Protein 4RI6 (pdb70)

CATH classification: 3.40.30.10 (+1 more: 1.20.1050.10)

Radius of gyration: 20.75 Å; Cα contacts (8 Å, |Δi|>4): 692; chains: 2; bounding box: 51×49×51 Å

B-factor: mean 27.63, std 9.0, range [13.51, 66.86]

Structure (mmCIF, N/CA/C/O backbone):
data_4RI6
#
_entry.id   4RI6
#
_cell.length_a   58.838
_cell.length_b   65.936
_cell.length_c   109.842
_cell.angle_alpha   90.00
_cell.angle_beta   90.00
_cell.angle_gamma   90.00
#
_symmetry.space_group_name_H-M   'P 21 21 21'
#
loop_
_entity.id
_entity.type
_entity.pdbx_description
1 polymer 'Phi class glutathione transferase GSTF1'
2 non-polymer GLUTATHIONE
3 non-polymer '2-(N-MORPHOLINO)-ETHANESULFONIC ACID'
4 water water
#
loop_
_atom_site.group_PDB
_atom_site.id
_atom_site.type_symbol
_atom_site.label_atom_id
_atom_site.label_alt_id
_atom_site.label_comp_id
_atom_site.label_asym_id
_atom_site.label_entity_id
_atom_site.label_seq_id
_atom_site.pdbx_PDB_ins_code
_atom_site.Cartn_x
_atom_site.Cartn_y
_atom_site.Cartn_z
_atom_site.occupancy
_atom_site.B_iso_or_equiv
_atom_site.auth_seq_id
_atom_site.auth_comp_id
_atom_site.auth_asym_id
_atom_site.auth_atom_id
_atom_site.pdbx_PDB_model_num
ATOM 1 N N . ALA A 1 2 ? 36.942 86.624 4.701 1.00 52.76 2 ALA A N 1
ATOM 2 C CA . ALA A 1 2 ? 36.544 85.801 5.844 1.00 52.45 2 ALA A CA 1
ATOM 3 C C . ALA A 1 2 ? 37.450 84.574 6.007 1.00 52.01 2 ALA A C 1
ATOM 4 O O . ALA A 1 2 ? 38.073 84.113 5.047 1.00 52.38 2 ALA A O 1
ATOM 10 N N . THR A 1 3 ? 37.512 84.056 7.233 1.00 50.51 3 THR A N 1
ATOM 11 C CA . THR A 1 3 ? 38.315 82.877 7.549 1.00 48.39 3 THR A CA 1
ATOM 12 C C . THR A 1 3 ? 37.482 81.600 7.364 1.00 44.89 3 THR A C 1
ATOM 13 O O . THR A 1 3 ? 36.304 81.573 7.737 1.00 45.66 3 THR A O 1
ATOM 24 N N . PRO A 1 4 ? 38.082 80.541 6.780 1.00 40.45 4 PRO A N 1
ATOM 25 C CA . PRO A 1 4 ? 37.326 79.294 6.617 1.00 37.12 4 PRO A CA 1
ATOM 26 C C . PRO A 1 4 ? 36.898 78.707 7.959 1.00 33.08 4 PRO A C 1
ATOM 27 O O . PRO A 1 4 ? 37.623 78.810 8.946 1.00 33.87 4 PRO A O 1
ATOM 38 N N . VAL A 1 5 ? 35.724 78.097 7.995 1.00 30.05 5 VAL A N 1
ATOM 39 C CA . VAL A 1 5 ? 35.310 77.392 9.185 1.00 28.83 5 VAL A CA 1
ATOM 40 C C . VAL A 1 5 ? 36.109 76.111 9.262 1.00 27.52 5 VAL A C 1
ATOM 41 O O . VAL A 1 5 ? 36.679 75.682 8.278 1.00 28.50 5 VAL A O 1
ATOM 54 N N . THR A 1 6 ? 36.156 75.529 10.454 1.00 27.01 6 THR A N 1
ATOM 55 C CA . THR A 1 6 ? 36.898 74.307 10.718 1.00 26.23 6 THR A CA 1
ATOM 56 C C . THR A 1 6 ? 35.928 73.163 11.008 1.00 26.67 6 THR A C 1
ATOM 57 O O . THR A 1 6 ? 35.065 73.290 11.868 1.00 26.33 6 THR A O 1
ATOM 68 N N . ILE A 1 7 ? 36.087 72.051 10.298 1.00 27.09 7 ILE A N 1
ATOM 69 C CA . ILE A 1 7 ? 35.267 70.859 10.498 1.00 26.80 7 ILE A CA 1
ATOM 70 C C . ILE A 1 7 ? 36.170 69.704 10.895 1.00 26.26 7 ILE A C 1
ATOM 71 O O . ILE A 1 7 ? 37.224 69.522 10.293 1.00 27.59 7 ILE A O 1
ATOM 87 N N . TYR A 1 8 ? 35.742 68.918 11.879 1.00 25.69 8 TYR A N 1
ATOM 88 C CA . TYR A 1 8 ? 36.490 67.758 12.358 1.00 25.32 8 TYR A CA 1
ATOM 89 C C . TYR A 1 8 ? 35.827 66.461 11.933 1.00 25.52 8 TYR A C 1
ATOM 90 O O . TYR A 1 8 ? 34.631 66.248 12.209 1.00 26.53 8 TYR A O 1
ATOM 108 N N . GLY A 1 9 ? 36.599 65.583 11.306 1.00 25.90 9 GLY A N 1
ATOM 109 C CA . GLY A 1 9 ? 36.139 64.234 11.019 1.00 25.15 9 GLY A CA 1
ATOM 110 C C . GLY A 1 9 ? 36.408 63.786 9.590 1.00 24.09 9 GLY A C 1
ATOM 111 O O . GLY A 1 9 ? 36.730 64.602 8.734 1.00 25.19 9 GLY A O 1
ATOM 115 N N . PRO A 1 10 ? 36.245 62.481 9.317 1.00 23.40 10 PRO A N 1
ATOM 116 C CA . PRO A 1 10 ? 36.497 61.924 7.978 1.00 23.67 10 PRO A CA 1
ATOM 117 C C . PRO A 1 10 ? 35.287 62.001 7.057 1.00 22.71 10 PRO A C 1
ATOM 118 O O . PRO A 1 10 ? 34.168 61.821 7.502 1.00 21.79 10 PRO A O 1
ATOM 129 N N . PRO A 1 11 ? 35.510 62.227 5.764 1.00 22.66 11 PRO A N 1
ATOM 130 C CA . PRO A 1 11 ? 34.336 62.264 4.890 1.00 24.22 11 PRO A CA 1
ATOM 131 C C . PRO A 1 11 ? 33.583 60.925 4.757 1.00 23.76 11 PRO A C 1
ATOM 132 O O . PRO A 1 11 ? 32.419 60.952 4.372 1.00 23.41 11 PRO A O 1
ATOM 143 N N . LEU A 1 12 ? 34.168 59.795 5.124 1.00 23.82 12 LEU A N 1
ATOM 144 C CA . LEU A 1 12 ? 33.404 58.530 5.102 1.00 23.78 12 LEU A CA 1
ATOM 145 C C . LEU A 1 12 ? 32.278 58.535 6.136 1.00 22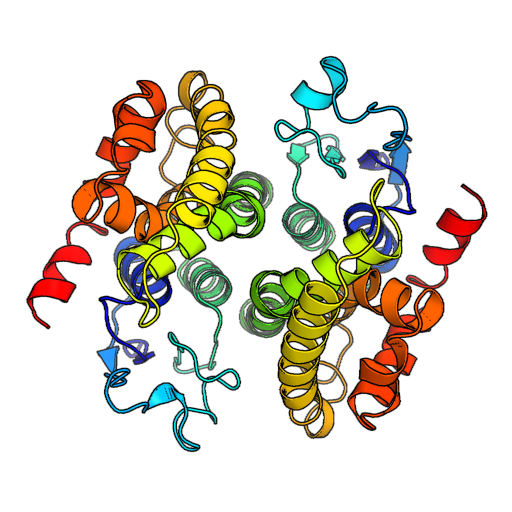.61 12 LEU A C 1
ATOM 146 O O . LEU A 1 12 ? 31.330 57.759 6.033 1.00 23.14 12 LEU A O 1
ATOM 162 N N . SER A 1 13 ? 32.355 59.424 7.124 1.00 20.70 13 SER A N 1
ATOM 163 C CA . SER A 1 13 ? 31.302 59.491 8.131 1.00 19.48 13 SER A CA 1
ATOM 164 C C . SER A 1 13 ? 30.035 60.132 7.567 1.00 18.27 13 SER A C 1
ATOM 165 O O . SER A 1 13 ? 30.078 61.169 6.917 1.00 19.49 13 SER A O 1
ATOM 173 N N . THR A 1 14 ? 28.899 59.528 7.854 1.00 17.09 14 THR A N 1
ATOM 174 C CA . THR A 1 14 ? 27.630 60.063 7.358 1.00 16.96 14 THR A CA 1
ATOM 175 C C . THR A 1 14 ? 27.335 61.435 7.927 1.00 17.28 14 THR A C 1
ATOM 176 O O . THR A 1 14 ? 26.896 62.320 7.204 1.00 17.54 14 THR A O 1
ATOM 187 N N . ALA A 1 15 ? 27.570 61.606 9.229 1.00 17.10 15 ALA A N 1
ATOM 188 C CA . ALA A 1 15 ? 27.310 62.892 9.859 1.00 17.39 15 ALA A CA 1
ATOM 189 C C . ALA A 1 15 ? 28.266 63.980 9.368 1.00 17.99 15 ALA A C 1
ATOM 190 O O . ALA A 1 15 ? 27.871 65.123 9.185 1.00 17.86 15 ALA A O 1
ATOM 197 N N . VAL A 1 16 ? 29.531 63.642 9.162 1.00 18.13 16 VAL A N 1
ATOM 198 C CA . VAL A 1 16 ? 30.447 64.595 8.526 1.00 19.33 16 VAL A CA 1
ATOM 199 C C . VAL A 1 16 ? 29.963 64.957 7.106 1.00 18.56 16 VAL A C 1
ATOM 200 O O . VAL A 1 16 ? 29.982 66.113 6.703 1.00 19.15 16 VAL A O 1
ATOM 213 N N . SER A 1 17 ? 29.542 63.953 6.351 1.00 17.73 17 SER A N 1
ATOM 214 C CA . SER A 1 17 ? 29.072 64.163 4.981 1.00 18.62 17 SER A CA 1
ATOM 215 C C . SER A 1 17 ? 27.886 65.118 4.915 1.00 18.74 17 SER A C 1
ATOM 216 O O . SER A 1 17 ? 27.779 65.931 3.997 1.00 19.43 17 SER A O 1
ATOM 224 N N . ARG A 1 18 ? 26.996 65.012 5.889 1.00 18.33 18 ARG A N 1
ATOM 225 C CA . ARG A 1 18 ? 25.864 65.917 5.999 1.00 18.20 18 ARG A CA 1
ATOM 226 C C . ARG A 1 18 ? 26.354 67.354 6.113 1.00 17.98 18 ARG A C 1
ATOM 227 O O . ARG A 1 18 ? 25.856 68.250 5.438 1.00 18.87 18 ARG A O 1
ATOM 248 N N . VAL A 1 19 ? 27.353 67.577 6.952 1.00 18.01 19 VAL A N 1
ATOM 249 C CA . VAL A 1 19 ? 27.864 68.926 7.119 1.00 17.18 19 VAL A CA 1
ATOM 250 C C . VAL A 1 19 ? 28.588 69.416 5.858 1.00 18.51 19 VAL A C 1
ATOM 251 O O . VAL A 1 19 ? 28.414 70.566 5.439 1.00 19.13 19 VAL A O 1
ATOM 264 N N . LEU A 1 20 ? 29.397 68.549 5.253 1.00 19.49 20 LEU A N 1
ATOM 265 C CA . LEU A 1 20 ? 30.149 68.929 4.067 1.00 19.69 20 LEU A CA 1
ATOM 266 C C . LEU A 1 20 ? 29.231 69.324 2.934 1.00 20.18 20 LEU A C 1
ATOM 267 O O . LEU A 1 20 ? 29.475 70.311 2.242 1.00 21.12 20 LEU A O 1
ATOM 283 N N . ALA A 1 21 ? 28.174 68.548 2.728 1.00 20.91 21 ALA A N 1
ATOM 284 C CA . ALA A 1 21 ? 27.246 68.844 1.659 1.00 21.00 21 ALA A CA 1
ATOM 285 C C . ALA A 1 21 ? 26.596 70.203 1.898 1.00 20.68 21 ALA A C 1
ATOM 286 O O . ALA A 1 21 ? 26.387 70.971 0.951 1.00 22.06 21 ALA A O 1
ATOM 293 N N . THR A 1 22 ? 26.281 70.499 3.158 1.00 19.31 22 THR A N 1
ATOM 294 C CA . THR A 1 22 ? 25.688 71.780 3.508 1.00 19.56 22 THR A CA 1
ATOM 295 C C . THR A 1 22 ? 26.639 72.941 3.256 1.00 21.51 22 THR A C 1
ATOM 296 O O . THR A 1 22 ? 26.248 73.942 2.661 1.00 22.86 22 THR A O 1
ATOM 307 N N . LEU A 1 23 ? 27.888 72.801 3.687 1.00 20.87 23 LEU A N 1
ATOM 308 C CA . LEU A 1 23 ? 28.882 73.833 3.452 1.00 22.56 23 LEU A CA 1
ATOM 309 C C . LEU A 1 23 ? 28.996 74.129 1.965 1.00 22.85 23 LEU A C 1
ATOM 310 O O . LEU A 1 23 ? 29.080 75.279 1.556 1.00 23.70 23 LEU A O 1
ATOM 326 N N . ILE A 1 24 ? 28.987 73.080 1.152 1.00 22.25 24 ILE A N 1
ATOM 327 C CA . ILE A 1 24 ? 29.183 73.246 -0.285 1.00 22.29 24 ILE A CA 1
ATOM 328 C C . ILE A 1 24 ? 27.955 73.910 -0.928 1.00 23.05 24 ILE A C 1
ATOM 329 O O . ILE A 1 24 ? 28.099 74.830 -1.731 1.00 24.22 24 ILE A O 1
ATOM 345 N N . GLU A 1 25 ? 26.755 73.472 -0.545 1.00 23.34 25 GLU A N 1
ATOM 346 C CA . GLU A 1 25 ? 25.535 74.142 -0.969 1.00 23.78 25 GLU A CA 1
ATOM 347 C C . GLU A 1 25 ? 25.546 75.607 -0.587 1.00 24.72 25 GLU A C 1
ATOM 348 O O . GLU A 1 25 ? 25.077 76.456 -1.348 1.00 26.36 25 GLU A O 1
ATOM 360 N N . LYS A 1 26 ? 26.069 75.906 0.602 1.00 24.79 26 LYS A N 1
ATOM 361 C CA . LYS A 1 26 ? 26.068 77.283 1.082 1.00 24.72 26 LYS A CA 1
ATOM 362 C C . LYS A 1 26 ? 27.281 78.086 0.636 1.00 26.72 26 LYS A C 1
ATOM 363 O O . LYS A 1 26 ? 27.402 79.250 1.012 1.00 27.07 26 LYS A O 1
ATOM 382 N N . ASP A 1 27 ? 28.158 77.474 -0.164 1.00 28.42 27 ASP A N 1
ATOM 383 C CA . ASP A 1 27 ? 29.336 78.150 -0.705 1.00 30.04 27 ASP A CA 1
ATOM 384 C C . ASP A 1 27 ? 30.231 78.652 0.427 1.00 29.45 27 ASP A C 1
ATOM 385 O O . ASP A 1 27 ? 30.807 79.724 0.335 1.00 30.94 27 ASP A O 1
ATOM 394 N N . VAL A 1 28 ? 30.313 77.888 1.513 1.00 28.40 28 VAL A N 1
ATOM 395 C CA . VAL A 1 28 ? 31.126 78.284 2.653 1.00 29.31 28 VAL A CA 1
ATOM 396 C C . VAL A 1 28 ? 32.467 77.583 2.601 1.00 30.12 28 VAL A C 1
ATOM 397 O O . VAL A 1 28 ? 32.523 76.357 2.661 1.00 30.39 28 VAL A O 1
ATOM 410 N N . PRO A 1 29 ? 33.556 78.355 2.489 1.00 31.56 29 PRO A N 1
ATOM 411 C CA . PRO A 1 29 ? 34.849 77.675 2.504 1.00 31.48 29 PRO A CA 1
ATOM 412 C C . PRO A 1 29 ? 35.122 77.056 3.855 1.00 30.39 29 PRO A C 1
ATOM 413 O O . PRO A 1 29 ? 34.668 77.588 4.864 1.00 30.46 29 PRO A O 1
ATOM 424 N N . PHE A 1 30 ? 35.843 75.943 3.871 1.00 29.04 30 PHE A N 1
ATOM 425 C CA . PHE A 1 30 ? 36.083 75.232 5.108 1.00 28.57 30 PHE A CA 1
ATOM 426 C C . PHE A 1 30 ? 37.439 74.550 5.063 1.00 29.29 30 PHE A C 1
ATOM 427 O O . PHE A 1 30 ? 38.025 74.358 3.997 1.00 30.10 30 PHE A O 1
ATOM 444 N N . HIS A 1 31 ? 37.935 74.223 6.248 1.00 30.12 31 HIS A N 1
ATOM 445 C CA . HIS A 1 31 ? 39.127 73.419 6.430 1.00 32.21 31 HIS A CA 1
ATOM 446 C C . HIS A 1 31 ? 38.725 72.173 7.192 1.00 31.23 31 HIS A C 1
ATOM 447 O O . HIS A 1 31 ? 38.108 72.261 8.244 1.00 32.24 31 HIS A O 1
ATOM 460 N N . LEU A 1 32 ? 39.066 71.015 6.652 1.00 30.61 32 LEU A N 1
ATOM 461 C CA . LEU A 1 32 ? 38.659 69.739 7.221 1.00 30.19 32 LEU A CA 1
ATOM 462 C C . LEU A 1 32 ? 39.815 69.064 7.931 1.00 30.07 32 LEU A C 1
ATOM 463 O O . LEU A 1 32 ? 40.858 68.758 7.309 1.00 31.68 32 LEU A O 1
ATOM 479 N N . ILE A 1 33 ? 39.623 68.846 9.232 1.00 30.13 33 ILE A N 1
ATOM 480 C CA . ILE A 1 33 ? 40.624 68.220 10.086 1.00 30.24 33 ILE A CA 1
ATOM 481 C C . ILE A 1 33 ? 40.326 66.741 10.254 1.00 29.99 33 ILE A C 1
ATOM 482 O O . ILE A 1 33 ? 39.274 66.364 10.782 1.00 28.68 33 ILE A O 1
ATOM 498 N N . PRO A 1 34 ? 41.267 65.878 9.833 1.00 31.63 34 PRO A N 1
ATOM 499 C CA . PRO A 1 34 ? 40.997 64.438 9.864 1.00 32.97 34 PRO A CA 1
ATOM 500 C C . PRO A 1 34 ? 40.917 63.864 11.273 1.00 33.97 34 PRO A C 1
ATOM 501 O O . PRO A 1 34 ? 41.665 64.269 12.167 1.00 35.24 34 PRO A O 1
ATOM 512 N N . ILE A 1 35 ? 39.973 62.942 11.451 1.00 32.00 35 ILE A N 1
ATOM 513 C CA . ILE A 1 35 ? 39.855 62.119 12.656 1.00 30.56 35 ILE A CA 1
ATOM 514 C C . ILE A 1 35 ? 39.660 60.653 12.241 1.00 30.65 35 ILE A C 1
ATOM 515 O O . ILE A 1 35 ? 38.638 60.335 11.619 1.00 30.31 35 ILE A O 1
ATOM 531 N N . ASP A 1 36 ? 40.595 59.762 12.581 1.00 30.70 36 ASP A N 1
ATOM 532 C CA . ASP A 1 36 ? 40.511 58.356 12.151 1.00 31.59 36 ASP A CA 1
ATOM 533 C C . ASP A 1 36 ? 39.703 57.533 13.159 1.00 30.91 36 ASP A C 1
ATOM 534 O O . ASP A 1 36 ? 40.171 57.239 14.246 1.00 33.35 36 ASP A O 1
ATOM 543 N N . LEU A 1 37 ? 38.481 57.155 12.771 1.00 28.28 37 LEU A N 1
ATOM 544 C CA . LEU A 1 37 ? 37.561 56.452 13.659 1.00 28.99 37 LEU A CA 1
ATOM 545 C C . LEU A 1 37 ? 38.005 55.021 13.920 1.00 31.77 37 LEU A C 1
ATOM 546 O O . LEU A 1 37 ? 37.752 54.476 14.983 1.00 32.85 37 LEU A O 1
ATOM 562 N N . SER A 1 38 ? 38.681 54.406 12.961 1.00 34.08 38 SER A N 1
ATOM 563 C CA . SER A 1 38 ? 39.192 53.059 13.170 1.00 36.67 38 SER A CA 1
ATOM 564 C C . SER A 1 38 ? 40.300 53.049 14.227 1.00 38.53 38 SER A C 1
ATOM 565 O O . SER A 1 38 ? 40.559 52.008 14.832 1.00 39.56 38 SER A O 1
ATOM 573 N N . LYS A 1 39 ? 40.945 54.198 14.451 1.00 38.97 39 LYS A N 1
ATOM 574 C CA . LYS A 1 39 ? 42.023 54.304 15.440 1.00 40.78 39 LYS A CA 1
ATOM 575 C C . LYS A 1 39 ? 41.594 55.019 16.727 1.00 40.28 39 LYS A C 1
ATOM 576 O O . LYS A 1 39 ? 42.432 55.314 17.590 1.00 40.80 39 LYS A O 1
ATOM 595 N N . GLY A 1 40 ? 40.301 55.306 16.859 1.00 38.69 40 GLY A N 1
ATOM 596 C CA . GLY A 1 40 ? 39.785 55.894 18.088 1.00 36.56 40 GLY A CA 1
ATOM 597 C C . GLY A 1 40 ? 40.236 57.323 18.342 1.00 36.38 40 GLY A C 1
ATOM 598 O O . GLY A 1 40 ? 40.227 57.786 19.491 1.00 37.44 40 GLY A O 1
ATOM 602 N N . GLU A 1 41 ? 40.627 58.034 17.289 1.00 35.75 41 GLU A N 1
ATOM 603 C CA . GLU A 1 41 ? 41.076 59.417 17.443 1.00 35.18 41 GLU A CA 1
ATOM 604 C C . GLU A 1 41 ? 39.945 60.321 17.956 1.00 34.22 41 GLU A C 1
ATOM 605 O O . GLU A 1 41 ? 40.209 61.371 18.545 1.00 34.41 41 GLU A O 1
ATOM 617 N N . GLN A 1 42 ? 38.691 59.911 17.730 1.00 31.88 42 GLN A N 1
ATOM 618 C CA . GLN A 1 42 ? 37.538 60.638 18.252 1.00 31.23 42 GLN A CA 1
ATOM 619 C C . GLN A 1 42 ? 37.399 60.547 19.778 1.00 30.81 42 GLN A C 1
ATOM 620 O O . GLN A 1 42 ? 36.531 61.206 20.354 1.00 30.32 42 GLN A O 1
ATOM 634 N N . LYS A 1 43 ? 38.222 59.726 20.424 1.00 31.26 43 LYS A N 1
ATOM 635 C CA A LYS A 1 43 ? 38.185 59.604 21.880 0.62 31.27 43 LYS A CA 1
ATOM 636 C CA B LYS A 1 43 ? 38.202 59.585 21.881 0.38 32.40 43 LYS A CA 1
ATOM 637 C C . LYS A 1 43 ? 39.427 60.216 22.527 1.00 32.90 43 LYS A C 1
ATOM 638 O O . LYS A 1 43 ? 39.587 60.181 23.747 1.00 34.93 43 LYS A O 1
ATOM 675 N N . LYS A 1 44 ? 40.299 60.796 21.721 1.00 33.36 44 LYS A N 1
ATOM 676 C CA . LYS A 1 44 ? 41.477 61.440 22.294 1.00 33.80 44 LYS A CA 1
ATOM 677 C C . LYS A 1 44 ? 41.017 62.598 23.207 1.00 33.14 44 LYS A C 1
ATOM 678 O O . LYS A 1 44 ? 40.072 63.335 22.861 1.00 31.83 44 LYS A O 1
ATOM 697 N N . PRO A 1 45 ? 41.663 62.751 24.380 1.00 34.05 45 PRO A N 1
ATOM 698 C CA . PRO A 1 45 ? 41.116 63.714 25.334 1.00 33.53 45 PRO A CA 1
ATOM 699 C C . PRO A 1 45 ? 41.076 65.139 24.810 1.00 33.95 45 PRO A C 1
ATOM 700 O O . PRO A 1 45 ? 40.202 65.915 25.218 1.00 34.52 45 PRO A O 1
ATOM 711 N N . GLU A 1 46 ? 42.004 65.494 23.935 1.00 33.47 46 GLU A N 1
ATOM 712 C CA . GLU A 1 46 ? 41.970 66.825 23.368 1.00 34.42 46 GLU A CA 1
ATOM 713 C C . GLU A 1 46 ? 40.686 67.012 22.525 1.00 32.66 46 GLU A C 1
ATOM 714 O O . GLU A 1 46 ? 40.026 68.062 22.599 1.00 32.70 46 GLU A O 1
ATOM 726 N N . TYR A 1 47 ? 40.320 65.992 21.748 1.00 30.47 47 TYR A N 1
ATOM 727 C CA . TYR A 1 47 ? 39.120 66.057 20.916 1.00 29.32 47 TYR A CA 1
ATOM 728 C C . TYR A 1 47 ? 37.839 65.986 21.769 1.00 29.89 47 TYR A C 1
ATOM 729 O O . TYR A 1 47 ? 36.853 66.650 21.458 1.00 28.94 47 TYR A O 1
ATOM 747 N N . LEU A 1 48 ? 37.846 65.222 22.859 1.00 29.99 48 LEU A N 1
ATOM 748 C CA . LEU A 1 48 ? 36.640 65.146 23.688 1.00 31.72 48 LEU A CA 1
ATOM 749 C C . LEU A 1 48 ? 36.302 66.485 24.340 1.00 31.64 48 LEU A C 1
ATOM 750 O O . LEU A 1 48 ? 35.151 66.695 24.757 1.00 31.24 48 LEU A O 1
ATOM 766 N N . LYS A 1 49 ? 37.267 67.403 24.394 1.00 32.28 49 LYS A N 1
ATOM 767 C CA . LYS A 1 49 ? 37.000 68.756 24.874 1.00 33.36 49 LYS A CA 1
ATOM 768 C C . LYS A 1 49 ? 36.059 69.515 23.948 1.00 32.09 49 LYS A C 1
ATOM 769 O O . LYS A 1 49 ? 35.335 70.401 24.399 1.00 32.40 49 LYS A O 1
ATOM 788 N N . ILE A 1 50 ? 36.054 69.169 22.658 1.00 29.44 50 ILE A N 1
ATOM 789 C CA . ILE A 1 50 ? 35.190 69.875 21.717 1.00 28.80 50 ILE A CA 1
ATOM 790 C C . ILE A 1 50 ? 33.980 69.048 21.301 1.00 29.16 50 ILE A C 1
ATOM 791 O O . ILE A 1 50 ? 32.984 69.629 20.892 1.00 29.94 50 ILE A O 1
ATOM 807 N N . GLN A 1 51 ? 34.036 67.725 21.436 1.00 27.30 51 GLN A N 1
ATOM 808 C CA . GLN A 1 51 ? 32.855 66.883 21.191 1.00 27.38 51 GLN A CA 1
ATOM 809 C C . GLN A 1 51 ? 32.771 65.863 22.324 1.00 28.07 51 GLN A C 1
ATOM 810 O O . GLN A 1 51 ? 33.490 64.851 22.317 1.00 28.66 51 GLN A O 1
ATOM 824 N N . PRO A 1 52 ? 31.901 66.130 23.313 1.00 28.41 52 PRO A N 1
ATOM 825 C CA . PRO A 1 52 ? 32.006 65.390 24.582 1.00 28.88 52 PRO A CA 1
ATOM 826 C C . PRO A 1 52 ? 31.495 63.955 24.503 1.00 28.98 52 PRO A C 1
ATOM 827 O O . PRO A 1 52 ? 31.724 63.162 25.413 1.00 30.37 52 PRO A O 1
ATOM 838 N N . PHE A 1 53 ? 30.823 63.622 23.404 1.00 27.84 53 PHE A N 1
ATOM 839 C CA . PHE A 1 53 ? 30.334 62.261 23.193 1.00 27.45 53 PHE A CA 1
ATOM 840 C C . PHE A 1 53 ? 31.305 61.433 22.376 1.00 29.58 53 PHE A C 1
ATOM 841 O O . PHE A 1 53 ? 31.059 60.263 22.108 1.00 30.28 53 PHE A O 1
ATOM 858 N N . GLY A 1 54 ? 32.440 62.030 22.039 1.00 30.65 54 GLY A N 1
ATOM 859 C CA . GLY A 1 54 ? 33.456 61.326 21.273 1.00 31.10 54 GLY A CA 1
ATOM 860 C C . GLY A 1 54 ? 32.948 60.882 19.918 1.00 31.18 54 GLY A C 1
ATOM 861 O O . GLY A 1 54 ? 33.186 59.765 19.473 1.00 32.71 54 GLY A O 1
ATOM 865 N N . GLN A 1 55 ? 32.225 61.774 19.267 1.00 29.06 55 GLN A N 1
ATOM 866 C CA . GLN A 1 55 ? 31.724 61.513 17.923 1.00 27.42 55 GLN A CA 1
ATOM 867 C C . GLN A 1 55 ? 32.116 62.631 17.007 1.00 25.87 55 GLN A C 1
ATOM 868 O O . GLN A 1 55 ? 32.561 63.673 17.458 1.00 25.85 55 GLN A O 1
ATOM 882 N N . VAL A 1 56 ? 31.965 62.382 15.703 1.00 24.75 56 VAL A N 1
ATOM 883 C CA . VAL A 1 56 ? 32.216 63.387 14.682 1.00 23.20 56 VAL A CA 1
ATOM 884 C C . VAL A 1 56 ? 30.912 63.682 13.960 1.00 21.21 56 VAL A C 1
ATOM 885 O O . VAL A 1 56 ? 30.089 62.815 13.831 1.00 20.91 56 VAL A O 1
ATOM 898 N N . PRO A 1 57 ? 30.740 64.901 13.447 1.00 20.68 57 PRO A N 1
ATOM 899 C CA . PRO A 1 57 ? 31.703 65.992 13.380 1.00 21.93 57 PRO A CA 1
ATOM 900 C C . PRO A 1 57 ? 31.654 66.958 14.542 1.00 22.84 57 PRO A C 1
ATOM 901 O O . PRO A 1 57 ? 30.734 66.940 15.354 1.00 23.05 57 PRO A O 1
ATOM 912 N N . ALA A 1 58 ? 32.664 67.816 14.585 1.00 23.14 58 ALA A N 1
ATOM 913 C CA . ALA A 1 58 ? 32.605 69.054 15.348 1.00 24.37 58 ALA A CA 1
ATOM 914 C C . ALA A 1 58 ? 32.883 70.212 14.397 1.00 24.20 58 ALA A C 1
ATOM 915 O O . ALA A 1 58 ? 33.498 70.033 13.336 1.00 25.05 58 ALA A O 1
ATOM 922 N N . PHE A 1 59 ? 32.440 71.395 14.793 1.00 23.73 59 PHE A N 1
ATOM 923 C CA . PHE A 1 59 ? 32.516 72.596 13.995 1.00 24.82 59 PHE A CA 1
ATOM 924 C C . PHE A 1 59 ? 33.120 73.719 14.834 1.00 25.28 59 PHE A C 1
ATOM 925 O O . PHE A 1 59 ? 32.752 73.871 16.007 1.00 25.37 59 PHE A O 1
ATOM 942 N N . LYS A 1 60 ? 34.030 74.502 14.240 1.00 26.32 60 LYS A N 1
ATOM 943 C CA . LYS A 1 60 ? 34.522 75.743 14.842 1.00 27.29 60 LYS A CA 1
ATOM 944 C C . LYS A 1 60 ? 34.547 76.880 13.827 1.00 27.24 60 LYS A C 1
ATOM 945 O O . LYS A 1 60 ? 34.954 76.689 12.687 1.00 28.03 60 LYS A O 1
ATOM 964 N N . ASP A 1 61 ? 34.111 78.064 14.243 1.00 27.65 61 ASP A N 1
ATOM 965 C CA . ASP A 1 61 ? 34.479 79.289 13.550 1.00 28.67 61 ASP A CA 1
ATOM 966 C C . ASP A 1 61 ? 34.931 80.321 14.598 1.00 30.57 61 ASP A C 1
ATOM 967 O O . ASP A 1 61 ? 35.120 79.963 15.759 1.00 30.43 61 ASP A O 1
ATOM 976 N N . GLU A 1 62 ? 35.123 81.575 14.192 1.00 33.30 62 GLU A N 1
ATOM 977 C CA . GLU A 1 62 ? 35.654 82.593 15.100 1.00 37.38 62 GLU A CA 1
ATOM 978 C C . GLU A 1 62 ? 34.716 82.776 16.304 1.00 36.26 62 GLU A C 1
ATOM 979 O O . GLU A 1 62 ? 35.153 83.190 17.382 1.00 37.39 62 GLU A O 1
ATOM 991 N N . SER A 1 63 ? 33.445 82.417 16.136 1.00 32.68 63 SER A N 1
ATOM 992 C CA . SER A 1 63 ? 32.404 82.794 17.097 1.00 32.03 63 SER A CA 1
ATOM 993 C C . SER A 1 63 ? 31.945 81.672 18.023 1.00 29.49 63 SER A C 1
ATOM 994 O O . SER A 1 63 ? 31.512 81.936 19.145 1.00 30.04 63 SER A O 1
ATOM 1002 N N . ILE A 1 64 ? 32.012 80.430 17.553 1.00 26.67 64 ILE A N 1
ATOM 1003 C CA . ILE A 1 64 ? 31.371 79.323 18.261 1.00 24.56 64 ILE A CA 1
ATOM 1004 C C . ILE A 1 64 ? 31.969 77.965 17.877 1.00 24.05 64 ILE A C 1
ATOM 1005 O O . ILE A 1 64 ? 32.447 77.767 16.744 1.00 24.25 64 ILE A O 1
ATOM 1021 N N . THR A 1 65 ? 31.942 77.048 18.842 1.00 23.32 65 THR A N 1
ATOM 1022 C CA . THR A 1 65 ? 32.215 75.633 18.626 1.00 23.44 65 THR A CA 1
ATOM 1023 C C . THR A 1 65 ? 30.895 74.871 18.791 1.00 22.53 65 THR A C 1
ATOM 1024 O O . THR A 1 65 ? 30.176 75.065 19.777 1.00 23.07 65 THR A O 1
ATOM 1035 N N . LEU A 1 66 ? 30.575 74.007 17.825 1.00 20.99 66 LEU A N 1
ATOM 1036 C CA . LEU A 1 66 ? 29.299 73.291 17.801 1.00 21.04 66 LEU A CA 1
ATOM 1037 C C . LEU A 1 66 ? 29.509 71.820 17.513 1.00 19.94 66 LEU A C 1
ATOM 1038 O O . LEU A 1 66 ? 30.428 71.465 16.785 1.00 21.71 66 LEU A O 1
ATOM 1054 N N . PHE A 1 67 ? 28.655 70.968 18.073 1.00 18.84 67 PHE A N 1
ATOM 1055 C CA . PHE A 1 67 ? 28.556 69.583 17.638 1.00 19.09 67 PHE A CA 1
ATOM 1056 C C . PHE A 1 67 ? 27.099 69.246 17.278 1.00 18.20 67 PHE A C 1
ATOM 1057 O O . PHE A 1 67 ? 26.217 70.091 17.375 1.00 17.15 67 PHE A O 1
ATOM 1074 N N . GLU A 1 68 ? 26.896 67.996 16.864 1.00 17.96 68 GLU A N 1
ATOM 1075 C CA . GLU A 1 68 ? 25.664 67.454 16.258 1.00 16.21 68 GLU A CA 1
ATOM 1076 C C . GLU A 1 68 ? 25.464 68.026 14.860 1.00 16.30 68 GLU A C 1
ATOM 1077 O O . GLU A 1 68 ? 25.222 69.204 14.672 1.00 17.92 68 GLU A O 1
ATOM 1089 N N . SER A 1 69 ? 25.567 67.139 13.886 1.00 16.18 69 SER A N 1
ATOM 1090 C CA . SER A 1 69 ? 25.535 67.544 12.488 1.00 16.59 69 SER A CA 1
ATOM 1091 C C . SER A 1 69 ? 24.360 68.431 12.100 1.00 16.96 69 SER A C 1
ATOM 1092 O O . SER A 1 69 ? 24.554 69.419 11.403 1.00 17.05 69 SER A O 1
ATOM 1100 N N . ARG A 1 7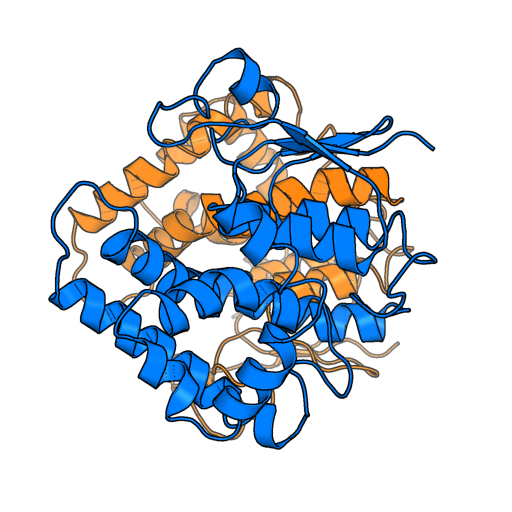0 ? 23.149 68.118 12.547 1.00 16.70 70 ARG A N 1
ATOM 1101 C CA . ARG A 1 70 ? 22.009 68.906 12.115 1.00 15.69 70 ARG A CA 1
ATOM 1102 C C . ARG A 1 70 ? 22.008 70.292 12.768 1.00 16.52 70 ARG A C 1
ATOM 1103 O O . ARG A 1 70 ? 21.547 71.243 12.157 1.00 16.97 70 ARG A O 1
ATOM 1124 N N . ALA A 1 71 ? 22.544 70.407 13.988 1.00 17.19 71 ALA A N 1
ATOM 1125 C CA . ALA A 1 71 ? 22.694 71.708 14.650 1.00 17.22 71 ALA A CA 1
ATOM 1126 C C . ALA A 1 71 ? 23.741 72.550 13.938 1.00 16.96 71 ALA A C 1
ATOM 1127 O O . ALA A 1 71 ? 23.552 73.737 13.681 1.00 18.21 71 ALA A O 1
ATOM 1134 N N . ILE A 1 72 ? 24.844 71.912 13.591 1.00 17.45 72 ILE A N 1
ATOM 1135 C CA . ILE A 1 72 ? 25.880 72.584 12.818 1.00 17.97 72 ILE A CA 1
ATOM 1136 C C . ILE A 1 72 ? 25.295 73.121 11.501 1.00 18.91 72 ILE A C 1
ATOM 1137 O O . ILE A 1 72 ? 25.563 74.253 11.104 1.00 18.32 72 ILE A O 1
ATOM 1153 N N . CYS A 1 73 ? 24.473 72.313 10.841 1.00 18.63 73 CYS A N 1
ATOM 1154 C CA . CYS A 1 73 ? 23.947 72.704 9.541 1.00 18.46 73 CYS A CA 1
ATOM 1155 C C . CYS A 1 73 ? 22.941 73.835 9.676 1.00 18.75 73 CYS A C 1
ATOM 1156 O O . CYS A 1 73 ? 22.909 74.731 8.842 1.00 19.05 73 CYS A O 1
ATOM 1164 N N . ARG A 1 74 ? 22.127 73.821 10.732 1.00 18.93 74 ARG A N 1
ATOM 1165 C CA . ARG A 1 74 ? 21.198 74.922 10.914 1.00 19.60 74 ARG A CA 1
ATOM 1166 C C . ARG A 1 74 ? 21.957 76.225 11.169 1.00 20.47 74 ARG A C 1
ATOM 1167 O O . ARG A 1 74 ? 21.570 77.279 10.692 1.00 21.27 74 ARG A O 1
ATOM 1188 N N . TYR A 1 75 ? 23.040 76.154 11.926 1.00 19.78 75 TYR A N 1
ATOM 1189 C CA . TYR A 1 75 ? 23.842 77.346 12.186 1.00 20.83 75 TYR A CA 1
ATOM 1190 C C . TYR A 1 75 ? 24.425 77.884 10.885 1.00 21.33 75 TYR A C 1
ATOM 1191 O O . TYR A 1 75 ? 24.367 79.079 10.612 1.00 21.49 75 TYR A O 1
ATOM 1209 N N . ILE A 1 76 ? 24.972 76.987 10.076 1.00 20.97 76 ILE A N 1
ATOM 1210 C CA . ILE A 1 76 ? 25.550 77.372 8.794 1.00 21.54 76 ILE A CA 1
ATOM 1211 C C . ILE A 1 76 ? 24.495 78.071 7.936 1.00 22.38 76 ILE A C 1
ATOM 1212 O O . ILE A 1 76 ? 24.739 79.128 7.355 1.00 22.67 76 ILE A O 1
ATOM 1228 N N . CYS A 1 77 ? 23.310 77.484 7.868 1.00 22.33 77 CYS A N 1
ATOM 1229 C CA . CYS A 1 77 ? 22.243 78.054 7.064 1.00 22.51 77 CYS A CA 1
ATOM 1230 C C . CYS A 1 77 ? 21.787 79.421 7.606 1.00 23.66 77 CYS A C 1
ATOM 1231 O O . CYS A 1 77 ? 21.442 80.328 6.834 1.00 25.41 77 CYS A O 1
ATOM 1239 N N A ASP A 1 78 ? 21.827 79.580 8.923 0.54 24.83 78 ASP A N 1
ATOM 1240 N N B ASP A 1 78 ? 21.798 79.577 8.926 0.46 24.83 78 ASP A N 1
ATOM 1241 C CA A ASP A 1 78 ? 21.455 80.839 9.556 0.54 26.70 78 ASP A CA 1
ATOM 1242 C CA B ASP A 1 78 ? 21.456 80.856 9.540 0.46 26.71 78 ASP A CA 1
ATOM 1243 C C A ASP A 1 78 ? 22.514 81.920 9.315 0.54 25.99 78 ASP A C 1
ATOM 1244 C C B ASP A 1 78 ? 22.525 81.914 9.275 0.46 26.00 78 ASP A C 1
ATOM 1245 O O A ASP A 1 78 ? 22.218 83.017 8.825 0.54 25.85 78 ASP A O 1
ATOM 1246 O O B ASP A 1 78 ? 22.245 82.992 8.736 0.46 25.87 78 ASP A O 1
ATOM 1263 N N . LYS A 1 79 ? 23.754 81.598 9.664 1.00 25.53 79 LYS A N 1
ATOM 1264 C CA . LYS A 1 79 ? 24.865 82.536 9.512 1.00 26.91 79 LYS A CA 1
ATOM 1265 C C . LYS A 1 79 ? 25.072 82.994 8.079 1.00 28.25 79 LYS A C 1
ATOM 1266 O O . LYS A 1 79 ? 25.394 84.154 7.827 1.00 29.62 79 LYS A O 1
ATOM 1285 N N . TYR A 1 80 ? 24.901 82.058 7.151 1.00 27.93 80 TYR A N 1
ATOM 1286 C CA . TYR A 1 80 ? 25.187 82.301 5.748 1.00 26.80 80 TYR A CA 1
ATOM 1287 C C . TYR A 1 80 ? 23.908 82.278 4.928 1.00 27.24 80 TYR A C 1
ATOM 1288 O O . TYR A 1 80 ? 23.897 81.810 3.794 1.00 25.49 80 TYR A O 1
ATOM 1306 N N . ALA A 1 81 ? 22.823 82.772 5.516 1.00 27.47 81 ALA A N 1
ATOM 1307 C CA . ALA A 1 81 ? 21.521 82.772 4.851 1.00 28.07 81 ALA A CA 1
ATOM 1308 C C . ALA A 1 81 ? 21.586 83.344 3.442 1.00 29.38 81 ALA A C 1
ATOM 1309 O O . ALA A 1 81 ? 20.978 82.802 2.536 1.00 29.23 81 ALA A O 1
ATOM 1316 N N . ASP A 1 82 ? 22.335 84.425 3.266 1.00 30.70 82 ASP A N 1
ATOM 1317 C CA . ASP A 1 82 ? 22.326 85.175 2.007 1.00 34.10 82 ASP A CA 1
ATOM 1318 C C . ASP A 1 82 ? 23.366 84.667 1.017 1.00 33.37 82 ASP A C 1
ATOM 1319 O O . ASP A 1 82 ? 23.597 85.277 -0.028 1.00 34.77 82 ASP A O 1
ATOM 1328 N N . LYS A 1 83 ? 23.967 83.532 1.337 1.00 31.87 83 LYS A N 1
ATOM 1329 C CA . LYS A 1 83 ? 25.090 82.995 0.583 1.00 30.88 83 LYS A CA 1
ATOM 1330 C C . LYS A 1 83 ? 24.688 81.680 -0.083 1.00 27.91 83 LYS A C 1
ATOM 1331 O O . LYS A 1 83 ? 23.832 80.957 0.442 1.00 27.46 83 LYS A O 1
ATOM 1350 N N . GLY A 1 84 ? 25.298 81.378 -1.231 1.00 27.71 84 GLY A N 1
ATOM 1351 C CA . GLY A 1 84 ? 25.116 80.093 -1.873 1.00 27.71 84 GLY A CA 1
ATOM 1352 C C . GLY A 1 84 ? 23.659 79.823 -2.142 1.00 27.99 84 GLY A C 1
ATOM 1353 O O . GLY A 1 84 ? 22.944 80.711 -2.580 1.00 28.96 84 GLY A O 1
ATOM 1357 N N . ASN A 1 85 ? 23.227 78.595 -1.880 1.00 27.15 85 ASN A N 1
ATOM 1358 C CA . ASN A 1 85 ? 21.824 78.235 -1.996 1.00 26.44 85 ASN A CA 1
ATOM 1359 C C . ASN A 1 85 ? 21.013 78.903 -0.871 1.00 26.67 85 ASN A C 1
ATOM 1360 O O . ASN A 1 85 ? 21.002 78.423 0.260 1.00 25.61 85 ASN A O 1
ATOM 1371 N N . LYS A 1 86 ? 20.330 79.995 -1.190 1.00 27.97 86 LYS A N 1
ATOM 1372 C CA . LYS A 1 86 ? 19.606 80.758 -0.179 1.00 29.09 86 LYS A CA 1
ATOM 1373 C C . LYS A 1 86 ? 18.395 80.018 0.381 1.00 28.55 86 LYS A C 1
ATOM 1374 O O . LYS A 1 86 ? 17.982 80.270 1.515 1.00 29.98 86 LYS A O 1
ATOM 1393 N N . SER A 1 87 ? 17.814 79.115 -0.403 1.00 27.32 87 SER A N 1
ATOM 1394 C CA . SER A 1 87 ? 16.562 78.482 -0.011 1.00 27.32 87 SER A CA 1
ATOM 1395 C C . SER A 1 87 ? 16.759 77.158 0.720 1.00 25.38 87 SER A C 1
ATOM 1396 O O . SER A 1 87 ? 15.776 76.488 1.028 1.00 25.54 87 SER A O 1
ATOM 1404 N N . LEU A 1 88 ? 18.004 76.782 1.010 1.00 23.08 88 LEU A N 1
ATOM 1405 C CA . LEU A 1 88 ? 18.278 75.420 1.484 1.00 23.19 88 LEU A CA 1
ATOM 1406 C C . LEU A 1 88 ? 17.460 75.062 2.726 1.00 23.01 88 LEU A C 1
ATOM 1407 O O . LEU A 1 88 ? 16.966 73.937 2.845 1.00 22.98 88 LEU A O 1
ATOM 1423 N N . TYR A 1 89 ? 17.312 76.014 3.642 1.00 23.20 89 TYR A N 1
ATOM 1424 C CA . TYR A 1 89 ? 16.508 75.799 4.850 1.00 23.14 89 TYR A CA 1
ATOM 1425 C C . TYR A 1 89 ? 15.412 76.864 4.902 1.00 24.30 89 TYR A C 1
ATOM 1426 O O . TYR A 1 89 ? 15.057 77.388 5.963 1.00 25.37 89 TYR A O 1
ATOM 1444 N N . GLY A 1 90 ? 14.863 77.158 3.728 1.00 25.05 90 GLY A N 1
ATOM 1445 C CA . GLY A 1 90 ? 13.809 78.147 3.588 1.00 26.49 90 GLY A CA 1
ATOM 1446 C C . GLY A 1 90 ? 14.311 79.578 3.622 1.00 27.62 90 GLY A C 1
ATOM 1447 O O . GLY A 1 90 ? 15.510 79.828 3.755 1.00 28.62 90 GLY A O 1
ATOM 1451 N N . THR A 1 91 ? 13.378 80.521 3.520 1.00 27.94 91 THR A N 1
ATOM 1452 C CA . THR A 1 91 ? 13.715 81.942 3.515 1.00 29.26 91 THR A CA 1
ATOM 1453 C C . THR A 1 91 ? 12.869 82.747 4.480 1.00 29.04 91 THR A C 1
ATOM 1454 O O . THR A 1 91 ? 12.983 83.971 4.537 1.00 30.34 91 THR A O 1
ATOM 1465 N N . ASP A 1 92 ? 11.992 82.072 5.210 1.00 26.95 92 ASP A N 1
ATOM 1466 C CA . ASP A 1 92 ? 11.211 82.736 6.247 1.00 27.08 92 ASP A CA 1
ATOM 1467 C C . ASP A 1 92 ? 10.710 81.702 7.241 1.00 26.18 92 ASP A C 1
ATOM 1468 O O . ASP A 1 92 ? 11.025 80.523 7.120 1.00 26.26 92 ASP A O 1
ATOM 1477 N N . ILE A 1 93 ? 9.967 82.158 8.237 1.00 26.32 93 ILE A N 1
ATOM 1478 C CA . ILE A 1 93 ? 9.543 81.304 9.339 1.00 27.32 93 ILE A CA 1
ATOM 1479 C C . ILE A 1 93 ? 8.764 80.090 8.846 1.00 25.50 93 ILE A C 1
ATOM 1480 O O . ILE A 1 93 ? 9.032 78.962 9.257 1.00 24.07 93 ILE A O 1
ATOM 1496 N N . LEU A 1 94 ? 7.813 80.314 7.951 1.00 24.70 94 LEU A N 1
ATOM 1497 C CA . LEU A 1 94 ? 6.934 79.233 7.512 1.00 24.12 94 LEU A CA 1
ATOM 1498 C C . LEU A 1 94 ? 7.651 78.234 6.622 1.00 22.73 94 LEU A C 1
ATOM 1499 O O . LEU A 1 94 ? 7.484 77.019 6.789 1.00 22.70 94 LEU A O 1
ATOM 1515 N N . SER A 1 95 ? 8.453 78.722 5.683 1.00 23.04 95 SER A N 1
ATOM 1516 C CA . SER A 1 95 ? 9.131 77.804 4.782 1.00 22.93 95 SER A CA 1
ATOM 1517 C C . SER A 1 95 ? 10.192 77.002 5.521 1.00 22.07 95 SER A C 1
ATOM 1518 O O . SER A 1 95 ? 10.397 75.829 5.210 1.00 21.43 95 SER A O 1
ATOM 1526 N N . LYS A 1 96 ? 10.845 77.631 6.498 1.00 21.88 96 LYS A N 1
ATOM 1527 C CA . LYS A 1 96 ? 11.825 76.961 7.339 1.00 21.78 96 LYS A CA 1
ATOM 1528 C C . LYS A 1 96 ? 11.162 75.833 8.127 1.00 20.61 96 LYS A C 1
ATOM 1529 O O . LYS A 1 96 ? 11.669 74.718 8.149 1.00 20.59 96 LYS A O 1
ATOM 1548 N N . ALA A 1 97 ? 10.026 76.119 8.759 1.00 19.80 97 ALA A N 1
ATOM 1549 C CA . ALA A 1 97 ? 9.341 75.117 9.575 1.00 19.81 97 ALA A CA 1
ATOM 1550 C C . ALA A 1 97 ? 8.846 73.962 8.721 1.00 18.49 97 ALA A C 1
ATOM 1551 O O . ALA A 1 97 ? 8.926 72.790 9.100 1.00 18.36 97 ALA A O 1
ATOM 1558 N N . ASN A 1 98 ? 8.334 74.291 7.550 1.00 19.09 98 ASN A N 1
ATOM 1559 C CA . ASN A 1 98 ? 7.859 73.265 6.640 1.00 19.51 98 ASN A CA 1
ATOM 1560 C C . ASN A 1 98 ? 8.946 72.271 6.256 1.00 18.26 98 ASN A C 1
ATOM 1561 O O . ASN A 1 98 ? 8.692 71.074 6.175 1.00 17.94 98 ASN A O 1
ATOM 1572 N N . ILE A 1 99 ? 10.151 72.771 6.018 1.00 17.91 99 ILE A N 1
ATOM 1573 C CA . ILE A 1 99 ? 11.314 71.924 5.795 1.00 18.32 99 ILE A CA 1
ATOM 1574 C C . ILE A 1 99 ? 11.719 71.167 7.055 1.00 16.91 99 ILE A C 1
ATOM 1575 O O . ILE A 1 99 ? 12.002 69.964 7.020 1.00 16.21 99 ILE A O 1
ATOM 1591 N N . ASP A 1 100 ? 11.694 71.875 8.177 1.00 17.76 100 ASP A N 1
ATOM 1592 C CA . ASP A 1 100 ? 12.205 71.335 9.430 1.00 17.01 100 ASP A CA 1
ATOM 1593 C C . ASP A 1 100 ? 11.451 70.080 9.887 1.00 16.65 100 ASP A C 1
ATOM 1594 O O . ASP A 1 100 ? 12.060 69.164 10.459 1.00 16.24 100 ASP A O 1
ATOM 1603 N N . GLN A 1 101 ? 10.146 69.995 9.637 1.00 17.39 101 GLN A N 1
ATOM 1604 C CA . GLN A 1 101 ? 9.426 68.792 10.063 1.00 17.37 101 GLN A CA 1
ATOM 1605 C C . GLN A 1 101 ? 9.971 67.550 9.340 1.00 16.49 101 GLN A C 1
ATOM 1606 O O . GLN A 1 101 ? 9.980 66.471 9.914 1.00 16.40 101 GLN A O 1
ATOM 1620 N N . TRP A 1 102 ? 10.453 67.708 8.105 1.00 16.04 102 TRP A N 1
ATOM 1621 C CA . TRP A 1 102 ? 11.014 66.581 7.345 1.00 16.40 102 TRP A CA 1
ATOM 1622 C C . TRP A 1 102 ? 12.465 66.346 7.759 1.00 16.09 102 TRP A C 1
ATOM 1623 O O . TRP A 1 102 ? 12.955 65.226 7.681 1.00 15.64 102 TRP A O 1
ATOM 1644 N N . VAL A 1 103 ? 13.143 67.380 8.252 1.00 15.76 103 VAL A N 1
ATOM 1645 C CA . VAL A 1 103 ? 14.460 67.179 8.866 1.00 16.16 103 VAL A CA 1
ATOM 1646 C C . VAL A 1 103 ? 14.308 66.353 10.158 1.00 16.45 103 VAL A C 1
ATOM 1647 O O . VAL A 1 103 ? 15.091 65.435 10.425 1.00 15.84 103 VAL A O 1
ATOM 1660 N N . GLU A 1 104 ? 13.274 66.646 10.945 1.00 15.29 104 GLU A N 1
ATOM 1661 C CA . GLU A 1 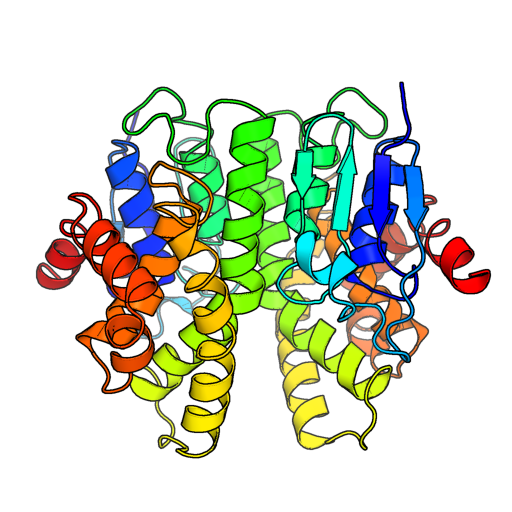104 ? 13.018 65.858 12.156 1.00 15.34 104 GLU A CA 1
ATOM 1662 C C . GLU A 1 104 ? 12.632 64.428 11.778 1.00 14.56 104 GLU A C 1
ATOM 1663 O O . GLU A 1 104 ? 12.937 63.478 12.499 1.00 15.02 104 GLU A O 1
ATOM 1675 N N . THR A 1 105 ? 11.917 64.264 10.669 1.00 15.81 105 THR A N 1
ATOM 1676 C CA . THR A 1 105 ? 11.596 62.928 10.191 1.00 14.91 105 THR A CA 1
ATOM 1677 C C . THR A 1 105 ? 12.872 62.156 9.844 1.00 15.44 105 THR A C 1
ATOM 1678 O O . THR A 1 105 ? 12.971 60.972 10.149 1.00 15.29 105 THR A O 1
ATOM 1689 N N . ASP A 1 106 ? 13.858 62.810 9.250 1.00 15.87 106 ASP A N 1
ATOM 1690 C CA . ASP A 1 106 ? 15.157 62.170 9.116 1.00 15.49 106 ASP A CA 1
ATOM 1691 C C . ASP A 1 106 ? 15.705 61.771 10.491 1.00 15.59 106 ASP A C 1
ATOM 1692 O O . ASP A 1 106 ? 16.058 60.622 10.723 1.00 16.51 106 ASP A O 1
ATOM 1701 N N . GLY A 1 107 ? 15.780 62.724 11.407 1.00 15.61 107 GLY A N 1
ATOM 1702 C CA . GLY A 1 107 ? 16.400 62.464 12.691 1.00 16.52 107 GLY A CA 1
ATOM 1703 C C . GLY A 1 107 ? 15.746 61.395 13.546 1.00 15.97 107 GLY A C 1
ATOM 1704 O O . GLY A 1 107 ? 16.441 60.656 14.253 1.00 17.32 107 GLY A O 1
ATOM 1708 N N . GLN A 1 108 ? 14.418 61.313 13.490 1.00 15.38 108 GLN A N 1
ATOM 1709 C CA . GLN A 1 108 ? 13.644 60.442 14.365 1.00 15.40 108 GLN A CA 1
ATOM 1710 C C . GLN A 1 108 ? 13.078 59.190 13.728 1.00 16.35 108 GLN A C 1
ATOM 1711 O O . GLN A 1 108 ? 12.792 58.231 14.425 1.00 18.51 108 GLN A O 1
ATOM 1725 N N . THR A 1 109 ? 12.898 59.201 12.409 1.00 16.03 109 THR A N 1
ATOM 1726 C CA . THR A 1 109 ? 12.128 58.140 11.747 1.00 16.54 109 THR A CA 1
ATOM 1727 C C . THR A 1 109 ? 12.943 57.357 10.692 1.00 16.34 109 THR A C 1
ATOM 1728 O O . THR A 1 109 ? 13.058 56.139 10.763 1.00 16.81 109 THR A O 1
ATOM 1739 N N . PHE A 1 110 ? 13.512 58.069 9.733 1.00 15.48 110 PHE A N 1
ATOM 1740 C CA . PHE A 1 110 ? 14.344 57.470 8.689 1.00 15.83 110 PHE A CA 1
ATOM 1741 C C . PHE A 1 110 ? 15.742 57.133 9.195 1.00 15.41 110 PHE A C 1
ATOM 1742 O O . PHE A 1 110 ? 16.270 56.077 8.919 1.00 16.42 110 PHE A O 1
ATOM 1759 N N . GLY A 1 111 ? 16.315 58.051 9.952 1.00 16.88 111 GLY A N 1
ATOM 1760 C CA . GLY A 1 111 ? 17.696 57.959 10.388 1.00 16.40 111 GLY A CA 1
ATOM 1761 C C . GLY A 1 111 ? 18.044 56.745 11.241 1.00 17.56 111 GLY A C 1
ATOM 1762 O O . GLY A 1 111 ? 19.059 56.095 11.017 1.00 17.71 111 GLY A O 1
ATOM 1766 N N . PRO A 1 112 ? 17.213 56.447 12.246 1.00 17.52 112 PRO A N 1
ATOM 1767 C CA . PRO A 1 112 ? 17.576 55.295 13.079 1.00 18.77 112 PRO A CA 1
ATOM 1768 C C . PRO A 1 112 ? 17.697 53.947 12.324 1.00 19.18 112 PRO A C 1
ATOM 1769 O O . PRO A 1 112 ? 18.752 53.313 12.435 1.00 19.82 112 PRO A O 1
ATOM 1780 N N . PRO A 1 113 ? 16.669 53.516 11.576 1.00 17.64 113 PRO A N 1
ATOM 1781 C CA . PRO A 1 113 ? 16.856 52.217 10.913 1.00 18.02 113 PRO A CA 1
ATOM 1782 C C . PRO A 1 113 ? 17.865 52.261 9.780 1.00 18.28 113 PRO A C 1
ATOM 1783 O O . PRO A 1 113 ? 18.608 51.299 9.603 1.00 18.41 113 PRO A O 1
ATOM 1794 N N . SER A 1 114 ? 17.888 53.345 9.019 1.00 17.26 114 SER A N 1
ATOM 1795 C CA . SER A 1 114 ? 18.848 53.425 7.924 1.00 17.79 114 SER A CA 1
ATOM 1796 C C . SER A 1 114 ? 20.269 53.486 8.471 1.00 18.26 114 SER A C 1
ATOM 1797 O O . SER A 1 114 ? 21.158 52.825 7.953 1.00 19.06 114 SER A O 1
ATOM 1805 N N . GLY A 1 115 ? 20.492 54.274 9.514 1.00 18.25 115 GLY A N 1
ATOM 1806 C CA . GLY A 1 115 ? 21.799 54.349 10.129 1.00 19.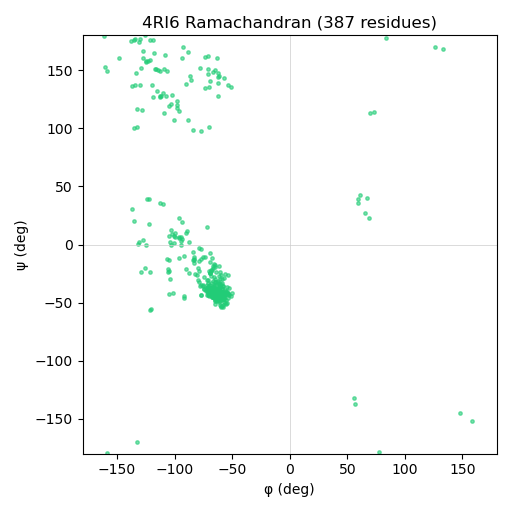13 115 GLY A CA 1
ATOM 1807 C C . GLY A 1 115 ? 22.258 53.044 10.759 1.00 19.87 115 GLY A C 1
ATOM 1808 O O . GLY A 1 115 ? 23.436 52.695 10.701 1.00 19.83 115 GLY A O 1
ATOM 1812 N N . ASP A 1 116 ? 21.343 52.314 11.381 1.00 20.39 116 ASP A N 1
ATOM 1813 C CA . ASP A 1 116 ? 21.716 51.031 11.969 1.00 20.27 116 ASP A CA 1
ATOM 1814 C C . ASP A 1 116 ? 22.073 50.013 10.888 1.00 19.38 116 ASP A C 1
ATOM 1815 O O . ASP A 1 116 ? 22.980 49.205 11.073 1.00 20.06 116 ASP A O 1
ATOM 1824 N N . LEU A 1 117 ? 21.326 50.021 9.781 1.00 19.11 117 LEU A N 1
ATOM 1825 C CA . LEU A 1 117 ? 21.675 49.175 8.646 1.00 18.79 117 LEU A CA 1
ATOM 1826 C C . LEU A 1 117 ? 23.064 49.532 8.103 1.00 19.49 117 LEU A C 1
ATOM 1827 O O . LEU A 1 117 ? 23.895 48.650 7.893 1.00 19.93 117 LEU A O 1
ATOM 1843 N N . VAL A 1 118 ? 23.313 50.815 7.877 1.00 18.95 118 VAL A N 1
ATOM 1844 C CA . VAL A 1 118 ? 24.623 51.243 7.382 1.00 19.33 118 VAL A CA 1
ATOM 1845 C C . VAL A 1 118 ? 25.724 50.783 8.322 1.00 19.74 118 VAL A C 1
ATOM 1846 O O . VAL A 1 118 ? 26.761 50.263 7.872 1.00 19.65 118 VAL A O 1
ATOM 1859 N N . HIS A 1 119 ? 25.513 50.954 9.624 1.00 20.31 119 HIS A N 1
ATOM 1860 C CA . HIS A 1 119 ? 26.536 50.565 10.570 1.00 20.91 119 HIS A CA 1
ATOM 1861 C C . HIS A 1 119 ? 26.770 49.054 10.561 1.00 20.76 119 HIS A C 1
ATOM 1862 O O . HIS A 1 119 ? 27.902 48.598 10.461 1.00 21.39 119 HIS A O 1
ATOM 1875 N N . ASP A 1 120 ? 25.703 48.267 10.632 1.00 20.49 120 ASP A N 1
ATOM 1876 C CA . ASP A 1 120 ? 25.875 46.827 10.759 1.00 21.69 120 ASP A CA 1
ATOM 1877 C C . ASP A 1 120 ? 26.458 46.207 9.499 1.00 23.03 120 ASP A C 1
ATOM 1878 O O . ASP A 1 120 ? 27.218 45.248 9.581 1.00 24.10 120 ASP A O 1
ATOM 1887 N N . LEU A 1 121 ? 26.116 46.770 8.340 1.00 22.64 121 LEU A N 1
ATOM 1888 C CA . LEU A 1 121 ? 26.566 46.215 7.071 1.00 21.47 121 LEU A CA 1
ATOM 1889 C C . LEU A 1 121 ? 27.915 46.718 6.585 1.00 23.75 121 LEU A C 1
ATOM 1890 O O . LEU A 1 121 ? 28.568 46.021 5.810 1.00 26.16 121 LEU A O 1
ATOM 1906 N N . LEU A 1 122 ? 28.326 47.908 7.015 1.00 22.82 122 LEU A N 1
ATOM 1907 C CA . LEU A 1 122 ? 29.526 48.542 6.467 1.00 22.54 122 LEU A CA 1
ATOM 1908 C C . LEU A 1 122 ? 30.584 48.970 7.473 1.00 23.32 122 LEU A C 1
ATOM 1909 O O . LEU A 1 122 ? 31.737 49.187 7.071 1.00 24.86 122 LEU A O 1
ATOM 1925 N N . PHE A 1 123 ? 30.201 49.121 8.746 1.00 23.78 123 PHE A N 1
ATOM 1926 C CA . PHE A 1 123 ? 31.105 49.664 9.756 1.00 25.03 123 PHE A CA 1
ATOM 1927 C C . PHE A 1 123 ? 31.080 48.930 11.074 1.00 28.51 123 PHE A C 1
ATOM 1928 O O . PHE A 1 123 ? 31.301 49.537 12.104 1.00 32.63 123 PHE A O 1
ATOM 1945 N N . SER A 1 124 ? 30.804 47.638 11.052 1.00 27.81 124 SER A N 1
ATOM 1946 C CA . SER A 1 124 ? 30.761 46.851 12.270 1.00 29.21 124 SER A CA 1
ATOM 1947 C C . SER A 1 124 ? 31.980 45.947 12.366 1.00 28.72 124 SER A C 1
ATOM 1948 O O . SER A 1 124 ? 32.505 45.517 11.346 1.00 29.76 124 SER A O 1
ATOM 1956 N N . SER A 1 125 ? 32.428 45.654 13.586 1.00 29.68 125 SER A N 1
ATOM 1957 C CA . SER A 1 125 ? 33.535 44.725 13.771 1.00 30.29 125 SER A CA 1
ATOM 1958 C C . SER A 1 125 ? 33.100 43.282 13.963 1.00 29.76 125 SER A C 1
ATOM 1959 O O . SER A 1 125 ? 33.930 42.385 13.980 1.00 30.84 125 SER A O 1
ATOM 1967 N N . VAL A 1 126 ? 31.807 43.060 14.138 1.00 28.03 126 VAL A N 1
ATOM 1968 C CA . VAL A 1 126 ? 31.283 41.726 14.369 1.00 27.52 126 VAL A CA 1
ATOM 1969 C C . VAL A 1 126 ? 30.342 41.348 13.243 1.00 26.13 126 VAL A C 1
ATOM 1970 O O . VAL A 1 126 ? 29.955 42.215 12.441 1.00 25.61 126 VAL A O 1
ATOM 1983 N N . PRO A 1 127 ? 30.007 40.052 13.124 1.00 26.03 127 PRO A N 1
ATOM 1984 C CA . PRO A 1 127 ? 29.124 39.669 12.012 1.00 27.81 127 PRO A CA 1
ATOM 1985 C C . PRO A 1 127 ? 27.761 40.305 12.123 1.00 29.17 127 PRO A C 1
ATOM 1986 O O . PRO A 1 127 ? 27.345 40.729 13.202 1.00 29.64 127 PRO A O 1
ATOM 1997 N N . VAL A 1 128 ? 27.048 40.359 11.013 1.00 29.00 128 VAL A N 1
ATOM 1998 C CA . VAL A 1 128 ? 25.718 40.925 11.074 1.00 31.01 128 VAL A CA 1
ATOM 1999 C C . VAL A 1 128 ? 24.778 39.886 11.658 1.00 31.07 128 VAL A C 1
ATOM 2000 O O . VAL A 1 128 ? 25.012 38.671 11.583 1.00 31.16 128 VAL A O 1
ATOM 2013 N N . ASP A 1 129 ? 23.743 40.400 12.294 1.00 31.95 129 ASP A N 1
ATOM 2014 C CA . ASP A 1 129 ? 22.637 39.621 12.786 1.00 32.92 129 ASP A CA 1
ATOM 2015 C C . ASP A 1 129 ? 21.506 39.802 11.765 1.00 31.36 129 ASP A C 1
ATOM 2016 O O . ASP A 1 129 ? 2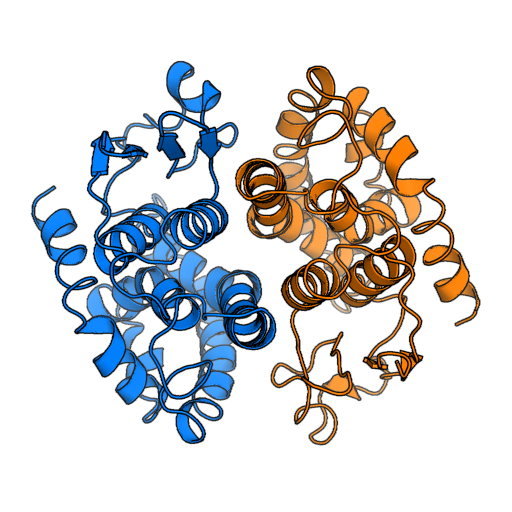0.922 40.877 11.674 1.00 30.38 129 ASP A O 1
ATOM 2025 N N . GLU A 1 130 ? 21.228 38.766 10.980 1.00 31.69 130 GLU A N 1
ATOM 2026 C CA . GLU A 1 130 ? 20.311 38.909 9.847 1.00 31.36 130 GLU A CA 1
ATOM 2027 C C . GLU A 1 130 ? 18.866 39.124 10.290 1.00 30.42 130 GLU A C 1
ATOM 2028 O O . GLU A 1 130 ? 18.060 39.686 9.547 1.00 28.95 130 GLU A O 1
ATOM 2040 N N . ALA A 1 131 ? 18.533 38.680 11.494 1.00 30.20 131 ALA A N 1
ATOM 2041 C CA . ALA A 1 131 ? 17.209 38.941 12.047 1.00 30.02 131 ALA A CA 1
ATOM 2042 C C . ALA A 1 131 ? 17.066 40.435 12.336 1.00 29.24 131 ALA A C 1
ATOM 2043 O O . ALA A 1 131 ? 15.998 41.027 12.109 1.00 28.35 131 ALA A O 1
ATOM 2050 N N . LEU A 1 132 ? 18.145 41.054 12.814 1.00 28.83 132 LEU A N 1
ATOM 2051 C CA . LEU A 1 132 ? 18.131 42.489 13.115 1.00 28.32 132 LEU A CA 1
ATOM 2052 C C . LEU A 1 132 ? 18.200 43.318 11.821 1.00 26.11 132 LEU A C 1
ATOM 2053 O O . LEU A 1 132 ? 17.572 44.384 11.719 1.00 25.84 132 LEU A O 1
ATOM 2069 N N . ILE A 1 133 ? 18.950 42.825 10.837 1.00 24.29 133 ILE A N 1
ATOM 2070 C CA . ILE A 1 133 ? 18.938 43.443 9.522 1.00 22.43 133 ILE A CA 1
ATOM 2071 C C . ILE A 1 133 ? 17.497 43.465 8.995 1.00 21.48 133 ILE A C 1
ATOM 2072 O O . ILE A 1 133 ? 17.012 44.499 8.551 1.00 20.80 133 ILE A O 1
ATOM 2088 N N . LYS A 1 134 ? 16.811 42.326 9.060 1.00 22.00 134 LYS A N 1
ATOM 2089 C CA . LYS A 1 134 ? 15.436 42.257 8.555 1.00 22.63 134 LYS A CA 1
ATOM 2090 C C . LYS A 1 134 ? 14.530 43.238 9.304 1.00 22.92 134 LYS A C 1
ATOM 2091 O O . LYS A 1 134 ? 13.694 43.903 8.700 1.00 20.88 134 LYS A O 1
ATOM 2110 N N . LYS A 1 135 ? 14.690 43.317 10.616 1.00 23.48 135 LYS A N 1
ATOM 2111 C CA . LYS A 1 135 ? 13.880 44.225 11.425 1.00 23.92 135 LYS A CA 1
ATOM 2112 C C . LYS A 1 135 ? 14.027 45.674 10.954 1.00 21.85 135 LYS A C 1
ATOM 2113 O O . LYS A 1 135 ? 13.032 46.406 10.837 1.00 21.45 135 LYS A O 1
ATOM 2132 N N . ASN A 1 136 ? 15.261 46.091 10.679 1.00 20.50 136 ASN A N 1
ATOM 2133 C CA . ASN A 1 136 ? 15.497 47.472 10.254 1.00 19.88 136 ASN A CA 1
ATOM 2134 C C . ASN A 1 136 ? 15.147 47.729 8.793 1.00 19.46 136 ASN A C 1
ATOM 2135 O O . ASN A 1 136 ? 14.665 48.805 8.462 1.00 18.55 136 ASN A O 1
ATOM 2146 N N . VAL A 1 137 ? 15.387 46.750 7.920 1.00 19.17 137 VAL A N 1
ATOM 2147 C CA . VAL A 1 137 ? 14.890 46.809 6.550 1.00 17.89 137 VAL A CA 1
ATOM 2148 C C . VAL A 1 137 ? 13.384 47.014 6.558 1.00 17.71 137 VAL A C 1
ATOM 2149 O O . VAL A 1 137 ? 12.876 47.858 5.843 1.00 17.89 137 VAL A O 1
ATOM 2162 N N . ASP A 1 138 ? 12.666 46.239 7.356 1.00 18.06 138 ASP A N 1
ATOM 2163 C CA . ASP A 1 138 ? 11.213 46.335 7.346 1.00 18.97 138 ASP A CA 1
ATOM 2164 C C . ASP A 1 138 ? 10.751 47.694 7.884 1.00 18.71 138 ASP A C 1
ATOM 2165 O O . ASP A 1 138 ? 9.792 48.278 7.391 1.00 19.83 138 ASP A O 1
ATOM 2174 N N . LYS A 1 139 ? 11.400 48.186 8.931 1.00 18.41 139 LYS A N 1
ATOM 2175 C CA . LYS A 1 139 ? 11.118 49.538 9.428 1.00 18.45 139 LYS A CA 1
ATOM 2176 C C . LYS A 1 139 ? 11.351 50.594 8.356 1.00 17.97 139 LYS A C 1
ATOM 2177 O O . LYS A 1 139 ? 10.560 51.503 8.179 1.00 18.05 139 LYS A O 1
ATOM 2196 N N . LEU A 1 140 ? 12.455 50.481 7.637 1.00 17.00 140 LEU A N 1
ATOM 2197 C CA . LEU A 1 140 ? 12.783 51.497 6.674 1.00 16.67 140 LEU A CA 1
ATOM 2198 C C . LEU A 1 140 ? 11.816 51.420 5.488 1.00 16.95 140 LEU A C 1
ATOM 2199 O O . LEU A 1 140 ? 11.433 52.441 4.923 1.00 17.82 140 LEU A O 1
ATOM 2215 N N . ALA A 1 141 ? 11.429 50.207 5.118 1.00 17.05 141 ALA A N 1
ATOM 2216 C CA . ALA A 1 141 ? 10.465 50.012 4.052 1.00 17.19 141 ALA A CA 1
ATOM 2217 C C . ALA A 1 141 ? 9.159 50.726 4.364 1.00 17.16 141 ALA A C 1
ATOM 2218 O O . ALA A 1 141 ? 8.572 51.376 3.484 1.00 17.37 141 ALA A O 1
ATOM 2225 N N . LYS A 1 142 ? 8.711 50.633 5.614 1.00 18.19 142 LYS A N 1
ATOM 2226 C CA . LYS A 1 142 ? 7.497 51.331 6.036 1.00 19.14 142 LYS A CA 1
ATOM 2227 C C . LYS A 1 142 ? 7.642 52.849 5.918 1.00 17.89 142 LYS A C 1
ATOM 2228 O O . LYS A 1 142 ? 6.720 53.527 5.475 1.00 17.94 142 LYS A O 1
ATOM 2247 N N . VAL A 1 143 ? 8.785 53.388 6.328 1.00 16.61 143 VAL A N 1
ATOM 2248 C CA . VAL A 1 143 ? 9.042 54.805 6.146 1.00 16.31 143 VAL A CA 1
ATOM 2249 C C . VAL A 1 143 ? 8.992 55.187 4.665 1.00 16.67 143 VAL A C 1
ATOM 2250 O O . VAL A 1 143 ? 8.389 56.189 4.280 1.00 16.46 143 VAL A O 1
ATOM 2263 N N . LEU A 1 144 ? 9.663 54.404 3.834 1.00 16.28 144 LEU A N 1
ATOM 2264 C CA . LEU A 1 144 ? 9.748 54.741 2.408 1.00 16.10 144 LEU A CA 1
ATOM 2265 C C . LEU A 1 144 ? 8.415 54.561 1.683 1.00 16.87 144 LEU A C 1
ATOM 2266 O O . LEU A 1 144 ? 8.185 55.226 0.665 1.00 17.05 144 LEU A O 1
ATOM 2282 N N . ASP A 1 145 ? 7.508 53.733 2.215 1.00 16.46 145 ASP A N 1
ATOM 2283 C CA . ASP A 1 145 ? 6.149 53.662 1.650 1.00 16.49 145 ASP A CA 1
ATOM 2284 C C . ASP A 1 145 ? 5.416 54.993 1.866 1.00 16.30 145 ASP A C 1
ATOM 2285 O O . ASP A 1 145 ? 4.612 55.417 1.029 1.00 18.15 145 ASP A O 1
ATOM 2294 N N . ILE A 1 146 ? 5.677 55.639 2.999 1.00 15.95 146 ILE A N 1
ATOM 2295 C CA . ILE A 1 146 ? 5.102 56.942 3.276 1.00 16.54 146 ILE A CA 1
ATOM 2296 C C . ILE A 1 146 ? 5.739 58.006 2.391 1.00 16.48 146 ILE A C 1
ATOM 2297 O O . ILE A 1 146 ? 5.042 58.858 1.826 1.00 18.09 146 ILE A O 1
ATOM 2313 N N . TYR A 1 147 ? 7.055 57.929 2.213 1.00 15.62 147 TYR A N 1
ATOM 2314 C CA . TYR A 1 147 ? 7.736 58.844 1.310 1.00 16.07 147 TYR A CA 1
ATOM 2315 C C . TYR A 1 147 ? 7.241 58.665 -0.113 1.00 17.03 147 TYR A C 1
ATOM 2316 O O . TYR A 1 147 ? 7.128 59.627 -0.843 1.00 17.28 147 TYR A O 1
ATOM 2334 N N . GLU A 1 148 ? 6.978 57.425 -0.510 1.00 16.79 148 GLU A N 1
ATOM 2335 C CA . GLU A 1 148 ? 6.503 57.157 -1.867 1.00 17.44 148 GLU A CA 1
ATOM 2336 C C . GLU A 1 148 ? 5.212 57.930 -2.142 1.00 18.38 148 GLU A C 1
ATOM 2337 O O . GLU A 1 148 ? 5.029 58.487 -3.210 1.00 18.81 148 GLU A O 1
ATOM 2349 N N A GLN A 1 149 ? 4.320 57.967 -1.156 0.43 19.09 149 GLN A N 1
ATOM 2350 N N B GLN A 1 149 ? 4.326 57.971 -1.149 0.57 19.09 149 GLN A N 1
ATOM 2351 C CA A GLN A 1 149 ? 3.078 58.717 -1.288 0.43 21.41 149 GLN A CA 1
ATOM 2352 C CA B GLN A 1 149 ? 3.072 58.694 -1.288 0.57 21.41 149 GLN A CA 1
ATOM 2353 C C A GLN A 1 149 ? 3.355 60.218 -1.363 0.43 20.95 149 GLN A C 1
ATOM 2354 C C B GLN A 1 149 ? 3.322 60.214 -1.334 0.57 20.95 149 GLN A C 1
ATOM 2355 O O A GLN A 1 149 ? 2.894 60.907 -2.271 0.43 20.77 149 GLN A O 1
ATOM 2356 O O B GLN A 1 149 ? 2.823 60.913 -2.216 0.57 20.77 149 GLN A O 1
ATOM 2383 N N . LYS A 1 150 ? 4.133 60.710 -0.410 1.00 19.49 150 LYS A N 1
ATOM 2384 C CA . LYS A 1 150 ? 4.481 62.122 -0.342 1.00 20.02 150 LYS A CA 1
ATOM 2385 C C . LYS A 1 150 ? 5.121 62.616 -1.632 1.00 18.88 150 LYS A C 1
ATOM 2386 O O . LYS A 1 150 ? 4.792 63.699 -2.145 1.00 19.24 150 LYS A O 1
ATOM 2405 N N . LEU A 1 151 ? 6.044 61.817 -2.154 1.00 17.44 151 LEU A N 1
ATOM 2406 C CA . LEU A 1 151 ? 6.818 62.213 -3.331 1.00 17.35 151 LEU A CA 1
ATOM 2407 C C . LEU A 1 151 ? 6.018 62.029 -4.642 1.00 18.04 151 LEU A C 1
ATOM 2408 O O . LEU A 1 151 ? 6.471 62.406 -5.713 1.00 18.66 151 LEU A O 1
ATOM 2424 N N . GLY A 1 152 ? 4.807 61.490 -4.538 1.00 18.16 152 GLY A N 1
ATOM 2425 C CA . GLY A 1 152 ? 3.858 61.565 -5.634 1.00 19.55 152 GLY A CA 1
ATOM 2426 C C . GLY A 1 152 ? 3.100 62.875 -5.666 1.00 20.96 152 GLY A C 1
ATOM 2427 O O . GLY A 1 152 ? 2.455 63.186 -6.667 1.00 23.67 152 GLY A O 1
ATOM 2431 N N . GLN A 1 153 ? 3.185 63.640 -4.573 1.00 19.72 153 GLN A N 1
ATOM 2432 C CA . GLN A 1 153 ? 2.484 64.910 -4.430 1.00 21.49 153 GLN A CA 1
ATOM 2433 C C . GLN A 1 153 ? 3.420 66.075 -4.679 1.00 21.10 153 GLN A C 1
ATOM 2434 O O . GLN A 1 153 ? 3.053 67.047 -5.324 1.00 23.53 153 GLN A O 1
ATOM 2448 N N . THR A 1 154 ? 4.636 65.965 -4.147 1.00 19.17 154 THR A N 1
ATOM 2449 C CA . THR A 1 154 ? 5.655 67.002 -4.294 1.00 18.96 154 THR A CA 1
ATOM 2450 C C . THR A 1 154 ? 6.913 66.398 -4.883 1.00 18.45 154 THR A C 1
ATOM 2451 O O . THR A 1 154 ? 7.147 65.197 -4.783 1.00 19.08 154 THR A O 1
ATOM 2462 N N . ARG A 1 155 ? 7.731 67.247 -5.484 1.00 17.66 155 ARG A N 1
ATOM 2463 C CA . ARG A 1 155 ? 8.940 66.801 -6.144 1.00 17.33 155 ARG A CA 1
ATOM 2464 C C . ARG A 1 155 ? 10.015 66.382 -5.144 1.00 17.60 155 ARG A C 1
ATOM 2465 O O . ARG A 1 155 ? 10.742 65.406 -5.358 1.00 17.57 155 ARG A O 1
ATOM 2486 N N . PHE A 1 156 ? 10.116 67.154 -4.068 1.00 17.94 156 PHE A N 1
ATOM 2487 C CA . PHE A 1 156 ? 11.039 66.890 -2.979 1.00 18.09 156 PHE A CA 1
ATOM 2488 C C . PHE A 1 156 ? 10.222 66.683 -1.713 1.00 18.46 156 PHE A C 1
ATOM 2489 O O . PHE A 1 156 ? 8.994 66.808 -1.741 1.00 18.76 156 PHE A O 1
ATOM 2506 N N . LEU A 1 157 ? 10.869 66.340 -0.603 1.00 17.91 157 LEU A N 1
ATOM 2507 C CA . LEU A 1 157 ? 10.075 65.959 0.565 1.00 17.56 157 LEU A CA 1
ATOM 2508 C C . LEU A 1 157 ? 9.177 67.082 1.042 1.00 19.27 157 LEU A C 1
ATOM 2509 O O . LEU A 1 157 ? 8.028 66.841 1.399 1.00 20.95 157 LEU A O 1
ATOM 2525 N N . ALA A 1 158 ? 9.701 68.302 1.060 1.00 19.07 158 ALA A N 1
ATOM 2526 C CA . ALA A 1 158 ? 8.982 69.409 1.659 1.00 20.85 158 ALA A CA 1
ATOM 2527 C C . ALA A 1 158 ? 8.268 70.309 0.648 1.00 22.86 158 ALA A C 1
ATOM 2528 O O . ALA A 1 158 ? 7.602 71.271 1.027 1.00 25.42 158 ALA A O 1
ATOM 2535 N N . GLY A 1 159 ? 8.353 69.979 -0.631 1.00 22.65 159 GLY A N 1
ATOM 2536 C CA . GLY A 1 159 ? 7.799 70.854 -1.642 1.00 22.90 159 GLY A CA 1
ATOM 2537 C C . GLY A 1 159 ? 8.543 70.836 -2.955 1.00 22.99 159 GLY A C 1
ATOM 2538 O O . GLY A 1 159 ? 9.065 69.797 -3.355 1.00 21.29 159 GLY A O 1
ATOM 2542 N N . ASP A 1 160 ? 8.606 71.994 -3.609 1.00 24.69 160 ASP A N 1
ATOM 2543 C CA . ASP A 1 160 ? 9.017 72.037 -5.018 1.00 25.97 160 ASP A CA 1
ATOM 2544 C C . ASP A 1 160 ? 10.500 72.352 -5.186 1.00 25.80 160 ASP A C 1
ATOM 2545 O O . ASP A 1 160 ? 10.994 72.519 -6.295 1.00 25.82 160 ASP A O 1
ATOM 2554 N N . GLU A 1 161 ? 11.222 72.402 -4.074 1.00 27.39 161 GLU A N 1
ATOM 2555 C CA . GLU A 1 161 ? 12.598 72.849 -4.073 1.00 29.00 161 GLU A CA 1
ATOM 2556 C C . GLU A 1 161 ? 13.435 71.933 -3.184 1.00 26.20 161 GLU A C 1
ATOM 2557 O O . GLU A 1 161 ? 12.986 71.555 -2.116 1.00 26.59 161 GLU A O 1
ATOM 2569 N N . PHE A 1 162 ? 14.623 71.560 -3.642 1.00 24.03 162 PHE A N 1
ATOM 2570 C CA . PHE A 1 162 ? 15.586 70.832 -2.805 1.00 23.38 162 PHE A CA 1
ATOM 2571 C C . PHE A 1 162 ? 15.765 71.575 -1.491 1.00 22.86 162 PHE A C 1
ATOM 2572 O O . PHE A 1 162 ? 15.897 72.796 -1.484 1.00 24.75 162 PHE A O 1
ATOM 2589 N N . SER A 1 163 ? 15.767 70.848 -0.382 1.00 20.62 163 SER A N 1
ATOM 2590 C CA . SER A 1 163 ? 15.964 71.483 0.913 1.00 19.51 163 SER A CA 1
ATOM 2591 C C . SER A 1 163 ? 16.893 70.674 1.772 1.00 18.43 163 SER A C 1
ATOM 2592 O O . SER A 1 163 ? 17.278 69.553 1.420 1.00 17.22 163 SER A O 1
ATOM 2600 N N . PHE A 1 164 ? 17.220 71.229 2.934 1.00 18.09 164 PHE A N 1
ATOM 2601 C CA . PHE A 1 164 ? 18.009 70.486 3.892 1.00 17.61 164 PHE A CA 1
ATOM 2602 C C . PHE A 1 164 ? 17.344 69.163 4.277 1.00 17.39 164 PHE A C 1
ATOM 2603 O O . PHE A 1 164 ? 18.024 68.196 4.626 1.00 18.20 164 PHE A O 1
ATOM 2620 N N . ALA A 1 165 ? 16.017 69.102 4.221 1.00 16.36 165 ALA A N 1
ATOM 2621 C CA . ALA A 1 165 ? 15.341 67.843 4.519 1.00 17.23 165 ALA A CA 1
ATOM 2622 C C . ALA A 1 165 ? 15.815 66.751 3.578 1.00 17.22 165 ALA A C 1
ATOM 2623 O O . ALA A 1 165 ? 16.112 65.643 4.014 1.00 18.80 165 ALA A O 1
ATOM 2630 N N . ASP A 1 166 ? 15.887 67.052 2.286 1.00 16.62 166 ASP A N 1
ATOM 2631 C CA . ASP A 1 166 ? 16.379 66.062 1.322 1.00 17.01 166 ASP A CA 1
ATOM 2632 C C . ASP A 1 166 ? 17.856 65.774 1.553 1.00 16.49 166 ASP A C 1
ATOM 2633 O O . ASP A 1 166 ? 18.280 64.613 1.589 1.00 16.42 166 ASP A O 1
ATOM 2642 N N . LEU A 1 167 ? 18.628 66.843 1.740 1.00 16.70 167 LEU A N 1
ATOM 2643 C CA . LEU A 1 167 ? 20.065 66.737 1.943 1.00 16.93 167 LEU A CA 1
ATOM 2644 C C . LEU A 1 167 ? 20.375 65.785 3.082 1.00 16.72 167 LEU A C 1
ATOM 2645 O O . LEU A 1 167 ? 21.250 64.928 2.962 1.00 16.39 167 LEU A O 1
ATOM 2661 N N . SER A 1 168 ? 19.603 65.879 4.156 1.00 16.58 168 SER A N 1
ATOM 2662 C CA . SER A 1 168 ? 19.914 65.120 5.344 1.00 16.76 168 SER A CA 1
ATOM 2663 C C . SER A 1 168 ? 19.755 63.601 5.141 1.00 16.52 168 SER A C 1
ATOM 2664 O O . SER A 1 168 ? 20.346 62.819 5.911 1.00 17.00 168 SER A O 1
ATOM 2672 N N . HIS A 1 169 ? 18.992 63.198 4.109 1.00 15.71 169 HIS A N 1
ATOM 2673 C CA . HIS A 1 169 ? 18.815 61.782 3.760 1.00 15.47 169 HIS A CA 1
ATOM 2674 C C . HIS A 1 169 ? 19.947 61.206 2.903 1.00 16.10 169 HIS A C 1
ATOM 2675 O O . HIS A 1 169 ? 20.075 59.991 2.775 1.00 17.29 169 HIS A O 1
ATOM 2688 N N . LEU A 1 170 ? 20.756 62.077 2.318 1.00 16.29 170 LEU A N 1
ATOM 2689 C CA . LEU A 1 170 ? 21.789 61.621 1.402 1.00 17.61 170 LEU A CA 1
ATOM 2690 C C . LEU A 1 170 ? 22.809 60.663 2.047 1.00 17.76 170 LEU A C 1
ATOM 2691 O O . LEU A 1 170 ? 23.144 59.650 1.436 1.00 18.77 170 LEU A O 1
ATOM 2707 N N . PRO A 1 171 ? 23.301 60.954 3.271 1.00 17.62 171 PRO A N 1
ATOM 2708 C CA . PRO A 1 171 ? 24.413 60.092 3.725 1.00 17.32 171 PRO A CA 1
ATOM 2709 C C . PRO A 1 171 ? 24.037 58.621 3.942 1.00 18.25 171 PRO A C 1
ATOM 2710 O O . PRO A 1 171 ? 24.746 57.736 3.457 1.00 18.89 171 PRO A O 1
ATOM 2721 N N . ASN A 1 172 ? 22.937 58.344 4.634 1.00 18.78 172 ASN A N 1
ATOM 2722 C CA . ASN A 1 172 ? 22.566 56.951 4.842 1.00 18.95 172 ASN A CA 1
ATOM 2723 C C . ASN A 1 172 ? 22.003 56.353 3.565 1.00 19.18 172 ASN A C 1
ATOM 2724 O O . ASN A 1 172 ? 22.249 55.188 3.254 1.00 19.16 172 ASN A O 1
ATOM 2735 N N . GLY A 1 173 ? 21.229 57.139 2.829 1.00 19.40 173 GLY A N 1
ATOM 2736 C CA . GLY A 1 173 ? 20.665 56.661 1.585 1.00 19.78 173 GLY A CA 1
ATOM 2737 C C . GLY A 1 173 ? 21.737 56.207 0.616 1.00 19.75 173 GLY A C 1
ATOM 2738 O O . GLY A 1 173 ? 21.633 55.135 0.007 1.00 20.05 173 GLY A O 1
ATOM 2742 N N . ASP A 1 174 ? 22.802 56.993 0.490 1.00 18.42 174 ASP A N 1
ATOM 2743 C CA . ASP A 1 174 ? 23.802 56.710 -0.529 1.00 19.38 174 ASP A CA 1
ATOM 2744 C C . ASP A 1 174 ? 24.553 55.438 -0.165 1.00 20.11 174 ASP A C 1
ATOM 2745 O O . ASP A 1 174 ? 24.851 54.617 -1.034 1.00 20.54 174 ASP A O 1
ATOM 2754 N N . TYR A 1 175 ? 24.839 55.241 1.121 1.00 19.36 175 TYR A N 1
ATOM 2755 C CA . TYR A 1 175 ? 25.531 54.017 1.496 1.00 18.95 175 TYR A CA 1
ATOM 2756 C C . TYR A 1 175 ? 24.645 52.800 1.236 1.00 18.90 175 TYR A C 1
ATOM 2757 O O . TYR A 1 175 ? 25.121 51.776 0.742 1.00 19.17 175 TYR A O 1
ATOM 2775 N N . LEU A 1 176 ? 23.361 52.894 1.559 1.00 18.09 176 LEU A N 1
ATOM 2776 C CA . LEU A 1 176 ? 22.481 51.756 1.322 1.00 18.87 176 LEU A CA 1
ATOM 2777 C C . LEU A 1 176 ? 22.353 51.470 -0.174 1.00 19.99 176 LEU A C 1
ATOM 2778 O O . LEU A 1 176 ? 22.454 50.318 -0.594 1.00 21.20 176 LEU A O 1
ATOM 2794 N N . VAL A 1 177 ? 22.154 52.507 -0.982 1.00 19.49 177 VAL A N 1
ATOM 2795 C CA . VAL A 1 177 ? 21.944 52.297 -2.419 1.00 21.13 177 VAL A CA 1
ATOM 2796 C C . VAL A 1 177 ? 23.196 51.773 -3.119 1.00 22.04 177 VAL A C 1
ATOM 2797 O O . VAL A 1 177 ? 23.108 50.894 -3.975 1.00 24.06 177 VAL A O 1
ATOM 2810 N N . ASN A 1 178 ? 24.359 52.309 -2.766 1.00 21.07 178 ASN A N 1
ATOM 2811 C CA . ASN A 1 178 ? 25.555 52.082 -3.575 1.00 22.74 178 ASN A CA 1
ATOM 2812 C C . ASN A 1 178 ? 26.556 51.130 -2.965 1.00 22.99 178 ASN A C 1
ATOM 2813 O O . ASN A 1 178 ? 27.475 50.686 -3.656 1.00 24.83 178 ASN A O 1
ATOM 2824 N N . SER A 1 179 ? 26.386 50.810 -1.680 1.00 23.13 179 SER A N 1
ATOM 2825 C CA . SER A 1 179 ? 27.371 49.973 -0.992 1.00 23.94 179 SER A CA 1
ATOM 2826 C C . SER A 1 179 ? 26.774 48.755 -0.276 1.00 23.85 179 SER A C 1
ATOM 2827 O O . SER A 1 179 ? 27.503 48.007 0.366 1.00 24.00 179 SER A O 1
ATOM 2835 N N . THR A 1 180 ? 25.467 48.536 -0.403 1.00 23.13 180 THR A N 1
ATOM 2836 C CA . THR A 1 180 ? 24.836 47.344 0.164 1.00 22.61 180 THR A CA 1
ATOM 2837 C C . THR A 1 180 ? 23.908 46.736 -0.857 1.00 23.10 180 THR A C 1
ATOM 2838 O O . THR A 1 180 ? 23.723 47.302 -1.933 1.00 24.53 180 THR A O 1
ATOM 2849 N N . ASP A 1 181 ? 23.304 45.600 -0.525 1.00 23.68 181 ASP A N 1
ATOM 2850 C CA . ASP A 1 181 ? 22.315 45.021 -1.422 1.00 25.22 181 ASP A CA 1
ATOM 2851 C C . ASP A 1 181 ? 20.895 45.419 -0.994 1.00 24.68 181 ASP A C 1
ATOM 2852 O O . ASP A 1 181 ? 19.913 44.779 -1.373 1.00 25.90 181 ASP A O 1
ATOM 2861 N N . LYS A 1 182 ? 20.795 46.519 -0.257 1.00 22.98 182 LYS A N 1
ATOM 2862 C CA . LYS A 1 182 ? 19.498 47.013 0.205 1.00 21.58 182 LYS A CA 1
ATOM 2863 C C . LYS A 1 182 ? 18.959 48.155 -0.664 1.00 20.26 182 LYS A C 1
ATOM 2864 O O . LYS A 1 182 ? 17.941 48.766 -0.338 1.00 19.65 182 LYS A O 1
ATOM 2883 N N . GLY A 1 183 ? 19.643 48.450 -1.757 1.00 20.86 183 GLY A N 1
ATOM 2884 C CA . GLY A 1 183 ? 19.274 49.566 -2.609 1.00 20.80 183 GLY A CA 1
ATOM 2885 C C . GLY A 1 183 ? 17.879 49.456 -3.168 1.00 21.15 183 GLY A C 1
ATOM 2886 O O . GLY A 1 183 ? 17.261 50.485 -3.443 1.00 20.40 183 GLY A O 1
ATOM 2890 N N . TYR A 1 184 ? 17.374 48.226 -3.306 1.00 21.92 184 TYR A N 1
ATOM 2891 C CA . TYR A 1 184 ? 16.001 48.000 -3.767 1.00 21.16 184 TYR A CA 1
ATOM 2892 C C . TYR A 1 184 ? 14.964 48.774 -2.934 1.00 19.58 184 TYR A C 1
ATOM 2893 O O . TYR A 1 184 ? 13.880 49.090 -3.416 1.00 19.42 184 TYR A O 1
ATOM 2911 N N . LEU A 1 185 ? 15.282 49.069 -1.678 1.00 18.75 185 LEU A N 1
ATOM 2912 C CA . LEU A 1 185 ? 14.351 49.814 -0.837 1.00 18.75 185 LEU A CA 1
ATOM 2913 C C . LEU A 1 185 ? 14.005 51.158 -1.460 1.00 18.74 185 LEU A C 1
ATOM 2914 O O . LEU A 1 185 ? 12.858 51.626 -1.375 1.00 18.73 185 LEU A O 1
ATOM 2930 N N . PHE A 1 186 ? 14.998 51.753 -2.111 1.00 18.61 186 PHE A N 1
ATOM 2931 C CA . PHE A 1 186 ? 14.838 53.034 -2.785 1.00 18.76 186 PHE A CA 1
ATOM 2932 C C . PHE A 1 186 ? 14.450 52.848 -4.253 1.00 19.34 186 PHE A C 1
ATOM 2933 O O . PHE A 1 186 ? 13.541 53.511 -4.753 1.00 20.74 186 PHE A O 1
ATOM 2950 N N . THR A 1 187 ? 15.118 51.926 -4.937 1.00 19.05 187 THR A N 1
ATOM 2951 C CA . THR A 1 187 ? 14.981 51.862 -6.391 1.00 21.28 187 THR A CA 1
ATOM 2952 C C . THR A 1 187 ? 13.697 51.163 -6.834 1.00 21.19 187 THR A C 1
ATOM 2953 O O . THR A 1 187 ? 13.265 51.382 -7.951 1.00 23.17 187 THR A O 1
ATOM 2964 N N . SER A 1 188 ? 13.075 50.353 -5.959 1.00 20.83 188 SER A N 1
ATOM 2965 C CA . SER A 1 188 ? 11.832 49.634 -6.298 1.00 20.36 188 SER A CA 1
ATOM 2966 C C . SER A 1 188 ? 10.570 50.477 -6.101 1.00 20.62 188 SER A C 1
ATOM 2967 O O . SER A 1 188 ? 9.468 50.060 -6.474 1.00 23.17 188 SER A O 1
ATOM 2975 N N . ARG A 1 189 ? 10.746 51.664 -5.546 1.00 19.07 189 ARG A N 1
ATOM 2976 C CA . ARG A 1 189 ? 9.654 52.600 -5.285 1.00 18.88 189 ARG A CA 1
ATOM 2977 C C . ARG A 1 189 ? 9.810 53.762 -6.266 1.00 19.28 189 ARG A C 1
ATOM 2978 O O . ARG A 1 189 ? 10.775 54.505 -6.201 1.00 20.59 189 ARG A O 1
ATOM 2999 N N . LYS A 1 190 ? 8.880 53.910 -7.198 1.00 18.78 190 LYS A N 1
ATOM 3000 C CA A LYS A 1 190 ? 9.076 54.795 -8.337 0.37 18.82 190 LYS A CA 1
ATOM 3001 C CA B LYS A 1 190 ? 9.133 54.787 -8.334 0.63 21.02 190 LYS A CA 1
ATOM 3002 C C . LYS A 1 190 ? 9.316 56.257 -7.955 1.00 19.25 190 LYS A C 1
ATOM 3003 O O . LYS A 1 190 ? 10.237 56.895 -8.447 1.00 19.37 190 LYS A O 1
ATOM 3040 N N . ASN A 1 191 ? 8.484 56.808 -7.084 1.00 17.07 191 ASN A N 1
ATOM 3041 C CA . ASN A 1 191 ? 8.667 58.213 -6.713 1.00 16.35 191 ASN A CA 1
ATOM 3042 C C . ASN A 1 191 ? 9.918 58.414 -5.852 1.00 16.94 191 ASN A C 1
ATOM 3043 O O . ASN A 1 191 ? 10.627 59.393 -6.018 1.00 16.82 191 ASN A O 1
ATOM 3054 N N . VAL A 1 192 ? 10.165 57.496 -4.922 1.00 16.69 192 VAL A N 1
ATOM 3055 C CA . VAL A 1 192 ? 11.375 57.539 -4.098 1.00 15.74 192 VAL A CA 1
ATOM 3056 C C . VAL A 1 192 ? 12.601 57.434 -4.988 1.00 16.54 192 VAL A C 1
ATOM 3057 O O . VAL A 1 192 ? 13.583 58.129 -4.784 1.00 16.58 192 VAL A O 1
ATOM 3070 N N . ASN A 1 193 ? 12.534 56.577 -5.994 1.00 17.57 193 ASN A N 1
ATOM 3071 C CA . ASN A 1 193 ? 13.662 56.421 -6.887 1.00 17.80 193 ASN A CA 1
ATOM 3072 C C . ASN A 1 193 ? 13.930 57.691 -7.693 1.00 17.71 193 ASN A C 1
ATOM 3073 O O . ASN A 1 193 ? 15.069 58.076 -7.890 1.00 17.67 193 ASN A O 1
ATOM 3084 N N . ARG A 1 194 ? 12.873 58.361 -8.127 1.00 17.01 194 ARG A N 1
ATOM 3085 C CA . ARG A 1 194 ? 13.007 59.627 -8.851 1.00 17.08 194 ARG A CA 1
ATOM 3086 C C . ARG A 1 194 ? 13.702 60.666 -7.977 1.00 17.25 194 ARG A C 1
ATOM 3087 O O . ARG A 1 194 ? 14.683 61.320 -8.382 1.00 18.30 194 ARG A O 1
ATOM 3108 N N . TRP A 1 195 ? 13.160 60.819 -6.779 1.00 17.25 195 TRP A N 1
ATOM 3109 C CA . TRP A 1 195 ? 13.702 61.722 -5.787 1.00 17.45 195 TRP A CA 1
ATOM 3110 C C . TRP A 1 195 ? 15.165 61.395 -5.500 1.00 18.06 195 TRP A C 1
ATOM 3111 O O . TRP A 1 195 ? 16.007 62.285 -5.527 1.00 18.22 195 TRP A O 1
ATOM 3132 N N . TRP A 1 196 ? 15.453 60.120 -5.234 1.00 18.34 196 TRP A N 1
ATOM 3133 C CA . TRP A 1 196 ? 16.816 59.694 -4.948 1.00 17.85 196 TRP A CA 1
ATOM 3134 C C . TRP A 1 196 ? 17.763 60.078 -6.096 1.00 18.45 196 TRP A C 1
ATOM 3135 O O . TRP A 1 196 ? 18.891 60.564 -5.878 1.00 18.94 196 TRP A O 1
ATOM 3156 N N . THR A 1 197 ? 17.299 59.859 -7.320 1.00 19.34 197 THR A N 1
ATOM 3157 C CA . THR A 1 197 ? 18.089 60.187 -8.491 1.00 20.62 197 THR A CA 1
ATOM 3158 C C . THR A 1 197 ? 18.359 61.681 -8.528 1.00 19.93 197 THR A C 1
ATOM 3159 O O . THR A 1 197 ? 19.485 62.099 -8.756 1.00 20.85 197 THR A O 1
ATOM 3170 N N . GLU A 1 198 ? 17.343 62.500 -8.276 1.00 18.19 198 GLU A N 1
ATOM 3171 C CA . GLU A 1 198 ? 17.556 63.943 -8.335 1.00 18.41 198 GLU A CA 1
ATOM 3172 C C . GLU A 1 198 ? 18.505 64.426 -7.264 1.00 19.02 198 GLU A C 1
ATOM 3173 O O . GLU A 1 198 ? 19.385 65.225 -7.533 1.00 20.07 198 GLU A O 1
ATOM 3185 N N . ILE A 1 199 ? 18.339 63.959 -6.036 1.00 19.65 199 ILE A N 1
ATOM 3186 C CA . ILE A 1 199 ? 19.130 64.549 -4.966 1.00 19.44 199 ILE A CA 1
ATOM 3187 C C . ILE A 1 199 ? 20.561 64.001 -4.953 1.00 18.71 199 ILE A C 1
ATOM 3188 O O . ILE A 1 199 ? 21.498 64.747 -4.639 1.00 20.22 199 ILE A O 1
ATOM 3204 N N . SER A 1 200 ? 20.759 62.743 -5.352 1.00 18.13 200 SER A N 1
ATOM 3205 C CA . SER A 1 200 ? 22.095 62.146 -5.268 1.00 19.69 200 SER A CA 1
ATOM 3206 C C . SER A 1 200 ? 22.995 62.592 -6.406 1.00 20.18 200 SER A C 1
ATOM 3207 O O . SER A 1 200 ? 24.209 62.395 -6.350 1.00 21.02 200 SER A O 1
ATOM 3215 N N . ASN A 1 201 ? 22.403 63.194 -7.433 1.00 21.18 201 ASN A N 1
ATOM 3216 C CA . ASN A 1 201 ? 23.192 63.728 -8.538 1.00 22.93 201 ASN A CA 1
ATOM 3217 C C . ASN A 1 201 ? 23.445 65.240 -8.481 1.00 24.77 201 ASN A C 1
ATOM 3218 O O . ASN A 1 201 ? 24.008 65.813 -9.422 1.00 25.95 201 ASN A O 1
ATOM 3229 N N . ARG A 1 202 ? 23.105 65.876 -7.366 1.00 25.02 202 ARG A N 1
ATOM 3230 C CA . ARG A 1 202 ? 23.527 67.253 -7.152 1.00 24.72 202 ARG A CA 1
ATOM 3231 C C . ARG A 1 202 ? 25.051 67.338 -7.104 1.00 24.67 202 ARG A C 1
ATOM 3232 O O . ARG A 1 202 ? 25.711 66.438 -6.588 1.00 24.10 202 ARG A O 1
ATOM 3253 N N . GLU A 1 203 ? 25.608 68.425 -7.629 1.00 25.79 203 GLU A N 1
ATOM 3254 C CA . GLU A 1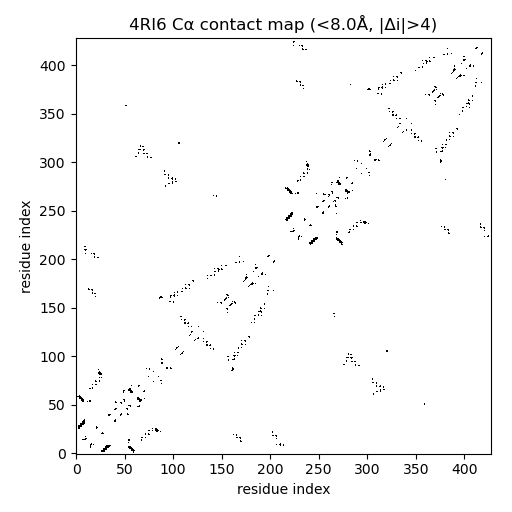 203 ? 27.050 68.586 -7.662 1.00 27.00 203 GLU A CA 1
ATOM 3255 C C . GLU A 1 203 ? 27.624 68.602 -6.251 1.00 26.15 203 GLU A C 1
ATOM 3256 O O . GLU A 1 203 ? 28.708 68.085 -6.037 1.00 25.90 203 GLU A O 1
ATOM 3268 N N . SER A 1 204 ? 26.884 69.152 -5.286 1.00 24.52 204 SER A N 1
ATOM 3269 C CA . SER A 1 204 ? 27.388 69.212 -3.913 1.00 23.44 204 SER A CA 1
ATOM 3270 C C . SER A 1 204 ? 27.636 67.805 -3.410 1.00 22.26 204 SER A C 1
ATOM 3271 O O . SER A 1 204 ? 28.687 67.508 -2.829 1.00 22.42 204 SER A O 1
ATOM 3279 N N . TRP A 1 205 ? 26.677 66.918 -3.652 1.00 21.37 205 TRP A N 1
ATOM 3280 C CA . TRP A 1 205 ? 26.806 65.559 -3.176 1.00 21.62 205 TRP A CA 1
ATOM 3281 C C . TRP A 1 205 ? 27.888 64.802 -3.951 1.00 22.13 205 TRP A C 1
ATOM 3282 O O . TRP A 1 205 ? 28.648 64.026 -3.362 1.00 21.99 205 TRP A O 1
ATOM 3303 N N . LYS A 1 206 ? 27.985 65.033 -5.253 1.00 23.40 206 LYS A N 1
ATOM 3304 C CA . LYS A 1 206 ? 29.063 64.431 -6.028 1.00 23.94 206 LYS A CA 1
ATOM 3305 C C . LYS A 1 206 ? 30.432 64.854 -5.496 1.00 24.74 206 LYS A C 1
ATOM 3306 O O . LYS A 1 206 ? 31.366 64.046 -5.466 1.00 25.10 206 LYS A O 1
ATOM 3325 N N . LYS A 1 207 ? 30.547 66.107 -5.066 1.00 25.08 207 LYS A N 1
ATOM 3326 C CA A LYS A 1 207 ? 31.791 66.644 -4.507 0.48 26.07 207 LYS A CA 1
ATOM 3327 C CA B LYS A 1 207 ? 31.824 66.591 -4.553 0.52 25.74 207 LYS A CA 1
ATOM 3328 C C . LYS A 1 207 ? 32.161 65.910 -3.231 1.00 25.16 207 LYS A C 1
ATOM 3329 O O . LYS A 1 207 ? 33.310 65.562 -2.999 1.00 26.36 207 LYS A O 1
ATOM 3366 N N . VAL A 1 208 ? 31.162 65.688 -2.387 1.00 23.62 208 VAL A N 1
ATOM 3367 C CA . VAL A 1 208 ? 31.406 64.992 -1.148 1.00 23.54 208 VAL A CA 1
ATOM 3368 C C . VAL A 1 208 ? 31.892 63.569 -1.416 1.00 23.67 208 VAL A C 1
ATOM 3369 O O . VAL A 1 208 ? 32.858 63.117 -0.807 1.00 24.30 208 VAL A O 1
ATOM 3382 N N . LEU A 1 209 ? 31.225 62.849 -2.308 1.00 22.88 209 LEU A N 1
ATOM 3383 C CA . LEU A 1 209 ? 31.645 61.489 -2.620 1.00 22.94 209 LEU A CA 1
ATOM 3384 C C . LEU A 1 209 ? 33.064 61.455 -3.188 1.00 24.91 209 LEU A C 1
ATOM 3385 O O . LEU A 1 209 ? 33.842 60.539 -2.902 1.00 24.73 209 LEU A O 1
ATOM 3401 N N . GLU A 1 210 ? 33.428 62.448 -3.978 1.00 26.99 210 GLU A N 1
ATOM 3402 C CA . GLU A 1 210 ? 34.787 62.445 -4.503 1.00 28.44 210 GLU A CA 1
ATOM 3403 C C . GLU A 1 210 ? 35.785 62.754 -3.384 1.00 28.11 210 GLU A C 1
ATOM 3404 O O . GLU A 1 210 ? 36.872 62.173 -3.345 1.00 29.37 210 GLU A O 1
ATOM 3416 N N . MET A 1 211 ? 35.408 63.635 -2.462 1.00 27.82 211 MET A N 1
ATOM 3417 C CA . MET A 1 211 ? 36.291 63.938 -1.334 1.00 28.00 211 MET A CA 1
ATOM 3418 C C . MET A 1 211 ? 36.576 62.655 -0.587 1.00 28.31 211 MET A C 1
ATOM 3419 O O . MET A 1 211 ? 37.704 62.401 -0.165 1.00 28.46 211 MET A O 1
ATOM 3433 N N . ARG A 1 212 ? 35.539 61.844 -0.444 1.00 28.28 212 ARG A N 1
ATOM 3434 C CA . ARG A 1 212 ? 35.632 60.614 0.303 1.00 29.61 212 ARG A CA 1
ATOM 3435 C C . ARG A 1 212 ? 36.495 59.601 -0.428 1.00 31.45 212 ARG A C 1
ATOM 3436 O O . ARG A 1 212 ? 37.347 58.928 0.167 1.00 30.98 212 ARG A O 1
ATOM 3457 N N . LYS A 1 213 ? 36.299 59.518 -1.737 1.00 33.63 213 LYS A N 1
ATOM 3458 C CA . LYS A 1 213 ? 37.025 58.550 -2.532 1.00 36.38 213 LYS A CA 1
ATOM 3459 C C . LYS A 1 213 ? 38.517 58.835 -2.479 1.00 38.31 213 LYS A C 1
ATOM 3460 O O . LYS A 1 213 ? 39.319 57.903 -2.515 1.00 40.10 213 LYS A O 1
ATOM 3479 N N . ASN A 1 214 ? 38.871 60.116 -2.358 1.00 38.96 214 ASN A N 1
ATOM 3480 C CA . ASN A 1 214 ? 40.270 60.562 -2.368 1.00 41.26 214 ASN A CA 1
ATOM 3481 C C . ASN A 1 214 ? 40.883 60.756 -0.983 1.00 42.21 214 ASN A C 1
ATOM 3482 O O . ASN A 1 214 ? 42.095 60.925 -0.851 1.00 42.48 214 ASN A O 1
ATOM 3493 N N . ALA A 1 215 ? 40.059 60.737 0.055 1.00 42.43 215 ALA A N 1
ATOM 3494 C CA . ALA A 1 215 ? 40.565 60.936 1.404 1.00 42.63 215 ALA A CA 1
ATOM 3495 C C . ALA A 1 215 ? 41.616 59.882 1.760 1.00 43.18 215 ALA A C 1
ATOM 3496 O O . ALA A 1 215 ? 42.502 60.135 2.590 1.00 44.06 215 ALA A O 1
ATOM 3503 N N . ALA B 1 2 ? -4.262 86.088 18.021 1.00 34.58 2 ALA B N 1
ATOM 3504 C CA . ALA B 1 2 ? -4.729 85.219 16.940 1.00 34.35 2 ALA B CA 1
ATOM 3505 C C . ALA B 1 2 ? -5.452 84.017 17.537 1.00 33.57 2 ALA B C 1
ATOM 3506 O O . ALA B 1 2 ? -5.442 83.828 18.754 1.00 33.29 2 ALA B O 1
ATOM 3512 N N . THR B 1 3 ? -6.074 83.199 16.695 1.00 33.03 3 THR B N 1
ATOM 3513 C CA . THR B 1 3 ? -6.840 82.065 17.204 1.00 33.85 3 THR B CA 1
ATOM 3514 C C . THR B 1 3 ? -5.915 81.071 17.886 1.00 30.59 3 THR B C 1
ATOM 3515 O O . THR B 1 3 ? -4.737 80.944 17.514 1.00 31.41 3 THR B O 1
ATOM 3526 N N . PRO B 1 4 ? -6.442 80.355 18.890 1.00 27.06 4 PRO B N 1
ATOM 3527 C CA . PRO B 1 4 ? -5.610 79.350 19.543 1.00 25.90 4 PRO B CA 1
ATOM 3528 C C . PRO B 1 4 ? -5.115 78.359 18.516 1.00 25.24 4 PRO B C 1
ATOM 3529 O O . PRO B 1 4 ? -5.833 78.043 17.561 1.00 27.93 4 PRO B O 1
ATOM 3540 N N . VAL B 1 5 ? -3.886 77.901 18.676 1.00 22.11 5 VAL B N 1
ATOM 3541 C CA . VAL B 1 5 ? -3.400 76.842 17.821 1.00 21.07 5 VAL B CA 1
ATOM 3542 C C . VAL B 1 5 ? -4.109 75.558 18.203 1.00 21.28 5 VAL B C 1
ATOM 3543 O O . VAL B 1 5 ? -4.694 75.454 19.277 1.00 22.67 5 VAL B O 1
ATOM 3556 N N . THR B 1 6 ? -4.066 74.582 17.312 1.00 20.92 6 THR B N 1
ATOM 3557 C CA . THR B 1 6 ? -4.669 73.279 17.542 1.00 22.24 6 THR B CA 1
ATOM 3558 C C . THR B 1 6 ? -3.590 72.214 17.653 1.00 21.50 6 THR B C 1
ATOM 3559 O O . THR B 1 6 ? -2.719 72.099 16.789 1.00 21.69 6 THR B O 1
ATOM 3570 N N . ILE B 1 7 ? -3.646 71.462 18.749 1.00 19.43 7 ILE B N 1
ATOM 3571 C CA . ILE B 1 7 ? -2.752 70.341 19.005 1.00 18.77 7 ILE B CA 1
ATOM 3572 C C . ILE B 1 7 ? -3.568 69.075 19.039 1.00 18.80 7 ILE B C 1
ATOM 3573 O O . ILE B 1 7 ? -4.610 69.030 19.694 1.00 19.72 7 ILE B O 1
ATOM 3589 N N . TYR B 1 8 ? -3.106 68.055 18.324 1.00 18.51 8 TYR B N 1
ATOM 3590 C CA . TYR B 1 8 ? -3.735 66.747 18.318 1.00 19.88 8 TYR B CA 1
ATOM 3591 C C . TYR B 1 8 ? -2.960 65.772 19.189 1.00 20.11 8 TYR B C 1
ATOM 3592 O O . TYR B 1 8 ? -1.749 65.630 19.014 1.00 20.05 8 TYR B O 1
ATOM 3610 N N . GLY B 1 9 ? -3.662 65.103 20.101 1.00 20.72 9 GLY B N 1
ATOM 3611 C CA . GLY B 1 9 ? -3.112 63.967 20.829 1.00 21.12 9 GLY B CA 1
ATOM 3612 C C . GLY B 1 9 ? -3.222 64.106 22.323 1.00 21.80 9 GLY B C 1
ATOM 3613 O O . GLY B 1 9 ? -3.568 65.175 22.821 1.00 24.19 9 GLY B O 1
ATOM 3617 N N . PRO B 1 10 ? -2.937 63.017 23.053 1.00 22.62 10 PRO B N 1
ATOM 3618 C CA . PRO B 1 10 ? -3.139 63.003 24.502 1.00 22.49 10 PRO B CA 1
ATOM 3619 C C . PRO B 1 10 ? -1.947 63.561 25.273 1.00 22.48 10 PRO B C 1
ATOM 3620 O O . PRO B 1 10 ? -0.801 63.300 24.886 1.00 22.24 10 PRO B O 1
ATOM 3631 N N . PRO B 1 11 ? -2.205 64.309 26.361 1.00 22.88 11 PRO B N 1
ATOM 3632 C CA . PRO B 1 11 ? -1.094 64.853 27.152 1.00 23.59 11 PRO B CA 1
ATOM 3633 C C . PRO B 1 11 ? -0.209 63.771 27.762 1.00 22.93 11 PRO B C 1
ATOM 3634 O O . PRO B 1 11 ? 0.927 64.073 28.113 1.00 22.78 11 PRO B O 1
ATOM 3645 N N . LEU B 1 12 ? -0.686 62.530 27.861 1.00 22.81 12 LEU B N 1
ATOM 3646 C CA . LEU B 1 12 ? 0.161 61.466 28.390 1.00 23.34 12 LEU B CA 1
ATOM 3647 C C . LEU B 1 12 ? 1.311 61.153 27.425 1.00 20.85 12 LEU B C 1
ATOM 3648 O O . LEU B 1 12 ? 2.327 60.626 27.830 1.00 20.17 12 LEU B O 1
ATOM 3664 N N . SER B 1 13 ? 1.162 61.494 26.152 1.00 19.89 13 SER B N 1
ATOM 3665 C CA . SER B 1 13 ? 2.208 61.229 25.178 1.00 19.71 13 SER B CA 1
ATOM 3666 C C . SER B 1 13 ? 3.414 62.131 25.419 1.00 18.42 13 SER B C 1
ATOM 3667 O O . SER B 1 13 ? 3.266 63.330 25.634 1.00 18.39 13 SER B O 1
ATOM 3675 N N . THR B 1 14 ? 4.606 61.558 25.361 1.00 16.53 14 THR B N 1
ATOM 3676 C CA . THR B 1 14 ? 5.812 62.349 25.583 1.00 15.56 14 THR B CA 1
ATOM 3677 C C . THR B 1 14 ? 5.978 63.452 24.547 1.00 16.03 14 THR B C 1
ATOM 3678 O O . THR B 1 14 ? 6.301 64.594 24.875 1.00 16.36 14 THR B O 1
ATOM 3689 N N . ALA B 1 15 ? 5.755 63.115 23.285 1.00 15.97 15 ALA B N 1
ATOM 3690 C CA . ALA B 1 15 ? 5.924 64.097 22.214 1.00 15.26 15 ALA B CA 1
ATOM 3691 C C . ALA B 1 15 ? 4.873 65.215 22.294 1.00 15.51 15 ALA B C 1
ATOM 3692 O O . ALA B 1 15 ? 5.167 66.369 22.032 1.00 15.94 15 ALA B O 1
ATOM 3699 N N . VAL B 1 16 ? 3.644 64.864 22.663 1.00 15.83 16 VAL B N 1
ATOM 3700 C CA . VAL B 1 16 ? 2.628 65.876 22.904 1.00 15.49 16 VAL B CA 1
ATOM 3701 C C . VAL B 1 16 ? 3.037 66.775 24.065 1.00 15.32 16 VAL B C 1
ATOM 3702 O O . VAL B 1 16 ? 2.896 67.997 23.991 1.00 15.55 16 VAL B O 1
ATOM 3715 N N . SER B 1 17 ? 3.551 66.176 25.131 1.00 15.47 17 SER B N 1
ATOM 3716 C CA . SER B 1 17 ? 3.943 66.934 26.312 1.00 16.64 17 SER B CA 1
ATOM 3717 C C . SER B 1 17 ? 5.037 67.955 26.004 1.00 15.87 17 SER B C 1
ATOM 3718 O O . SER B 1 17 ? 5.060 69.065 26.556 1.00 16.32 17 SER B O 1
ATOM 3726 N N . ARG B 1 18 ? 5.967 67.574 25.135 1.00 15.69 18 ARG B N 1
ATOM 3727 C CA . ARG B 1 18 ? 7.016 68.479 24.718 1.00 14.69 18 ARG B CA 1
ATOM 3728 C C . ARG B 1 18 ? 6.419 69.736 24.104 1.00 14.74 18 ARG B C 1
ATOM 3729 O O . ARG B 1 18 ? 6.845 70.855 24.400 1.00 14.95 18 ARG B O 1
ATOM 3750 N N . VAL B 1 19 ? 5.424 69.548 23.238 1.00 14.63 19 VAL B N 1
ATOM 3751 C CA . VAL B 1 19 ? 4.787 70.680 22.575 1.00 13.77 19 VAL B CA 1
ATOM 3752 C C . VAL B 1 19 ? 4.009 71.517 23.596 1.00 14.99 19 VAL B C 1
ATOM 3753 O O . VAL B 1 19 ? 4.077 72.732 23.586 1.00 16.13 19 VAL B O 1
ATOM 3766 N N . LEU B 1 20 ? 3.248 70.862 24.458 1.00 15.79 20 LEU B N 1
ATOM 3767 C CA . LEU B 1 20 ? 2.440 71.586 25.433 1.00 16.56 20 LEU B CA 1
ATOM 3768 C C . LEU B 1 20 ? 3.306 72.479 26.331 1.00 15.31 20 LEU B C 1
ATOM 3769 O O . LEU B 1 20 ? 2.958 73.645 26.584 1.00 16.17 20 LEU B O 1
ATOM 3785 N N . ALA B 1 21 ? 4.414 71.931 26.821 1.00 14.98 21 ALA B N 1
ATOM 3786 C CA . ALA B 1 21 ? 5.303 72.679 27.686 1.00 15.63 21 ALA B CA 1
ATOM 3787 C C . ALA B 1 21 ? 5.839 73.907 26.973 1.00 16.26 21 ALA B C 1
ATOM 3788 O O . ALA B 1 21 ? 5.949 74.975 27.571 1.00 16.30 21 ALA B O 1
ATOM 3795 N N . THR B 1 22 ? 6.159 73.761 25.689 1.00 14.81 22 THR B N 1
ATOM 3796 C CA . THR B 1 22 ? 6.659 74.868 24.889 1.00 15.29 22 THR B CA 1
ATOM 3797 C C . THR B 1 22 ? 5.601 75.948 24.688 1.00 15.79 22 THR B C 1
ATOM 3798 O O . THR B 1 22 ? 5.883 77.133 24.842 1.00 16.43 22 THR B O 1
ATOM 3809 N N . LEU B 1 23 ? 4.383 75.544 24.360 1.00 15.71 23 LEU B N 1
ATOM 3810 C CA . LEU B 1 23 ? 3.285 76.498 24.225 1.00 16.52 23 LEU B CA 1
ATOM 3811 C C . LEU B 1 23 ? 3.099 77.319 25.492 1.00 16.60 23 LEU B C 1
ATOM 3812 O O . LEU B 1 23 ? 2.918 78.546 25.450 1.00 17.87 23 LEU B O 1
ATOM 3828 N N . ILE B 1 24 ? 3.165 76.651 26.629 1.00 16.96 24 ILE B N 1
ATOM 3829 C CA . ILE B 1 24 ? 2.927 77.320 27.892 1.00 16.86 24 ILE B CA 1
ATOM 3830 C C . ILE B 1 24 ? 4.084 78.277 28.216 1.00 16.80 24 ILE B C 1
ATOM 3831 O O . ILE B 1 24 ? 3.861 79.431 28.620 1.00 19.58 24 ILE B O 1
ATOM 3847 N N . GLU B 1 25 ? 5.313 77.832 27.979 1.00 17.36 25 GLU B N 1
ATOM 3848 C CA . GLU B 1 25 ? 6.473 78.703 28.150 1.00 17.76 25 GLU B CA 1
ATOM 3849 C C . GLU B 1 25 ? 6.371 79.936 27.283 1.00 18.32 25 GLU B C 1
ATOM 3850 O O . GLU B 1 25 ? 6.826 81.008 27.669 1.00 19.77 25 GLU B O 1
ATOM 3862 N N . LYS B 1 26 ? 5.798 79.762 26.092 1.00 18.29 26 LYS B N 1
ATOM 3863 C CA . LYS B 1 26 ? 5.740 80.841 25.110 1.00 18.55 26 LYS B CA 1
ATOM 3864 C C . LYS B 1 26 ? 4.435 81.629 25.157 1.00 18.97 26 LYS B C 1
ATOM 3865 O O . LYS B 1 26 ? 4.229 82.500 24.318 1.00 19.39 26 LYS B O 1
ATOM 3884 N N . ASP B 1 27 ? 3.580 81.340 26.146 1.00 19.20 27 ASP B N 1
ATOM 3885 C CA . ASP B 1 27 ? 2.313 82.048 26.348 1.00 19.85 27 ASP B CA 1
ATOM 3886 C C . ASP B 1 27 ? 1.391 81.950 25.129 1.00 20.26 27 ASP B C 1
ATOM 3887 O O . ASP B 1 27 ? 0.695 82.907 24.764 1.00 21.56 27 ASP B O 1
ATOM 3896 N N . VAL B 1 28 ? 1.370 80.777 24.518 1.00 19.10 28 VAL B N 1
ATOM 3897 C CA . VAL B 1 28 ? 0.558 80.561 23.329 1.00 19.71 28 VAL B CA 1
ATOM 3898 C C . VAL B 1 28 ? -0.711 79.773 23.670 1.00 19.06 28 VAL B C 1
ATOM 3899 O O . VAL B 1 28 ? -0.621 78.658 24.155 1.00 20.11 28 VAL B O 1
ATOM 3912 N N . PRO B 1 29 ? -1.904 80.336 23.407 1.00 19.32 29 PRO B N 1
ATOM 3913 C CA . PRO B 1 29 ? -3.148 79.610 23.706 1.00 19.61 29 PRO B CA 1
ATOM 3914 C C . PRO B 1 29 ? -3.348 78.441 22.749 1.00 19.27 29 PRO B C 1
ATOM 3915 O O . PRO B 1 29 ? -2.921 78.525 21.601 1.00 20.51 29 PRO B O 1
ATOM 3926 N N . PHE B 1 30 ? -4.019 77.393 23.197 1.00 20.44 30 PHE B N 1
ATOM 3927 C CA . PHE B 1 30 ? -4.200 76.207 22.370 1.00 20.29 30 PHE B CA 1
ATOM 3928 C C . PHE B 1 30 ? -5.494 75.465 22.661 1.00 21.05 30 PHE B C 1
ATOM 3929 O O . PHE B 1 30 ? -6.001 75.497 23.777 1.00 20.04 30 PHE B O 1
ATOM 3946 N N A HIS B 1 31 ? -6.046 74.872 21.601 0.54 22.27 31 HIS B N 1
ATOM 3947 N N B HIS B 1 31 ? -5.986 74.780 21.640 0.46 22.32 31 HIS B N 1
ATOM 3948 C CA A HIS B 1 31 ? -7.060 73.823 21.660 0.54 24.47 31 HIS B CA 1
ATOM 3949 C CA B HIS B 1 31 ? -7.077 73.832 21.749 0.46 24.56 31 HIS B CA 1
ATOM 3950 C C A HIS B 1 31 ? -6.335 72.483 21.692 0.54 23.41 31 HIS B C 1
ATOM 3951 C C B HIS B 1 31 ? -6.476 72.443 21.559 0.46 23.50 31 HIS B C 1
ATOM 3952 O O A HIS B 1 31 ? -5.289 72.334 21.051 0.54 24.45 31 HIS B O 1
ATOM 3953 O O B HIS B 1 31 ? -5.653 72.230 20.661 0.46 24.37 31 HIS B O 1
ATOM 3978 N N . LEU B 1 32 ? -6.888 71.504 22.399 1.00 22.40 32 LEU B N 1
ATOM 3979 C CA . LEU B 1 32 ? -6.342 70.152 22.375 1.00 24.47 32 LEU B CA 1
ATOM 3980 C C . LEU B 1 32 ? -7.411 69.191 21.880 1.00 25.42 32 LEU B C 1
ATOM 3981 O O . LEU B 1 32 ? -8.457 69.036 22.522 1.00 27.70 32 LEU B O 1
ATOM 3997 N N . ILE B 1 33 ? -7.174 68.575 20.721 1.00 24.38 33 ILE B N 1
ATOM 3998 C CA . ILE B 1 33 ? -8.117 67.610 20.159 1.00 25.39 33 ILE B CA 1
ATOM 3999 C C . ILE B 1 33 ? -7.652 66.200 20.496 1.00 25.58 33 ILE B C 1
ATOM 4000 O O . ILE B 1 33 ? -6.525 65.833 20.146 1.00 23.27 33 ILE B O 1
ATOM 4016 N N . PRO B 1 34 ? -8.510 65.399 21.159 1.00 26.59 34 PRO B N 1
ATOM 4017 C CA . PRO B 1 34 ? -8.039 64.064 21.530 1.00 27.00 34 PRO B CA 1
ATOM 4018 C C . PRO B 1 34 ? -7.891 63.145 20.347 1.00 26.44 34 PRO B C 1
ATOM 4019 O O . PRO B 1 34 ? -8.665 63.227 19.380 1.00 26.83 34 PRO B O 1
ATOM 4030 N N . ILE B 1 35 ? -6.904 62.267 20.460 1.00 25.59 35 ILE B N 1
ATOM 4031 C CA . ILE B 1 35 ? -6.708 61.134 19.567 1.00 24.38 35 ILE B CA 1
ATOM 4032 C C . ILE B 1 35 ? -6.582 59.916 20.461 1.00 25.20 35 ILE B C 1
ATOM 4033 O O . ILE B 1 35 ? -5.655 59.824 21.277 1.00 26.58 35 ILE B O 1
ATOM 4049 N N . ASP B 1 36 ? -7.535 58.999 20.340 1.00 24.88 36 ASP B N 1
ATOM 4050 C CA . ASP B 1 36 ? -7.604 57.858 21.238 1.00 27.10 36 ASP B CA 1
ATOM 4051 C C . ASP B 1 36 ? -6.689 56.727 20.779 1.00 27.04 36 ASP B C 1
ATOM 4052 O O . ASP B 1 36 ? -7.037 55.930 19.898 1.00 25.57 36 ASP B O 1
ATOM 4061 N N . LEU B 1 37 ? -5.508 56.660 21.388 1.00 26.75 37 LEU B N 1
ATOM 4062 C CA . LEU B 1 37 ? -4.507 55.673 20.993 1.00 27.67 37 LEU B CA 1
ATOM 4063 C C . LEU B 1 37 ? -4.994 54.245 21.275 1.00 28.81 37 LEU B C 1
ATOM 4064 O O . LEU B 1 37 ? -4.650 53.299 20.542 1.00 29.04 37 LEU B O 1
ATOM 4080 N N . SER B 1 38 ? -5.829 54.095 22.305 1.00 29.38 38 SER B N 1
ATOM 4081 C CA . SER B 1 38 ? -6.374 52.784 22.680 1.00 31.20 38 SER B CA 1
ATOM 4082 C C . SER B 1 38 ? -7.356 52.235 21.634 1.00 32.81 38 SER B C 1
ATOM 4083 O O . SER B 1 38 ? -7.577 51.026 21.559 1.00 34.21 38 SER B O 1
ATOM 4091 N N . LYS B 1 39 ? -7.938 53.120 20.837 1.00 33.41 39 LYS B N 1
ATOM 4092 C CA . LYS B 1 39 ? -8.828 52.723 19.748 1.00 34.78 39 LYS B CA 1
ATOM 4093 C C . LYS B 1 39 ? -8.117 52.765 18.393 1.00 35.63 39 LYS B C 1
ATOM 4094 O O . LYS B 1 39 ? -8.748 52.588 17.348 1.00 37.47 39 LYS B O 1
ATOM 4113 N N . GLY B 1 40 ? -6.806 52.993 18.420 1.00 33.67 40 GLY B N 1
ATOM 4114 C CA . GLY B 1 40 ? -5.988 53.011 17.218 1.00 32.56 40 GLY B CA 1
ATOM 4115 C C . GLY B 1 40 ? -6.353 54.153 16.297 1.00 31.32 40 GLY B C 1
ATOM 4116 O O . GLY B 1 40 ? -6.162 54.077 15.089 1.00 31.74 40 GLY B O 1
ATOM 4120 N N . GLU B 1 41 ? -6.875 55.224 16.882 1.00 28.95 41 GLU B N 1
ATOM 4121 C CA . GLU B 1 41 ? -7.393 56.345 16.118 1.00 28.01 41 GLU B CA 1
ATOM 4122 C C . GLU B 1 41 ? -6.322 57.004 15.270 1.00 29.20 41 GLU B C 1
ATOM 4123 O O . GLU B 1 41 ? -6.586 57.498 14.189 1.00 30.49 41 GLU B O 1
ATOM 4135 N N . GLN B 1 42 ? -5.106 57.006 15.782 1.00 28.67 42 GLN B N 1
ATOM 4136 C CA . GLN B 1 42 ? -3.998 57.628 15.081 1.00 28.57 42 GLN B CA 1
ATOM 4137 C C . GLN B 1 42 ? -3.587 56.871 13.806 1.00 30.51 42 GLN B C 1
ATOM 4138 O O . GLN B 1 42 ? -2.851 57.414 12.981 1.00 29.72 42 GLN B O 1
ATOM 4152 N N . LYS B 1 43 ? -4.055 55.628 13.666 1.00 32.72 43 LYS B N 1
ATOM 4153 C CA . LYS B 1 43 ? -3.634 54.746 12.572 1.00 35.08 43 LYS B CA 1
ATOM 4154 C C . LYS B 1 43 ? -4.676 54.625 11.492 1.00 36.99 43 LYS B C 1
ATOM 4155 O O . LYS B 1 43 ? -4.477 53.892 10.514 1.00 36.98 43 LYS B O 1
ATOM 4174 N N . LYS B 1 44 ? -5.778 55.344 11.656 1.00 38.92 44 LYS B N 1
ATOM 4175 C CA . LYS B 1 44 ? -6.862 55.296 10.691 1.00 40.85 44 LYS B CA 1
ATOM 4176 C C . LYS B 1 44 ? -6.693 56.428 9.682 1.00 40.97 44 LYS B C 1
ATOM 4177 O O . LYS B 1 44 ? -6.009 57.404 9.967 1.00 39.66 44 LYS B O 1
ATOM 4196 N N . PRO B 1 45 ? -7.334 56.314 8.506 1.00 41.39 45 PRO B N 1
ATOM 4197 C CA . PRO B 1 45 ? -7.095 57.252 7.399 1.00 40.66 45 PRO B CA 1
ATOM 4198 C C . PRO B 1 45 ? -7.295 58.729 7.703 1.00 39.16 45 PRO B C 1
ATOM 4199 O O . PRO B 1 45 ? -6.543 59.557 7.180 1.00 37.30 45 PRO B O 1
ATOM 4210 N N A GLU B 1 46 ? -8.294 59.055 8.524 0.37 39.64 46 GLU B N 1
ATOM 4211 N N B GLU B 1 46 ? -8.281 59.063 8.530 0.63 39.64 46 GLU B N 1
ATOM 4212 C CA A GLU B 1 46 ? -8.610 60.448 8.836 0.37 39.87 46 GLU B CA 1
ATOM 4213 C CA B GLU B 1 46 ? -8.582 60.466 8.787 0.63 39.87 46 GLU B CA 1
ATOM 4214 C C A GLU B 1 46 ? -7.410 61.165 9.448 0.37 36.05 46 GLU B C 1
ATOM 4215 C C B GLU B 1 46 ? -7.402 61.182 9.452 0.63 36.05 46 GLU B C 1
ATOM 4216 O O A GLU B 1 46 ? -6.975 62.208 8.957 0.37 35.16 46 GLU B O 1
ATOM 4217 O O B GLU B 1 46 ? -6.970 62.244 9.000 0.63 35.16 46 GLU B O 1
ATOM 4240 N N . TYR B 1 47 ? -6.887 60.615 10.536 1.00 33.56 47 TYR B N 1
ATOM 4241 C CA . TYR B 1 47 ? -5.773 61.238 11.195 1.00 30.96 47 TYR B CA 1
ATOM 4242 C C . TYR B 1 47 ? -4.509 61.169 10.303 1.00 30.12 47 TYR B C 1
ATOM 4243 O O . TYR B 1 47 ? -3.670 62.065 10.345 1.00 28.98 47 TYR B O 1
ATOM 4261 N N . LEU B 1 48 ? -4.400 60.157 9.446 1.00 29.74 48 LEU B N 1
ATOM 4262 C CA . LEU B 1 48 ? -3.196 60.036 8.607 1.00 29.92 48 LEU B CA 1
ATOM 4263 C C . LEU B 1 48 ? -3.012 61.190 7.615 1.00 30.67 48 LEU B C 1
ATOM 4264 O O . LEU B 1 48 ? -1.917 61.453 7.174 1.00 30.00 48 LEU B O 1
ATOM 4280 N N A LYS B 1 49 ? -4.096 61.875 7.273 0.34 31.85 49 LYS B N 1
ATOM 4281 N N B LYS B 1 49 ? -4.089 61.866 7.253 0.66 31.85 49 LYS B N 1
ATOM 4282 C CA A LYS B 1 49 ? -4.003 63.047 6.409 0.34 34.31 49 LYS B CA 1
ATOM 4283 C CA B LYS B 1 49 ? -3.969 63.036 6.396 0.66 34.31 49 LYS B CA 1
ATOM 4284 C C A LYS B 1 49 ? -3.192 64.163 7.067 0.34 33.61 49 LYS B C 1
ATOM 4285 C C B LYS B 1 49 ? -3.179 64.161 7.067 0.66 33.61 49 LYS B C 1
ATOM 4286 O O A LYS B 1 49 ? -2.595 64.994 6.384 0.34 34.66 49 LYS B O 1
ATOM 4287 O O B LYS B 1 49 ? -2.585 64.998 6.390 0.66 34.66 49 LYS B O 1
ATOM 4324 N N . ILE B 1 50 ? -3.172 64.170 8.396 1.00 31.71 50 ILE B N 1
ATOM 4325 C CA . ILE B 1 50 ? -2.556 65.254 9.153 1.00 30.59 50 ILE B CA 1
ATOM 4326 C C . ILE B 1 50 ? -1.169 64.868 9.614 1.00 28.18 50 ILE B C 1
ATOM 4327 O O . ILE B 1 50 ? -0.257 65.689 9.621 1.00 28.73 50 ILE B O 1
ATOM 4343 N N . GLN B 1 51 ? -1.017 63.609 10.003 1.00 25.36 51 GLN B N 1
ATOM 4344 C CA . GLN B 1 51 ? 0.263 63.108 10.474 1.00 23.73 51 GLN B CA 1
ATOM 4345 C C . GLN B 1 51 ? 0.481 61.789 9.756 1.00 23.14 51 GLN B C 1
ATOM 4346 O O . GLN B 1 51 ? -0.128 60.764 10.099 1.00 22.97 51 GLN B O 1
ATOM 4360 N N . PRO B 1 52 ? 1.320 61.820 8.716 1.00 24.48 52 PRO B N 1
ATOM 4361 C CA . PRO B 1 52 ? 1.298 60.680 7.788 1.00 24.93 52 PRO B CA 1
ATOM 4362 C C . PRO B 1 52 ? 1.932 59.415 8.354 1.00 24.21 52 PRO B C 1
ATOM 4363 O O . PRO B 1 52 ? 1.777 58.350 7.760 1.00 25.33 52 PRO B O 1
ATOM 4374 N N . PHE B 1 53 ? 2.617 59.533 9.490 1.00 23.12 53 PHE B N 1
ATOM 4375 C CA . PHE B 1 53 ? 3.229 58.383 10.146 1.00 23.10 53 PHE B CA 1
ATOM 4376 C C . PHE B 1 53 ? 2.298 57.810 11.201 1.00 23.69 53 PHE B C 1
ATOM 4377 O O . PHE B 1 53 ? 2.624 56.821 11.847 1.00 24.46 53 PHE B O 1
ATOM 4394 N N . GLY B 1 54 ? 1.134 58.421 11.360 1.00 25.05 54 GLY B N 1
ATOM 4395 C CA . GLY B 1 54 ? 0.148 57.919 12.296 1.00 26.45 54 GLY B CA 1
ATOM 4396 C C . GLY B 1 54 ? 0.629 58.064 13.726 1.00 26.81 54 GLY B C 1
ATOM 4397 O O . GLY B 1 54 ? 0.453 57.176 14.556 1.00 28.06 54 GLY B O 1
ATOM 4401 N N . GLN B 1 55 ? 1.275 59.188 14.000 1.00 25.15 55 GLN B N 1
ATOM 4402 C CA . GLN B 1 55 ? 1.761 59.464 15.331 1.00 24.54 55 GLN B CA 1
ATOM 4403 C C . GLN B 1 55 ? 1.283 60.815 15.824 1.00 21.82 55 GLN B C 1
ATOM 4404 O O . GLN B 1 55 ? 0.856 61.648 15.056 1.00 21.89 55 GLN B O 1
ATOM 4418 N N . VAL B 1 56 ? 1.328 61.002 17.134 1.00 20.58 56 VAL B N 1
ATOM 4419 C CA . VAL B 1 56 ? 0.966 62.271 17.742 1.00 20.15 56 VAL B CA 1
ATOM 4420 C C . VAL B 1 56 ? 2.237 62.923 18.272 1.00 19.31 56 VAL B C 1
ATOM 4421 O O . VAL B 1 56 ? 3.169 62.244 18.628 1.00 19.42 56 VAL B O 1
ATOM 4434 N N . PRO B 1 57 ? 2.293 64.248 18.324 1.00 18.09 57 PRO B N 1
ATOM 4435 C CA . PRO B 1 57 ? 1.282 65.253 18.003 1.00 19.26 57 PRO B CA 1
ATOM 4436 C C . PRO B 1 57 ? 1.263 65.684 16.552 1.00 20.04 57 PRO B C 1
ATOM 4437 O O . PRO B 1 57 ? 2.182 65.419 15.777 1.00 21.42 57 PRO B O 1
ATOM 4448 N N . ALA B 1 58 ? 0.175 66.345 16.203 1.00 19.58 58 ALA B N 1
ATOM 4449 C CA . ALA B 1 58 ? 0.155 67.244 15.080 1.00 20.22 58 ALA B CA 1
ATOM 4450 C C . ALA B 1 58 ? -0.238 68.616 15.558 1.00 19.81 58 ALA B C 1
ATOM 4451 O O . ALA B 1 58 ? -0.878 68.769 16.605 1.00 19.76 58 ALA B O 1
ATOM 4458 N N . PHE B 1 59 ? 0.135 69.600 14.746 1.00 19.42 59 PHE B N 1
ATOM 4459 C CA . PHE B 1 59 ? -0.054 71.018 15.009 1.00 19.55 59 PHE B CA 1
ATOM 4460 C C . PHE B 1 59 ? -0.733 71.681 13.819 1.00 20.58 59 PHE B C 1
ATOM 4461 O O . PHE B 1 59 ? -0.377 71.405 12.677 1.00 20.96 59 PHE B O 1
ATOM 4478 N N A LYS B 1 60 ? -1.694 72.559 14.085 0.55 21.77 60 LYS B N 1
ATOM 4479 N N B LYS B 1 60 ? -1.724 72.529 14.089 0.45 21.77 60 LYS B N 1
ATOM 4480 C CA A LYS B 1 60 ? -2.282 73.384 13.041 0.55 25.40 60 LYS B CA 1
ATOM 4481 C CA B LYS B 1 60 ? -2.308 73.392 13.068 0.45 25.40 60 LYS B CA 1
ATOM 4482 C C A LYS B 1 60 ? -2.530 74.775 13.590 0.55 25.41 60 LYS B C 1
ATOM 4483 C C B LYS B 1 60 ? -2.490 74.789 13.624 0.45 25.41 60 LYS B C 1
ATOM 4484 O O A LYS B 1 60 ? -3.035 74.913 14.703 0.55 25.23 60 LYS B O 1
ATOM 4485 O O B LYS B 1 60 ? -2.911 74.947 14.768 0.45 25.23 60 LYS B O 1
ATOM 4522 N N . ASP B 1 61 ? -2.162 75.798 12.823 1.00 25.69 61 ASP B N 1
ATOM 4523 C CA . ASP B 1 61 ? -2.629 77.160 13.086 1.00 27.93 61 ASP B CA 1
ATOM 4524 C C . ASP B 1 61 ? -3.191 77.754 11.798 1.00 31.16 61 ASP B C 1
ATOM 4525 O O . ASP B 1 61 ? -3.485 77.029 10.844 1.00 31.47 61 ASP B O 1
ATOM 4534 N N . GLU B 1 62 ? -3.345 79.071 11.778 1.00 33.23 62 GLU B N 1
ATOM 4535 C CA . GLU B 1 62 ? -3.975 79.731 10.652 1.00 36.08 62 GLU B CA 1
ATOM 4536 C C . GLU B 1 62 ? -3.134 79.651 9.375 1.00 35.88 62 GLU B C 1
ATOM 4537 O O . GLU B 1 62 ? -3.623 79.979 8.289 1.00 36.74 62 GLU B O 1
ATOM 4549 N N . SER B 1 63 ? -1.882 79.217 9.497 1.00 34.15 63 SER B N 1
ATOM 4550 C CA . SER B 1 63 ? -0.929 79.278 8.385 1.00 34.07 63 SER B CA 1
ATOM 4551 C C . SER B 1 63 ? -0.337 77.943 7.963 1.00 31.44 63 SER B C 1
ATOM 4552 O O . SER B 1 63 ? 0.144 77.812 6.840 1.00 31.87 63 SER B O 1
ATOM 4560 N N . ILE B 1 64 ? -0.314 76.969 8.861 1.00 28.76 64 ILE B N 1
ATOM 4561 C CA . ILE B 1 64 ? 0.446 75.771 8.591 1.00 26.54 64 ILE B CA 1
ATOM 4562 C C . ILE B 1 64 ? -0.006 74.616 9.445 1.00 25.33 64 ILE B C 1
ATOM 4563 O O . ILE B 1 64 ? -0.513 74.795 10.545 1.00 25.57 64 ILE B O 1
ATOM 4579 N N . THR B 1 65 ? 0.195 73.428 8.902 1.00 24.70 65 THR B N 1
ATOM 4580 C CA . THR B 1 65 ? 0.043 72.181 9.606 1.00 23.82 65 THR B CA 1
ATOM 4581 C C . THR B 1 65 ? 1.423 71.566 9.717 1.00 22.33 65 THR B C 1
ATOM 4582 O O . THR B 1 65 ? 2.111 71.432 8.703 1.00 22.03 65 THR B O 1
ATOM 4593 N N . LEU B 1 66 ? 1.821 71.195 10.935 1.00 20.09 66 LEU B N 1
ATOM 4594 C CA . LEU B 1 66 ? 3.151 70.646 11.178 1.00 18.51 66 LEU B CA 1
ATOM 4595 C C . LEU B 1 66 ? 3.094 69.351 11.955 1.00 17.42 66 LEU B C 1
ATOM 4596 O O . LEU B 1 66 ? 2.190 69.143 12.767 1.00 19.14 66 LEU B O 1
ATOM 4612 N N . PHE B 1 67 ? 4.092 68.496 11.748 1.00 16.04 67 PHE B N 1
ATOM 4613 C CA . PHE B 1 67 ? 4.301 67.363 12.640 1.00 16.61 67 PHE B CA 1
ATOM 4614 C C . PHE B 1 67 ? 5.767 67.326 13.080 1.00 15.83 67 PHE B C 1
ATOM 4615 O O . PHE B 1 67 ? 6.552 68.164 12.674 1.00 16.38 67 PHE B O 1
ATOM 4632 N N . GLU B 1 68 ? 6.071 66.362 13.948 1.00 15.25 68 GLU B N 1
ATOM 4633 C CA . GLU B 1 68 ? 7.334 66.174 14.670 1.00 14.73 68 GLU B CA 1
ATOM 4634 C C . GLU B 1 68 ? 7.482 67.220 15.778 1.00 15.08 68 GLU B C 1
ATOM 4635 O O . GLU B 1 68 ? 7.623 68.411 15.526 1.00 15.27 68 GLU B O 1
ATOM 4647 N N . SER B 1 69 ? 7.463 66.740 17.023 1.00 15.40 69 SER B N 1
ATOM 4648 C CA . SER B 1 69 ? 7.395 67.635 18.175 1.00 15.65 69 SER B CA 1
ATOM 4649 C C . SER B 1 69 ? 8.479 68.724 18.149 1.00 16.09 69 SER B C 1
ATOM 4650 O O . SER B 1 69 ? 8.181 69.877 18.422 1.00 15.90 69 SER B O 1
ATOM 4658 N N . ARG B 1 70 ? 9.725 68.397 17.805 1.00 15.06 70 ARG B N 1
ATOM 4659 C CA . ARG B 1 70 ? 10.761 69.423 17.920 1.00 15.48 70 ARG B CA 1
ATOM 4660 C C . ARG B 1 70 ? 10.667 70.457 16.810 1.00 16.54 70 ARG B C 1
ATOM 4661 O O . ARG B 1 70 ? 11.011 71.616 17.018 1.00 15.55 70 ARG B O 1
ATOM 4682 N N . ALA B 1 71 ? 10.145 70.066 15.651 1.00 15.57 71 ALA B N 1
ATOM 4683 C CA . ALA B 1 71 ? 9.889 71.028 14.592 1.00 15.16 71 ALA B CA 1
ATOM 4684 C C . ALA B 1 71 ? 8.725 71.946 14.967 1.00 15.48 71 ALA B C 1
ATOM 4685 O O . ALA B 1 71 ? 8.784 73.150 14.778 1.00 16.41 71 ALA B O 1
ATOM 4692 N N . ILE B 1 72 ? 7.659 71.375 15.502 1.00 15.13 72 ILE B N 1
ATOM 4693 C CA . ILE B 1 72 ? 6.560 72.177 16.013 1.00 16.07 72 ILE B CA 1
ATOM 4694 C C . ILE B 1 72 ? 7.077 73.208 17.029 1.00 16.66 72 ILE B C 1
ATOM 4695 O O . ILE B 1 72 ? 6.687 74.371 17.001 1.00 17.07 72 ILE B O 1
ATOM 4711 N N . CYS B 1 73 ? 7.927 72.770 17.952 1.00 16.02 73 CYS B N 1
ATOM 4712 C CA . CYS B 1 73 ? 8.418 73.646 18.997 1.00 15.54 73 CYS B CA 1
ATOM 4713 C C . CYS B 1 73 ? 9.339 74.737 18.430 1.00 16.09 73 CYS B C 1
ATOM 4714 O O . CYS B 1 73 ? 9.271 75.881 18.867 1.00 17.16 73 CYS B O 1
ATOM 4722 N N . ARG B 1 74 ? 10.184 74.405 17.455 1.00 17.48 74 ARG B N 1
ATOM 4723 C CA . ARG B 1 74 ? 11.026 75.444 16.848 1.00 19.16 74 ARG B CA 1
ATOM 4724 C C . ARG B 1 74 ? 10.167 76.495 16.148 1.00 19.61 74 ARG B C 1
ATOM 4725 O O . ARG B 1 74 ? 10.453 77.682 16.223 1.00 19.82 74 ARG B O 1
ATOM 4746 N N . TYR B 1 75 ? 9.103 76.061 15.487 1.00 18.62 75 TYR B N 1
ATOM 4747 C CA . TYR B 1 75 ? 8.191 76.985 14.820 1.00 19.09 75 TYR B CA 1
ATOM 4748 C C . TYR B 1 75 ? 7.558 77.904 15.834 1.00 19.29 75 TYR B C 1
ATOM 4749 O O . TYR B 1 75 ? 7.551 79.112 15.656 1.00 20.68 75 TYR B O 1
ATOM 4767 N N . ILE B 1 76 ? 7.055 77.334 16.931 1.00 18.71 76 ILE B N 1
ATOM 4768 C CA . ILE B 1 76 ? 6.414 78.130 17.969 1.00 18.86 76 ILE B CA 1
ATOM 4769 C C . ILE B 1 76 ? 7.411 79.166 18.515 1.00 19.35 76 ILE B C 1
ATOM 4770 O O . ILE B 1 76 ? 7.081 80.330 18.707 1.00 20.28 76 ILE B O 1
ATOM 4786 N N . CYS B 1 77 ? 8.641 78.736 18.756 1.00 18.78 77 CYS B N 1
ATOM 4787 C CA . CYS B 1 77 ? 9.656 79.642 19.314 1.00 19.30 77 CYS B CA 1
ATOM 4788 C C . CYS B 1 77 ? 10.045 80.745 18.340 1.00 21.20 77 CYS B C 1
ATOM 4789 O O . CYS B 1 77 ? 10.408 81.836 18.752 1.00 22.72 77 CYS B O 1
ATOM 4797 N N A ASP B 1 78 ? 9.936 80.452 17.049 0.58 20.75 78 ASP B N 1
ATOM 4798 N N B ASP B 1 78 ? 9.974 80.446 17.042 0.42 20.91 78 ASP B N 1
ATOM 4799 C CA A ASP B 1 78 ? 10.234 81.415 16.003 0.58 22.79 78 ASP B CA 1
ATOM 4800 C CA B ASP B 1 78 ? 10.244 81.436 16.001 0.42 22.94 78 ASP B CA 1
ATOM 4801 C C A ASP B 1 78 ? 9.083 82.412 15.847 0.58 23.65 78 ASP B C 1
ATOM 4802 C C B ASP B 1 78 ? 9.078 82.418 15.870 0.42 23.67 78 ASP B C 1
ATOM 4803 O O A ASP B 1 78 ? 9.278 83.633 15.925 0.58 23.83 78 ASP B O 1
ATOM 4804 O O B ASP B 1 78 ? 9.258 83.637 15.983 0.42 23.85 78 ASP B O 1
ATOM 4821 N N . LYS B 1 79 ? 7.884 81.883 15.629 1.00 24.02 79 LYS B N 1
ATOM 4822 C CA . LYS B 1 79 ? 6.692 82.714 15.423 1.00 24.31 79 LYS B CA 1
ATOM 4823 C C . LYS B 1 79 ? 6.429 83.629 16.599 1.00 24.95 79 LYS B C 1
ATOM 4824 O O . LYS B 1 79 ? 6.097 84.795 16.416 1.00 25.97 79 LYS B O 1
ATOM 4843 N N . TYR B 1 80 ? 6.601 83.096 17.806 1.00 24.17 80 TYR B N 1
ATOM 4844 C CA . TYR B 1 80 ? 6.235 83.824 19.019 1.00 24.28 80 TYR B CA 1
ATOM 4845 C C . TYR B 1 80 ? 7.477 84.234 19.789 1.00 23.50 80 TYR B C 1
ATOM 4846 O O . TYR B 1 80 ? 7.466 84.283 21.018 1.00 22.63 80 TYR B O 1
ATOM 4864 N N . ALA B 1 81 ? 8.542 84.555 19.062 1.00 24.90 81 ALA B N 1
ATOM 4865 C CA . ALA B 1 81 ? 9.827 84.901 19.668 1.00 26.19 81 ALA B CA 1
ATOM 4866 C C . ALA B 1 81 ? 9.724 86.020 20.681 1.00 27.03 81 ALA B C 1
ATOM 4867 O O . ALA B 1 81 ? 10.422 85.998 21.693 1.00 27.25 81 ALA B O 1
ATOM 4874 N N . ASP B 1 82 ? 8.861 86.992 20.411 1.00 28.32 82 ASP B N 1
ATOM 4875 C CA . ASP B 1 82 ? 8.757 88.171 21.270 1.00 30.40 82 ASP B CA 1
ATOM 4876 C C . ASP B 1 82 ? 7.745 87.997 22.419 1.00 29.78 82 ASP B C 1
ATOM 4877 O O . ASP B 1 82 ? 7.438 88.946 23.128 1.00 31.66 82 ASP B O 1
ATOM 4886 N N . LYS B 1 83 ? 7.295 86.764 22.623 1.00 28.52 83 LYS B N 1
ATOM 4887 C CA . LYS B 1 83 ? 6.224 86.436 23.557 1.00 27.73 83 LYS B CA 1
ATOM 4888 C C . LYS B 1 83 ? 6.723 85.530 24.674 1.00 24.89 83 LYS B C 1
ATOM 4889 O O . LYS B 1 83 ? 7.659 84.762 24.469 1.00 24.23 83 LYS B O 1
ATOM 4908 N N . GLY B 1 84 ? 6.106 85.609 25.850 1.00 22.71 84 GLY B N 1
ATOM 4909 C CA . GLY B 1 84 ? 6.416 84.667 26.912 1.00 21.02 84 GLY B CA 1
ATOM 4910 C C . GLY B 1 84 ? 7.885 84.622 27.290 1.00 20.33 84 GLY B C 1
ATOM 4911 O O . GLY B 1 84 ? 8.520 85.655 27.484 1.00 21.18 84 GLY B O 1
ATOM 4915 N N . ASN B 1 85 ? 8.422 83.417 27.381 1.00 18.60 85 ASN B N 1
ATOM 4916 C CA . ASN B 1 85 ? 9.842 83.233 27.661 1.00 19.03 85 ASN B CA 1
ATOM 4917 C C . ASN B 1 85 ? 10.632 83.508 26.394 1.00 19.41 85 ASN B C 1
ATOM 4918 O O . ASN B 1 85 ? 10.735 82.647 25.510 1.00 19.68 85 ASN B O 1
ATOM 4929 N N . LYS B 1 86 ? 11.158 84.716 26.292 1.00 20.23 86 LYS B N 1
ATOM 4930 C CA . LYS B 1 86 ? 11.812 85.153 25.073 1.00 21.28 86 LYS B CA 1
ATOM 4931 C C . LYS B 1 86 ? 13.123 84.435 24.813 1.00 21.85 86 LYS B C 1
ATOM 4932 O O . LYS B 1 86 ? 13.566 84.372 23.665 1.00 23.27 86 LYS B O 1
ATOM 4951 N N . SER B 1 87 ? 13.762 83.919 25.856 1.00 20.68 87 SER B N 1
ATOM 4952 C CA . SER B 1 87 ? 15.086 83.353 25.699 1.00 21.86 87 SER B CA 1
ATOM 4953 C C . SER B 1 87 ? 15.056 81.836 25.518 1.00 20.20 87 SER B C 1
ATOM 4954 O O . SER B 1 87 ? 16.111 81.218 25.435 1.00 21.05 87 SER B O 1
ATOM 4962 N N . LEU B 1 88 ? 13.867 81.243 25.416 1.00 19.67 88 LEU B N 1
ATOM 4963 C CA . LEU B 1 88 ? 13.741 79.791 25.423 1.00 18.72 88 LEU B CA 1
ATOM 4964 C C . LEU B 1 88 ? 14.593 79.114 24.366 1.00 18.66 88 LEU B C 1
ATOM 4965 O O . LEU B 1 88 ? 15.170 78.073 24.615 1.00 18.05 88 LEU B O 1
ATOM 4981 N N . TYR B 1 89 ? 14.647 79.689 23.174 1.00 19.11 89 TYR B N 1
ATOM 4982 C CA . TYR B 1 89 ? 15.483 79.116 22.111 1.00 20.39 89 TYR B CA 1
ATOM 4983 C C . TYR B 1 89 ? 16.454 80.177 21.611 1.00 22.86 89 TYR B C 1
ATOM 4984 O O . TYR B 1 89 ? 16.742 80.288 20.418 1.00 24.67 89 TYR B O 1
ATOM 5002 N N . GLY B 1 90 ? 16.967 80.954 22.555 1.00 23.27 90 GLY B N 1
ATOM 5003 C CA . GLY B 1 90 ? 17.929 81.981 22.237 1.00 24.70 90 GLY B CA 1
ATOM 5004 C C . GLY B 1 90 ? 17.272 83.271 21.771 1.00 26.35 90 GLY B C 1
ATOM 5005 O O . GLY B 1 90 ? 16.050 83.362 21.646 1.00 27.53 90 GLY B O 1
ATOM 5009 N N . THR B 1 91 ? 18.108 84.266 21.501 1.00 27.15 91 THR B N 1
ATOM 5010 C CA . THR B 1 91 ? 17.659 85.579 21.042 1.00 29.44 91 THR B CA 1
ATOM 5011 C C . THR B 1 91 ? 18.445 86.048 19.828 1.00 29.90 91 THR B C 1
ATOM 5012 O O . THR B 1 91 ? 18.224 87.154 19.317 1.00 32.10 91 THR B O 1
ATOM 5023 N N . ASP B 1 92 ? 19.381 85.229 19.370 1.00 28.66 92 ASP B N 1
ATOM 5024 C CA . ASP B 1 92 ? 20.115 85.561 18.155 1.00 29.31 92 ASP B CA 1
ATOM 5025 C C . ASP B 1 92 ? 20.749 84.301 17.624 1.00 28.57 92 ASP B C 1
ATOM 5026 O O . ASP B 1 92 ? 20.610 83.241 18.215 1.00 27.85 92 ASP B O 1
ATOM 5035 N N . ILE B 1 93 ? 21.447 84.430 16.508 1.00 29.04 93 ILE B N 1
ATOM 5036 C CA . ILE B 1 93 ? 21.952 83.272 15.799 1.00 27.96 93 ILE B CA 1
ATOM 5037 C C . ILE B 1 93 ? 22.839 82.392 16.681 1.00 26.43 93 ILE B C 1
ATOM 5038 O O . ILE B 1 93 ? 22.678 81.179 16.730 1.00 25.70 93 ILE B O 1
ATOM 5054 N N . LEU B 1 94 ? 23.753 83.003 17.409 1.00 26.55 94 LEU B N 1
ATOM 5055 C CA . LEU B 1 94 ? 24.696 82.251 18.217 1.00 25.83 94 LEU B CA 1
ATOM 5056 C C . LEU B 1 94 ? 24.067 81.574 19.428 1.00 24.79 94 LEU B C 1
ATOM 5057 O O . LEU B 1 94 ? 24.380 80.421 19.729 1.00 24.91 94 LEU B O 1
ATOM 5073 N N . SER B 1 95 ? 23.192 82.277 20.132 1.00 24.41 95 SER B N 1
ATOM 5074 C CA . SER B 1 95 ? 22.620 81.688 21.332 1.00 24.12 95 SER B CA 1
ATOM 5075 C C . SER B 1 95 ? 21.664 80.564 20.942 1.00 22.47 95 SER B C 1
ATOM 5076 O O . SER B 1 95 ? 21.539 79.559 21.653 1.00 21.69 95 SER B O 1
ATOM 5084 N N . LYS B 1 96 ? 20.999 80.725 19.801 1.00 22.17 96 LYS B N 1
ATOM 5085 C CA . LYS B 1 96 ? 20.095 79.702 19.299 1.00 21.69 96 LYS B CA 1
ATOM 5086 C C . LYS B 1 96 ? 20.863 78.424 18.965 1.00 19.64 96 LYS B C 1
ATOM 5087 O O . LYS B 1 96 ? 20.456 77.321 19.351 1.00 18.64 96 LYS B O 1
ATOM 5106 N N . ALA B 1 97 ? 21.964 78.561 18.239 1.00 19.82 97 ALA B N 1
ATOM 5107 C CA . ALA B 1 97 ? 22.744 77.389 17.832 1.00 19.76 97 ALA B CA 1
ATOM 5108 C C . ALA B 1 97 ? 23.346 76.664 19.051 1.00 19.31 97 ALA B C 1
ATOM 5109 O O . ALA B 1 97 ? 23.388 75.432 19.112 1.00 18.39 97 ALA B O 1
ATOM 5116 N N . ASN B 1 98 ? 23.794 77.434 20.032 1.00 19.96 98 ASN B N 1
ATOM 5117 C CA . ASN B 1 98 ? 24.342 76.857 21.230 1.00 20.56 98 ASN B CA 1
ATOM 5118 C C . ASN B 1 98 ? 23.316 75.970 21.941 1.00 19.67 98 ASN B C 1
ATOM 5119 O O . ASN B 1 98 ? 23.634 74.898 22.444 1.00 19.89 98 ASN B O 1
ATOM 5130 N N . ILE B 1 99 ? 22.078 76.434 21.988 1.00 18.22 99 ILE B N 1
ATOM 5131 C CA . ILE B 1 99 ? 21.014 75.620 22.533 1.00 16.65 99 ILE B CA 1
ATOM 5132 C C . ILE B 1 99 ? 20.728 74.423 21.629 1.00 16.09 99 ILE B C 1
ATOM 5133 O O . ILE B 1 99 ? 20.561 73.294 22.098 1.00 16.12 99 ILE B O 1
ATOM 5149 N N . ASP B 1 100 ? 20.702 74.668 20.330 1.00 16.48 100 ASP B N 1
ATOM 5150 C CA . ASP B 1 100 ? 20.284 73.663 19.362 1.00 16.77 100 ASP B CA 1
ATOM 5151 C C . ASP B 1 100 ? 21.146 72.392 19.390 1.00 16.09 100 ASP B C 1
ATOM 5152 O O . ASP B 1 100 ? 20.641 71.290 19.183 1.00 15.92 100 ASP B O 1
ATOM 5161 N N . GLN B 1 101 ? 22.441 72.513 19.662 1.00 16.89 101 GLN B N 1
ATOM 5162 C CA . GLN B 1 101 ? 23.278 71.322 19.671 1.00 17.02 101 GLN B CA 1
ATOM 5163 C C . GLN B 1 101 ? 22.834 70.381 20.800 1.00 16.31 101 GLN B C 1
ATOM 5164 O O . GLN B 1 101 ? 22.922 69.160 20.652 1.00 16.14 101 GLN B O 1
ATOM 5178 N N . TRP B 1 102 ? 22.349 70.944 21.907 1.00 15.88 102 TRP B N 1
ATOM 5179 C CA . TRP B 1 102 ? 21.867 70.139 23.027 1.00 15.72 102 TRP B CA 1
ATOM 5180 C C . TRP B 1 102 ? 20.448 69.633 22.772 1.00 15.41 102 TRP B C 1
ATOM 5181 O O . TRP B 1 102 ? 20.064 68.593 23.279 1.00 16.42 102 TRP B O 1
ATOM 5202 N N . VAL B 1 103 ? 19.683 70.341 21.954 1.00 15.15 103 VAL B N 1
ATOM 5203 C CA . VAL B 1 103 ? 18.408 69.818 21.478 1.00 15.00 103 VAL B CA 1
ATOM 5204 C C . VAL B 1 103 ? 18.651 68.592 20.586 1.00 14.42 103 VAL B C 1
ATOM 5205 O O . VAL B 1 103 ? 17.973 67.558 20.713 1.00 15.12 103 VAL B O 1
ATOM 5218 N N . GLU B 1 104 ? 19.649 68.683 19.713 1.00 14.11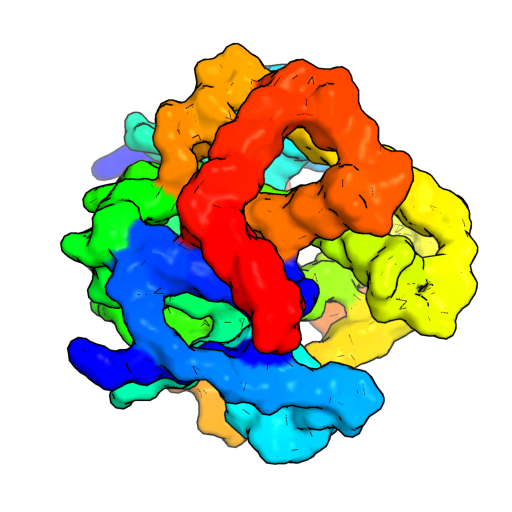 104 GLU B N 1
ATOM 5219 C CA . GLU B 1 104 ? 20.017 67.532 18.903 1.00 14.99 104 GLU B CA 1
ATOM 5220 C C . GLU B 1 104 ? 20.553 66.391 19.758 1.00 15.48 104 GLU B C 1
ATOM 5221 O O . GLU B 1 104 ? 20.371 65.233 19.414 1.00 16.57 104 GLU B O 1
ATOM 5233 N N . THR B 1 105 ? 21.225 66.715 20.864 1.00 15.22 105 THR B N 1
ATOM 5234 C CA . THR B 1 105 ? 21.688 65.690 21.771 1.00 15.52 105 THR B CA 1
ATOM 5235 C C . THR B 1 105 ? 20.485 64.972 22.386 1.0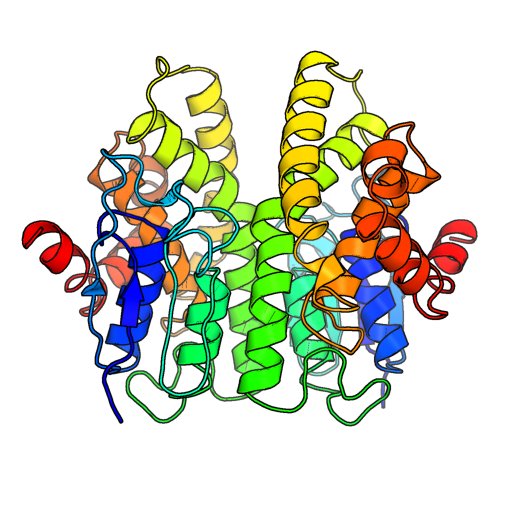0 14.81 105 THR B C 1
ATOM 5236 O O . THR B 1 105 ? 20.512 63.749 22.532 1.00 15.67 105 THR B O 1
ATOM 5247 N N . ASP B 1 106 ? 19.421 65.693 22.714 1.00 14.76 106 ASP B N 1
ATOM 5248 C CA . ASP B 1 106 ? 18.192 65.017 23.103 1.00 15.33 106 ASP B CA 1
ATOM 5249 C C . ASP B 1 106 ? 17.731 64.089 21.972 1.00 15.92 106 ASP B C 1
ATOM 5250 O O . ASP B 1 106 ? 17.469 62.904 22.179 1.00 17.29 106 ASP B O 1
ATOM 5259 N N . GLY B 1 107 ? 17.628 64.618 20.766 1.00 15.60 107 GLY B N 1
ATOM 5260 C CA . GLY B 1 107 ? 17.063 63.825 19.692 1.00 16.68 107 GLY B CA 1
ATOM 5261 C C . GLY B 1 107 ? 17.849 62.606 19.274 1.00 16.27 107 GLY B C 1
ATOM 5262 O O . GLY B 1 107 ? 17.261 61.619 18.851 1.00 16.31 107 GLY B O 1
ATOM 5266 N N . GLN B 1 108 ? 19.174 62.692 19.327 1.00 15.57 108 GLN B N 1
ATOM 5267 C CA . GLN B 1 108 ? 20.033 61.642 18.814 1.00 16.20 108 GLN B CA 1
ATOM 5268 C C . GLN B 1 108 ? 20.713 60.758 19.850 1.00 16.28 108 GLN B C 1
ATOM 5269 O O . GLN B 1 108 ? 21.140 59.637 19.517 1.00 17.29 108 GLN B O 1
ATOM 5283 N N . THR B 1 109 ? 20.854 61.266 21.078 1.00 16.17 109 THR B N 1
ATOM 5284 C CA . THR B 1 109 ? 21.733 60.648 22.079 1.00 16.10 109 THR B CA 1
ATOM 5285 C C . THR B 1 109 ? 20.960 60.248 23.336 1.00 15.06 109 THR B C 1
ATOM 5286 O O . THR B 1 109 ? 20.965 59.078 23.712 1.00 16.85 109 THR B O 1
ATOM 5297 N N . PHE B 1 110 ? 20.282 61.200 23.968 1.00 15.43 110 PHE B N 1
ATOM 5298 C CA . PHE B 1 110 ? 19.489 60.940 25.156 1.00 14.47 110 PHE B CA 1
ATOM 5299 C C . PHE B 1 110 ? 18.172 60.281 24.809 1.00 15.53 110 PHE B C 1
ATOM 5300 O O . PHE B 1 110 ? 17.735 59.341 25.474 1.00 15.12 110 PHE B O 1
ATOM 5317 N N . GLY B 1 111 ? 17.527 60.789 23.766 1.00 15.64 111 GLY B N 1
ATOM 5318 C CA . GLY B 1 111 ? 16.184 60.369 23.404 1.00 15.79 111 GLY B CA 1
ATOM 5319 C C . GLY B 1 111 ? 16.007 58.904 23.051 1.00 16.38 111 GLY B C 1
ATOM 5320 O O . GLY B 1 111 ? 15.036 58.279 23.497 1.00 16.93 111 GLY B O 1
ATOM 5324 N N . PRO B 1 112 ? 16.936 58.333 22.270 1.00 16.61 112 PRO B N 1
ATOM 5325 C CA . PRO B 1 112 ? 16.695 56.938 21.884 1.00 17.34 112 PRO B CA 1
ATOM 5326 C C . PRO B 1 112 ? 16.703 55.964 23.068 1.00 18.05 112 PRO B C 1
ATOM 5327 O O . PRO B 1 112 ? 15.708 55.227 23.224 1.00 18.31 112 PRO B O 1
ATOM 5338 N N . PRO B 1 113 ? 17.738 55.983 23.925 1.00 17.55 113 PRO B N 1
ATOM 5339 C CA . PRO B 1 113 ? 17.649 55.018 25.037 1.00 18.26 113 PRO B CA 1
ATOM 5340 C C . PRO B 1 113 ? 16.580 55.376 26.049 1.00 18.41 113 PRO B C 1
ATOM 5341 O O . PRO B 1 113 ? 15.907 54.480 26.570 1.00 18.44 113 PRO B O 1
ATOM 5352 N N . SER B 1 114 ? 16.431 56.658 26.362 1.00 16.99 114 SER B N 1
ATOM 5353 C CA . SER B 1 114 ? 15.426 57.027 27.349 1.00 16.86 114 SER B CA 1
ATOM 5354 C C . SER B 1 114 ? 14.013 56.749 26.828 1.00 17.58 114 SER B C 1
ATOM 5355 O O . SER B 1 114 ? 13.164 56.275 27.574 1.00 16.99 114 SER B O 1
ATOM 5363 N N . GLY B 1 115 ? 13.768 57.011 25.547 1.00 16.65 115 GLY B N 1
ATOM 5364 C CA . GLY B 1 115 ? 12.458 56.746 24.969 1.00 17.33 115 GLY B CA 1
ATOM 5365 C C . GLY B 1 115 ? 12.152 55.267 24.868 1.00 18.14 115 GLY B C 1
ATOM 5366 O O . GLY B 1 115 ? 11.008 54.844 25.060 1.00 18.03 115 GLY B O 1
ATOM 5370 N N . ASP B 1 116 ? 13.162 54.463 24.549 1.00 17.97 116 ASP B N 1
ATOM 5371 C CA . ASP B 1 116 ? 12.951 53.030 24.486 1.00 19.28 116 ASP B CA 1
ATOM 5372 C C . ASP B 1 116 ? 12.665 52.480 25.875 1.00 19.95 116 ASP B C 1
ATOM 5373 O O . ASP B 1 116 ? 11.833 51.589 26.034 1.00 19.80 116 ASP B O 1
ATOM 5382 N N . LEU B 1 117 ? 13.362 52.997 26.881 1.00 19.34 117 LEU B N 1
ATOM 5383 C CA . LEU B 1 117 ? 13.063 52.589 28.258 1.00 20.54 117 LEU B CA 1
ATOM 5384 C C . LEU B 1 117 ? 11.638 52.935 28.658 1.00 20.57 117 LEU B C 1
ATOM 5385 O O . LEU B 1 117 ? 10.922 52.128 29.254 1.00 21.51 117 LEU B O 1
ATOM 5401 N N . VAL B 1 118 ? 11.243 54.170 28.406 1.00 19.72 118 VAL B N 1
ATOM 5402 C CA . VAL B 1 118 ? 9.880 54.588 28.723 1.00 18.89 118 VAL B CA 1
ATOM 5403 C C . VAL B 1 118 ? 8.880 53.678 28.016 1.00 19.55 118 VAL B C 1
ATOM 5404 O O . VAL B 1 118 ? 7.936 53.166 28.635 1.00 19.77 118 VAL B O 1
ATOM 5417 N N . HIS B 1 119 ? 9.102 53.429 26.732 1.00 19.30 119 HIS B N 1
ATOM 5418 C CA . HIS B 1 119 ? 8.196 52.558 25.998 1.00 20.33 119 HIS B CA 1
ATOM 5419 C C . HIS B 1 119 ? 8.137 51.165 26.592 1.00 20.56 119 HIS B C 1
ATOM 5420 O O . HIS B 1 119 ? 7.064 50.658 26.897 1.00 21.48 119 HIS B O 1
ATOM 5433 N N . ASP B 1 120 ? 9.290 50.539 26.768 1.00 20.80 120 ASP B N 1
ATOM 5434 C CA . ASP B 1 120 ? 9.313 49.148 27.196 1.00 22.85 120 ASP B CA 1
ATOM 5435 C C . ASP B 1 120 ? 8.785 48.946 28.638 1.00 24.15 120 ASP B C 1
ATOM 5436 O O . ASP B 1 120 ? 8.161 47.911 28.953 1.00 25.69 120 ASP B O 1
ATOM 5445 N N . LEU B 1 121 ? 8.988 49.941 29.497 1.00 23.77 121 LEU B N 1
ATOM 5446 C CA . LEU B 1 121 ? 8.603 49.832 30.905 1.00 23.65 121 LEU B CA 1
ATOM 5447 C C . LEU B 1 121 ? 7.192 50.312 31.202 1.00 23.78 121 LEU B C 1
ATOM 5448 O O . LEU B 1 121 ? 6.609 49.917 32.212 1.00 24.97 121 LEU B O 1
ATOM 5464 N N . LEU B 1 122 ? 6.622 51.143 30.327 1.00 22.76 122 LEU B N 1
ATOM 5465 C CA . LEU B 1 122 ? 5.353 51.796 30.641 1.00 23.75 122 LEU B CA 1
ATOM 5466 C C . LEU B 1 122 ? 4.278 51.660 29.577 1.00 25.39 122 LEU B C 1
ATOM 5467 O O . LEU B 1 122 ? 3.091 51.777 29.899 1.00 27.48 122 LEU B O 1
ATOM 5483 N N . PHE B 1 123 ? 4.673 51.418 28.325 1.00 25.44 123 PHE B N 1
ATOM 5484 C CA . PHE B 1 123 ? 3.725 51.486 27.211 1.00 25.13 123 PHE B CA 1
ATOM 5485 C C . PHE B 1 123 ? 3.810 50.342 26.192 1.00 26.27 123 PHE B C 1
ATOM 5486 O O . PHE B 1 123 ? 3.321 50.481 25.062 1.00 28.34 123 PHE B O 1
ATOM 5503 N N . SER B 1 124 ? 4.400 49.218 26.569 1.00 26.44 124 SER B N 1
ATOM 5504 C CA . SER B 1 124 ? 4.498 48.108 25.636 1.00 27.90 124 SER B CA 1
ATOM 5505 C C . SER B 1 124 ? 3.577 46.984 26.039 1.00 28.33 124 SER B C 1
ATOM 5506 O O . SER B 1 124 ? 3.094 46.919 27.167 1.00 28.72 124 SER B O 1
ATOM 5514 N N . SER B 1 125 ? 3.347 46.105 25.079 1.00 29.03 125 SER B N 1
ATOM 5515 C CA . SER B 1 125 ? 2.457 44.975 25.249 1.00 29.42 125 SER B CA 1
ATOM 5516 C C . SER B 1 125 ? 3.187 43.669 24.998 1.00 29.42 125 SER B C 1
ATOM 5517 O O . SER B 1 125 ? 2.565 42.651 24.758 1.00 30.07 125 SER B O 1
ATOM 5525 N N . VAL B 1 126 ? 4.511 43.695 25.028 1.00 29.34 126 VAL B N 1
ATOM 5526 C CA . VAL B 1 126 ? 5.262 42.441 25.045 1.00 29.71 126 VAL B CA 1
ATOM 5527 C C . VAL B 1 126 ? 5.924 42.362 26.401 1.00 27.48 126 VAL B C 1
ATOM 5528 O O . VAL B 1 126 ? 6.224 43.396 27.003 1.00 26.02 126 VAL B O 1
ATOM 5541 N N . PRO B 1 127 ? 6.121 41.142 26.904 1.00 27.65 127 PRO B N 1
ATOM 5542 C CA . PRO B 1 127 ? 6.769 41.009 28.199 1.00 27.01 127 PRO B CA 1
ATOM 5543 C C . PRO B 1 127 ? 8.091 41.747 28.250 1.00 24.81 127 PRO B C 1
ATOM 5544 O O . PRO B 1 127 ? 8.900 41.731 27.312 1.00 25.11 127 PRO B O 1
ATOM 5555 N N . VAL B 1 128 ? 8.289 42.419 29.365 1.00 23.55 128 VAL B N 1
ATOM 5556 C CA . VAL B 1 128 ? 9.503 43.180 29.586 1.00 23.48 128 VAL B CA 1
ATOM 5557 C C . VAL B 1 128 ? 10.706 42.236 29.575 1.00 23.34 128 VAL B C 1
ATOM 5558 O O . VAL B 1 128 ? 10.752 41.233 30.307 1.00 24.26 128 VAL B O 1
ATOM 5571 N N . ASP B 1 129 ? 11.686 42.601 28.751 1.00 22.83 129 ASP B N 1
ATOM 5572 C CA . ASP B 1 129 ? 12.936 41.864 28.582 1.00 24.68 129 ASP B CA 1
ATOM 5573 C C . ASP B 1 129 ? 14.008 42.563 29.417 1.00 24.15 129 ASP B C 1
ATOM 5574 O O . ASP B 1 129 ? 14.510 43.623 29.037 1.00 22.61 129 ASP B O 1
ATOM 5583 N N A GLU B 1 130 ? 14.371 41.974 30.546 0.47 25.48 130 GLU B N 1
ATOM 5584 N N B GLU B 1 130 ? 14.361 41.973 30.555 0.53 25.48 130 GLU B N 1
ATOM 5585 C CA A GLU B 1 130 ? 15.245 42.668 31.478 0.47 27.23 130 GLU B CA 1
ATOM 5586 C CA B GLU B 1 130 ? 15.265 42.642 31.487 0.53 27.20 130 GLU B CA 1
ATOM 5587 C C A GLU B 1 130 ? 16.635 42.901 30.886 0.47 25.65 130 GLU B C 1
ATOM 5588 C C B GLU B 1 130 ? 16.615 42.930 30.849 0.53 25.64 130 GLU B C 1
ATOM 5589 O O A GLU B 1 130 ? 17.302 43.875 31.241 0.47 24.63 130 GLU B O 1
ATOM 5590 O O B GLU B 1 130 ? 17.244 43.946 31.153 0.53 24.53 130 GLU B O 1
ATOM 5613 N N . ALA B 1 131 ? 17.052 42.054 29.948 1.00 25.24 131 ALA B N 1
ATOM 5614 C CA . ALA B 1 131 ? 18.338 42.253 29.291 1.00 25.97 131 ALA B CA 1
ATOM 5615 C C . ALA B 1 131 ? 18.295 43.501 28.433 1.00 25.76 131 ALA B C 1
ATOM 5616 O O . ALA B 1 131 ? 19.267 44.258 28.388 1.00 26.91 131 ALA B O 1
ATOM 5623 N N . LEU B 1 132 ? 17.162 43.728 27.769 1.00 24.42 132 LEU B N 1
ATOM 5624 C CA . LEU B 1 132 ? 16.983 44.922 26.948 1.00 24.54 132 LEU B CA 1
ATOM 5625 C C . LEU B 1 132 ? 16.813 46.189 27.794 1.00 23.66 132 LEU B C 1
ATOM 5626 O O . LEU B 1 132 ? 17.342 47.246 27.455 1.00 23.16 132 LEU B O 1
ATOM 5642 N N . ILE B 1 133 ? 16.083 46.080 28.898 1.00 22.56 133 ILE B N 1
ATOM 5643 C CA . ILE B 1 133 ? 16.017 47.178 29.854 1.00 22.11 133 ILE B CA 1
ATOM 5644 C C . ILE B 1 133 ? 17.432 47.554 30.291 1.00 23.06 133 ILE B C 1
ATOM 5645 O O . ILE B 1 133 ? 17.804 48.720 30.212 1.00 23.27 133 ILE B O 1
ATOM 5661 N N . LYS B 1 134 ? 18.224 46.572 30.717 1.00 23.82 134 LYS B N 1
ATOM 5662 C CA . LYS B 1 134 ? 19.584 46.854 31.170 1.00 25.17 134 LYS B CA 1
ATOM 5663 C C . LYS B 1 134 ? 20.415 47.509 30.080 1.00 24.93 134 LYS B C 1
ATOM 5664 O O . LYS B 1 134 ? 21.198 48.415 30.353 1.00 24.19 134 LYS B O 1
ATOM 5683 N N . LYS B 1 135 ? 20.258 47.039 28.847 1.00 24.90 135 LYS B N 1
ATOM 5684 C CA . LYS B 1 135 ? 21.034 47.582 27.748 1.00 25.28 135 LYS B CA 1
ATOM 5685 C C . LYS B 1 135 ? 20.787 49.076 27.598 1.00 22.20 135 LYS B C 1
ATOM 5686 O O . LYS B 1 135 ? 21.721 49.861 27.410 1.00 22.38 135 LYS B O 1
ATOM 5705 N N . ASN B 1 136 ? 19.528 49.486 27.678 1.00 21.23 136 ASN B N 1
ATOM 5706 C CA . ASN B 1 136 ? 19.229 50.891 27.526 1.00 19.69 136 ASN B CA 1
ATOM 5707 C C . ASN B 1 136 ? 19.493 51.697 28.783 1.00 19.42 136 ASN B C 1
ATOM 5708 O O . ASN B 1 136 ? 19.838 52.873 28.699 1.00 19.09 136 ASN B O 1
ATOM 5719 N N . VAL B 1 137 ? 19.348 51.070 29.950 1.00 18.91 137 VAL B N 1
ATOM 5720 C CA . VAL B 1 137 ? 19.747 51.713 31.195 1.00 19.26 137 VAL B CA 1
ATOM 5721 C C . VAL B 1 137 ? 21.231 52.078 31.138 1.00 19.68 137 VAL B C 1
ATOM 5722 O O . VAL B 1 137 ? 21.621 53.190 31.490 1.00 19.32 137 VAL B O 1
ATOM 5735 N N . ASP B 1 138 ? 22.056 51.147 30.670 1.00 21.29 138 ASP B N 1
ATOM 5736 C CA . ASP B 1 138 ? 23.490 51.378 30.655 1.00 21.28 138 ASP B CA 1
ATOM 5737 C C . ASP B 1 138 ? 23.852 52.425 29.612 1.00 20.49 138 ASP B C 1
ATOM 5738 O O . ASP B 1 138 ? 24.738 53.246 29.841 1.00 20.63 138 ASP B O 1
ATOM 5747 N N . LYS B 1 139 ? 23.139 52.426 28.481 1.00 19.93 139 LYS B N 1
ATOM 5748 C CA . LYS B 1 139 ? 23.365 53.449 27.468 1.00 20.05 139 LYS B CA 1
ATOM 5749 C C . LYS B 1 139 ? 23.001 54.820 28.005 1.00 19.70 139 LYS B C 1
ATOM 5750 O O . LYS B 1 139 ? 23.752 55.790 27.863 1.00 19.14 139 LYS B O 1
ATOM 5769 N N . LEU B 1 140 ? 21.863 54.900 28.677 1.00 18.48 140 LEU B N 1
ATOM 5770 C CA . LEU B 1 140 ? 21.431 56.173 29.228 1.00 18.64 140 LEU B CA 1
ATOM 5771 C C . LEU B 1 140 ? 22.385 56.627 30.356 1.00 18.17 140 LEU B C 1
ATOM 5772 O O . LEU B 1 140 ? 22.661 57.813 30.498 1.00 18.31 140 LEU B O 1
ATOM 5788 N N . ALA B 1 141 ? 22.870 55.694 31.170 1.00 19.19 141 ALA B N 1
ATOM 5789 C CA . ALA B 1 141 ? 23.816 56.047 32.220 1.00 20.05 141 ALA B CA 1
ATOM 5790 C C . ALA B 1 141 ? 25.055 56.756 31.662 1.00 20.16 141 ALA B C 1
ATOM 5791 O O . ALA B 1 141 ? 25.543 57.736 32.236 1.00 19.48 141 ALA B O 1
ATOM 5798 N N . LYS B 1 142 ? 25.551 56.276 30.529 1.00 20.74 142 LYS B N 1
ATOM 5799 C CA A LYS B 1 142 ? 26.705 56.877 29.846 0.52 21.46 142 LYS B CA 1
ATOM 5800 C CA B LYS B 1 142 ? 26.725 56.895 29.933 0.48 20.67 142 LYS B CA 1
ATOM 5801 C C . LYS B 1 142 ? 26.406 58.307 29.451 1.00 19.69 142 LYS B C 1
ATOM 5802 O O . LYS B 1 142 ? 27.225 59.197 29.596 1.00 19.86 142 LYS B O 1
ATOM 5839 N N . VAL B 1 143 ? 25.206 58.527 28.925 1.00 18.54 143 VAL B N 1
ATOM 5840 C CA . VAL B 1 143 ? 24.815 59.877 28.554 1.00 17.59 143 VAL B CA 1
ATOM 5841 C C . VAL B 1 143 ? 24.755 60.754 29.795 1.00 18.37 143 VAL B C 1
ATOM 5842 O O . VAL B 1 143 ? 25.292 61.860 29.815 1.00 17.71 143 VAL B O 1
ATOM 5855 N N . LEU B 1 144 ? 24.127 60.251 30.845 1.00 18.10 144 LEU B N 1
ATOM 5856 C CA . LEU B 1 144 ? 23.944 61.071 32.043 1.00 17.67 144 LEU B CA 1
ATOM 5857 C C . LEU B 1 144 ? 25.273 61.338 32.762 1.00 19.20 144 LEU B C 1
ATOM 5858 O O . LEU B 1 144 ? 25.408 62.352 33.443 1.00 19.71 144 LEU B O 1
ATOM 5874 N N . ASP B 1 145 ? 26.261 60.477 32.580 1.00 19.75 145 ASP B N 1
ATOM 5875 C CA . ASP B 1 145 ? 27.598 60.780 33.097 1.00 19.24 145 ASP B CA 1
ATOM 5876 C C . ASP B 1 145 ? 28.213 61.993 32.414 1.00 18.95 145 ASP B C 1
ATOM 5877 O O . ASP B 1 145 ? 28.915 62.779 33.042 1.00 19.15 145 ASP B O 1
ATOM 5886 N N . ILE B 1 146 ? 27.979 62.126 31.108 1.00 18.86 146 ILE B N 1
ATOM 5887 C CA . ILE B 1 146 ? 28.434 63.311 30.393 1.00 19.35 146 ILE B CA 1
ATOM 5888 C C . ILE B 1 146 ? 27.641 64.545 30.839 1.00 19.53 146 ILE B C 1
ATOM 5889 O O . ILE B 1 146 ? 28.209 65.619 31.052 1.00 19.89 146 ILE B O 1
ATOM 5905 N N . TYR B 1 147 ? 26.338 64.392 31.022 1.00 18.75 147 TYR B N 1
ATOM 5906 C CA . TYR B 1 147 ? 25.537 65.495 31.554 1.00 17.79 147 TYR B CA 1
ATOM 5907 C C . TYR B 1 147 ? 25.999 65.909 32.947 1.00 18.06 147 TYR B C 1
ATOM 5908 O O . TYR B 1 147 ? 26.032 67.089 33.271 1.00 18.22 147 TYR B O 1
ATOM 5926 N N . GLU B 1 148 ? 26.329 64.932 33.783 1.00 18.19 148 GLU B N 1
ATOM 5927 C CA . GLU B 1 148 ? 26.790 65.240 35.144 1.00 18.38 148 GLU B CA 1
ATOM 5928 C C . GLU B 1 148 ? 28.013 66.169 35.104 1.00 19.47 148 GLU B C 1
ATOM 5929 O O . GLU B 1 148 ? 28.121 67.139 35.868 1.00 20.64 148 GLU B O 1
ATOM 5941 N N A GLN B 1 149 ? 28.933 65.872 34.198 0.45 19.81 149 GLN B N 1
ATOM 5942 N N B GLN B 1 149 ? 28.934 65.901 34.195 0.55 19.85 149 GLN B N 1
ATOM 5943 C CA A GLN B 1 149 ? 30.095 66.721 33.996 0.45 21.81 149 GLN B CA 1
ATOM 5944 C CA B GLN B 1 149 ? 30.084 66.774 34.068 0.55 21.84 149 GLN B CA 1
ATOM 5945 C C A GLN B 1 149 ? 29.698 68.116 33.491 0.45 20.31 149 GLN B C 1
ATOM 5946 C C B GLN B 1 149 ? 29.702 68.144 33.489 0.55 20.33 149 GLN B C 1
ATOM 5947 O O A GLN B 1 149 ? 30.116 69.133 34.047 0.45 21.48 149 GLN B O 1
ATOM 5948 O O B GLN B 1 149 ? 30.133 69.181 33.998 0.55 21.47 149 GLN B O 1
ATOM 5975 N N . LYS B 1 150 ? 28.872 68.166 32.452 1.00 19.11 150 LYS B N 1
ATOM 5976 C CA . LYS B 1 150 ? 28.448 69.440 31.877 1.00 18.20 150 LYS B CA 1
ATOM 5977 C C . LYS B 1 150 ? 27.753 70.315 32.927 1.00 18.49 150 LYS B C 1
ATOM 5978 O O . LYS B 1 150 ? 28.002 71.515 33.020 1.00 19.88 150 LYS B O 1
ATOM 5997 N N . LEU B 1 151 ? 26.870 69.694 33.699 1.00 17.47 151 LEU B N 1
ATOM 5998 C CA . LEU B 1 151 ? 26.075 70.397 34.700 1.00 17.86 151 LEU B CA 1
ATOM 5999 C C . LEU B 1 151 ? 26.875 70.722 35.967 1.00 18.47 151 LEU B C 1
ATOM 6000 O O . LEU B 1 151 ? 26.374 71.380 36.871 1.00 17.83 151 LEU B O 1
ATOM 6016 N N . GLY B 1 152 ? 28.123 70.268 36.024 1.00 18.80 152 GLY B N 1
ATOM 6017 C CA . GLY B 1 152 ? 29.076 70.769 36.996 1.00 19.23 152 GLY B CA 1
ATOM 6018 C C . GLY B 1 152 ? 29.746 72.051 36.547 1.00 20.50 152 GLY B C 1
ATOM 6019 O O . GLY B 1 152 ? 30.441 72.690 37.331 1.00 22.44 152 GLY B O 1
ATOM 6023 N N . GLN B 1 153 ? 29.553 72.427 35.282 1.00 21.14 153 GLN B N 1
ATOM 6024 C CA . GLN B 1 153 ? 30.117 73.661 34.743 1.00 21.98 153 GLN B CA 1
ATOM 6025 C C . GLN B 1 153 ? 29.053 74.741 34.581 1.00 22.01 153 GLN B C 1
ATOM 6026 O O . GLN B 1 153 ? 29.270 75.908 34.928 1.00 24.00 153 GLN B O 1
ATOM 6040 N N . THR B 1 154 ? 27.887 74.334 34.084 1.00 20.28 154 THR B N 1
ATOM 6041 C CA . THR B 1 154 ? 26.795 75.264 33.867 1.00 20.38 154 THR B CA 1
ATOM 6042 C C . THR B 1 154 ? 25.541 74.790 34.581 1.00 18.70 154 THR B C 1
ATOM 6043 O O . THR B 1 154 ? 25.353 73.607 34.836 1.00 19.16 154 THR B O 1
ATOM 6054 N N . ARG B 1 155 ? 24.655 75.726 34.869 1.00 18.50 155 ARG B N 1
ATOM 6055 C CA . ARG B 1 155 ? 23.460 75.412 35.626 1.00 18.29 155 ARG B CA 1
ATOM 6056 C C . ARG B 1 155 ? 22.461 74.545 34.834 1.00 17.60 155 ARG B C 1
ATOM 6057 O O . ARG B 1 155 ? 21.796 73.663 35.387 1.00 18.03 155 ARG B O 1
ATOM 6078 N N . PHE B 1 156 ? 22.366 74.821 33.536 1.00 17.45 156 PHE B N 1
ATOM 6079 C CA . PHE B 1 156 ? 21.529 74.060 32.604 1.00 16.35 156 PHE B CA 1
ATOM 6080 C C . PHE B 1 156 ? 22.425 73.501 31.502 1.00 16.33 156 PHE B C 1
ATOM 6081 O O . PHE B 1 156 ? 23.630 73.736 31.492 1.00 16.57 156 PHE B O 1
ATOM 6098 N N . LEU B 1 157 ? 21.861 72.713 30.601 1.00 16.45 157 LEU B N 1
ATOM 6099 C CA . LEU B 1 157 ? 22.709 72.006 29.647 1.00 17.35 157 LEU B CA 1
ATOM 6100 C C . LEU B 1 157 ? 23.532 72.943 28.766 1.00 19.16 157 LEU B C 1
ATOM 6101 O O . LEU B 1 157 ? 24.699 72.663 28.499 1.00 20.92 157 LEU B O 1
ATOM 6117 N N . ALA B 1 158 ? 22.924 74.027 28.289 1.00 19.41 158 ALA B N 1
ATOM 6118 C CA . ALA B 1 158 ? 23.566 74.881 27.299 1.00 19.97 158 ALA B CA 1
ATOM 6119 C C . ALA B 1 158 ? 24.119 76.155 27.876 1.00 20.78 158 ALA B C 1
ATOM 6120 O O . ALA B 1 158 ? 24.694 76.961 27.155 1.00 22.25 158 ALA B O 1
ATOM 6127 N N . GLY B 1 159 ? 23.961 76.348 29.178 1.00 19.01 159 GLY B N 1
ATOM 6128 C CA . GLY B 1 159 ? 24.347 77.607 29.761 1.00 20.00 159 GLY B CA 1
ATOM 6129 C C . GLY B 1 159 ? 23.649 77.878 31.072 1.00 20.44 159 GLY B C 1
ATOM 6130 O O . GLY B 1 159 ? 23.244 76.959 31.791 1.00 19.49 159 GLY B O 1
ATOM 6134 N N . ASP B 1 160 ? 23.490 79.163 31.362 1.00 23.31 160 ASP B N 1
ATOM 6135 C CA . ASP B 1 160 ? 23.054 79.601 32.675 1.00 24.26 160 ASP B CA 1
ATOM 6136 C C . ASP B 1 160 ? 21.558 79.734 32.850 1.00 23.39 160 ASP B C 1
ATOM 6137 O O . ASP B 1 160 ? 21.107 79.996 33.952 1.00 23.41 160 ASP B O 1
ATOM 6146 N N A GLU B 1 161 ? 20.806 79.575 31.762 0.50 24.16 161 GLU B N 1
ATOM 6147 N N B GLU B 1 161 ? 20.787 79.546 31.788 0.50 24.10 161 GLU B N 1
ATOM 6148 C CA A GLU B 1 161 ? 19.354 79.737 31.766 0.50 26.10 161 GLU B CA 1
ATOM 6149 C CA B GLU B 1 161 ? 19.345 79.706 31.875 0.50 26.02 161 GLU B CA 1
ATOM 6150 C C A GLU B 1 161 ? 18.650 78.507 31.199 0.50 23.61 161 GLU B C 1
ATOM 6151 C C B GLU B 1 161 ? 18.623 78.563 31.179 0.50 23.54 161 GLU B C 1
ATOM 6152 O O A GLU B 1 161 ? 19.174 77.842 30.307 0.50 23.15 161 GLU B O 1
ATOM 6153 O O B GLU B 1 161 ? 19.117 78.002 30.204 0.50 23.01 161 GLU B O 1
ATOM 6176 N N . PHE B 1 162 ? 17.457 78.224 31.709 1.00 22.22 162 PHE B N 1
ATOM 6177 C CA . PHE B 1 162 ? 16.602 77.190 31.140 1.00 20.58 162 PHE B CA 1
ATOM 6178 C C . PHE B 1 162 ? 16.404 77.447 29.644 1.00 19.49 162 PHE B C 1
ATOM 6179 O O . PHE B 1 162 ? 16.150 78.574 29.240 1.00 21.95 162 PHE B O 1
ATOM 6196 N N . SER B 1 163 ? 16.555 76.412 28.832 1.00 16.94 163 SER B N 1
ATOM 6197 C CA . SER B 1 163 ? 16.314 76.544 27.391 1.00 16.65 163 SER B CA 1
ATOM 6198 C C . SER B 1 163 ? 15.499 75.380 26.876 1.00 15.16 163 SER B C 1
ATOM 6199 O O . SER B 1 163 ? 15.210 74.420 27.600 1.00 15.23 163 SER B O 1
ATOM 6207 N N . PHE B 1 164 ? 15.166 75.449 25.595 1.00 14.99 164 PHE B N 1
ATOM 6208 C CA . PHE B 1 164 ? 14.473 74.344 24.968 1.00 14.24 164 PHE B CA 1
ATOM 6209 C C . PHE B 1 164 ? 15.266 73.050 25.055 1.00 14.23 164 PHE B C 1
ATOM 6210 O O . PHE B 1 164 ? 14.699 71.989 25.067 1.00 14.90 164 PHE B O 1
ATOM 6227 N N . ALA B 1 165 ? 16.588 73.124 25.087 1.00 14.84 165 ALA B N 1
ATOM 6228 C CA . ALA B 1 165 ? 17.362 71.902 25.253 1.00 16.76 165 ALA B CA 1
ATOM 6229 C C . ALA B 1 165 ? 16.965 71.187 26.548 1.00 16.61 165 ALA B C 1
ATOM 6230 O O . ALA B 1 165 ? 16.745 69.970 26.555 1.00 17.24 165 ALA B O 1
ATOM 6237 N N . ASP B 1 166 ? 16.855 71.930 27.641 1.00 15.47 166 ASP B N 1
ATOM 6238 C CA . ASP B 1 166 ? 16.415 71.323 28.891 1.00 15.74 166 ASP B CA 1
ATOM 6239 C C . ASP B 1 166 ? 14.982 70.833 28.801 1.00 14.62 166 ASP B C 1
ATOM 6240 O O . ASP B 1 166 ? 14.651 69.702 29.199 1.00 14.35 166 ASP B O 1
ATOM 6249 N N . LEU B 1 167 ? 14.126 71.681 28.259 1.00 15.17 167 LEU B N 1
ATOM 6250 C CA . LEU B 1 167 ? 12.703 71.373 28.138 1.00 14.59 167 LEU B CA 1
ATOM 6251 C C . LEU B 1 167 ? 12.494 70.041 27.432 1.00 13.51 167 LEU B C 1
ATOM 6252 O O . LEU B 1 167 ? 11.667 69.220 27.844 1.00 13.85 167 LEU B O 1
ATOM 6268 N N . SER B 1 168 ? 13.267 69.809 26.372 1.00 14.26 168 SER B N 1
ATOM 6269 C CA . SER B 1 168 ? 13.068 68.621 25.536 1.00 14.20 168 SER B CA 1
ATOM 6270 C C . SER B 1 168 ? 13.334 67.311 26.263 1.00 14.74 168 SER B C 1
ATOM 6271 O O . SER B 1 168 ? 12.833 66.269 25.842 1.00 15.48 168 SER B O 1
ATOM 6279 N N . HIS B 1 169 ? 14.075 67.381 27.372 1.00 14.47 169 HIS B N 1
ATOM 6280 C CA . HIS B 1 169 ? 14.354 66.222 28.201 1.00 13.89 169 HIS B CA 1
ATOM 6281 C C . HIS B 1 169 ? 13.255 65.906 29.198 1.00 14.37 169 HIS B C 1
ATOM 6282 O O . HIS B 1 169 ? 13.253 64.841 29.804 1.00 15.06 169 HIS B O 1
ATOM 6295 N N . LEU B 1 170 ? 12.329 66.827 29.398 1.00 14.87 170 LEU B N 1
ATOM 6296 C CA . LEU B 1 170 ? 11.321 66.640 30.424 1.00 15.85 170 LEU B CA 1
ATOM 6297 C C . LEU B 1 170 ? 10.409 65.428 30.204 1.00 15.22 170 LEU B C 1
ATOM 6298 O O . LEU B 1 170 ? 10.112 64.703 31.152 1.00 15.31 170 LEU B O 1
ATOM 6314 N N . PRO B 1 171 ? 9.938 65.191 28.969 1.00 14.84 171 PRO B N 1
ATOM 6315 C CA . PRO B 1 171 ? 8.961 64.092 28.856 1.00 14.95 171 PRO B CA 1
ATOM 6316 C C . PRO B 1 171 ? 9.503 62.702 29.215 1.00 15.31 171 PRO B C 1
ATOM 6317 O O . PRO B 1 171 ? 8.878 61.973 29.996 1.00 16.57 171 PRO B O 1
ATOM 6328 N N . ASN B 1 172 ? 10.659 62.321 28.670 1.00 14.84 172 ASN B N 1
ATOM 6329 C CA . ASN B 1 172 ? 11.179 61.013 29.021 1.00 15.95 172 ASN B CA 1
ATOM 6330 C C . ASN B 1 172 ? 11.768 61.028 30.424 1.00 15.00 172 ASN B C 1
ATOM 6331 O O . ASN B 1 172 ? 11.683 60.047 31.147 1.00 15.89 172 ASN B O 1
ATOM 6342 N N . GLY B 1 173 ? 12.378 62.141 30.821 1.00 15.46 173 GLY B N 1
ATOM 6343 C CA . GLY B 1 173 ? 12.888 62.237 32.174 1.00 15.93 173 GLY B CA 1
ATOM 6344 C C . GLY B 1 173 ? 11.820 62.017 33.223 1.00 17.15 173 GLY B C 1
ATOM 6345 O O . GLY B 1 173 ? 12.031 61.303 34.207 1.00 18.22 173 GLY B O 1
ATOM 6349 N N . ASP B 1 174 ? 10.653 62.613 33.023 1.00 17.86 174 ASP B N 1
ATOM 6350 C CA . ASP B 1 174 ? 9.659 62.620 34.078 1.00 19.08 174 ASP B CA 1
ATOM 6351 C C . ASP B 1 174 ? 9.068 61.210 34.206 1.00 19.31 174 ASP B C 1
ATOM 6352 O O . ASP B 1 174 ? 8.846 60.719 35.309 1.00 20.17 174 ASP B O 1
ATOM 6361 N N . TYR B 1 175 ? 8.872 60.519 33.094 1.00 17.58 175 TYR B N 1
ATOM 6362 C CA . TYR B 1 175 ? 8.373 59.153 33.187 1.00 17.68 175 TYR B CA 1
ATOM 6363 C C . TYR B 1 175 ? 9.400 58.243 33.856 1.00 17.99 175 TYR B C 1
ATOM 6364 O O . TYR B 1 175 ? 9.051 57.397 34.685 1.00 19.68 175 TYR B O 1
ATOM 6382 N N . LEU B 1 176 ? 10.677 58.406 33.528 1.00 16.67 176 LEU B N 1
ATOM 6383 C CA . LEU B 1 176 ? 11.669 57.533 34.139 1.00 17.22 176 LEU B CA 1
ATOM 6384 C C . LEU B 1 176 ? 11.784 57.813 35.646 1.00 17.91 176 LEU B C 1
ATOM 6385 O O . LEU B 1 176 ? 11.837 56.897 36.453 1.00 19.04 176 LEU B O 1
ATOM 6401 N N . VAL B 1 177 ? 11.836 59.079 36.025 1.00 19.50 177 VAL B N 1
ATOM 6402 C CA . VAL B 1 177 ? 12.034 59.423 37.438 1.00 19.10 177 VAL B CA 1
ATOM 6403 C C . VAL B 1 177 ? 10.807 59.102 38.290 1.00 20.09 177 VAL B C 1
ATOM 6404 O O . VAL B 1 177 ? 10.938 58.578 39.396 1.00 22.23 177 VAL B O 1
ATOM 6417 N N . ASN B 1 178 ? 9.616 59.367 37.763 1.00 19.82 178 ASN B N 1
ATOM 6418 C CA . ASN B 1 178 ? 8.418 59.303 38.587 1.00 20.96 178 ASN B CA 1
ATOM 6419 C C . ASN B 1 178 ? 7.541 58.083 38.364 1.00 22.61 178 ASN B C 1
ATOM 6420 O O . ASN B 1 178 ? 6.682 57.809 39.180 1.00 24.09 178 ASN B O 1
ATOM 6431 N N . SER B 1 179 ? 7.773 57.338 37.287 1.00 20.69 179 SER B N 1
ATOM 6432 C CA . SER B 1 179 ? 6.914 56.197 36.963 1.00 21.09 179 SER B CA 1
ATOM 6433 C C . SER B 1 179 ? 7.673 54.876 36.798 1.00 21.29 179 SER B C 1
ATOM 6434 O O . SER B 1 179 ? 7.059 53.862 36.514 1.00 22.20 179 SER B O 1
ATOM 6442 N N . THR B 1 180 ? 8.996 54.877 36.957 1.00 21.96 180 THR B N 1
ATOM 6443 C CA . THR B 1 180 ? 9.747 53.629 36.887 1.00 22.07 180 THR B CA 1
ATOM 6444 C C . THR B 1 180 ? 10.681 53.510 38.070 1.00 22.15 180 THR B C 1
ATOM 6445 O O . THR B 1 180 ? 10.828 54.454 38.865 1.00 23.22 180 THR B O 1
ATOM 6456 N N . ASP B 1 181 ? 11.328 52.356 38.184 1.00 22.06 181 ASP B N 1
ATOM 6457 C CA . ASP B 1 181 ? 12.327 52.171 39.220 1.00 22.21 181 ASP B CA 1
ATOM 6458 C C . ASP B 1 181 ? 13.730 52.499 38.701 1.00 21.32 181 ASP B C 1
ATOM 6459 O O . ASP B 1 181 ? 14.722 52.101 39.319 1.00 22.51 181 ASP B O 1
ATOM 6468 N N . LYS B 1 182 ? 13.804 53.254 37.595 1.00 20.65 182 LYS B N 1
ATOM 6469 C CA . LYS B 1 182 ? 15.097 53.692 37.048 1.00 19.80 182 LYS B CA 1
ATOM 6470 C C . LYS B 1 182 ? 15.418 55.160 37.345 1.00 19.09 182 LYS B C 1
ATOM 6471 O O . LYS B 1 182 ? 16.383 55.714 36.811 1.00 18.96 182 LYS B O 1
ATOM 6490 N N . GLY B 1 183 ? 14.661 55.777 38.244 1.00 19.33 183 GLY B N 1
ATOM 6491 C CA . GLY B 1 183 ? 14.854 57.180 38.551 1.00 19.31 183 GLY B CA 1
ATOM 6492 C C . GLY B 1 183 ? 16.230 57.457 39.116 1.00 19.44 183 GLY B C 1
ATOM 6493 O O . GLY B 1 183 ? 16.738 58.564 38.985 1.00 19.96 183 GLY B O 1
ATOM 6497 N N . TYR B 1 184 ? 16.829 56.464 39.762 1.00 20.74 184 TYR B N 1
ATOM 6498 C CA . TYR B 1 184 ? 18.153 56.656 40.348 1.00 21.46 184 TYR B CA 1
ATOM 6499 C C . TYR B 1 184 ? 19.169 57.120 39.295 1.00 21.71 184 TYR B C 1
ATOM 6500 O O . TYR B 1 184 ? 20.168 57.746 39.633 1.00 21.51 184 TYR B O 1
ATOM 6518 N N . LEU B 1 185 ? 18.943 56.801 38.023 1.00 20.13 185 LEU B N 1
ATOM 6519 C CA . LEU B 1 185 ? 19.838 57.283 36.978 1.00 20.38 185 LEU B CA 1
ATOM 6520 C C . LEU B 1 185 ? 20.018 58.787 37.038 1.00 19.38 185 LEU B C 1
ATOM 6521 O O . LEU B 1 185 ? 21.109 59.304 36.794 1.00 19.99 185 LEU B O 1
ATOM 6537 N N . PHE B 1 186 ? 18.939 59.485 37.362 1.00 18.91 186 PHE B N 1
ATOM 6538 C CA . PHE B 1 186 ? 18.948 60.933 37.440 1.00 18.64 186 PHE B CA 1
ATOM 6539 C C . PHE B 1 186 ? 19.257 61.418 38.847 1.00 18.21 186 PHE B C 1
ATOM 6540 O O . PHE B 1 186 ? 20.061 62.323 39.041 1.00 19.32 186 PHE B O 1
ATOM 6557 N N . THR B 1 187 ? 18.606 60.812 39.834 1.00 19.68 187 THR B N 1
ATOM 6558 C CA . THR B 1 187 ? 18.640 61.368 41.173 1.00 21.13 187 THR B CA 1
ATOM 6559 C C . THR B 1 187 ? 19.945 61.045 41.929 1.00 22.71 187 THR B C 1
ATOM 6560 O O . THR B 1 187 ? 20.298 61.757 42.875 1.00 23.87 187 THR B O 1
ATOM 6571 N N . SER B 1 188 ? 20.654 59.986 41.531 1.00 22.65 188 SER B N 1
ATOM 6572 C CA . SER B 1 188 ? 21.912 59.604 42.190 1.00 23.50 188 SER B CA 1
ATOM 6573 C C . SER B 1 188 ? 23.117 60.387 41.682 1.00 22.48 188 SER B C 1
ATOM 6574 O O . SER B 1 188 ? 24.199 60.351 42.280 1.00 24.02 188 SER B O 1
ATOM 6582 N N . ARG B 1 189 ? 22.926 61.093 40.579 1.00 21.74 189 ARG B N 1
ATOM 6583 C CA . ARG B 1 189 ? 23.947 61.980 40.021 1.00 20.40 189 ARG B CA 1
ATOM 6584 C C . ARG B 1 189 ? 23.658 63.411 40.511 1.00 19.79 189 ARG B C 1
ATOM 6585 O O . ARG B 1 189 ? 22.612 63.983 40.194 1.00 19.94 189 ARG B O 1
ATOM 6606 N N . LYS B 1 190 ? 24.551 63.974 41.317 1.00 20.23 190 LYS B N 1
ATOM 6607 C CA . LYS B 1 190 ? 24.255 65.211 42.049 1.00 20.76 190 LYS B CA 1
ATOM 6608 C C . LYS B 1 190 ? 23.797 66.370 41.147 1.00 20.45 190 LYS B C 1
ATOM 6609 O O . LYS B 1 190 ? 22.776 67.013 41.395 1.00 19.33 190 LYS B O 1
ATOM 6628 N N . ASN B 1 191 ? 24.552 66.637 40.095 1.00 18.79 191 ASN B N 1
ATOM 6629 C CA . ASN B 1 191 ? 24.243 67.767 39.241 1.00 17.89 191 ASN B CA 1
ATOM 6630 C C . ASN B 1 191 ? 23.034 67.480 38.373 1.00 17.44 191 ASN B C 1
ATOM 6631 O O . ASN B 1 191 ? 22.225 68.359 38.137 1.00 17.77 191 ASN B O 1
ATOM 6642 N N . VAL B 1 192 ? 22.915 66.250 37.892 1.00 17.07 192 VAL B N 1
ATOM 6643 C CA . VAL B 1 192 ? 21.739 65.879 37.126 1.00 17.10 192 VAL B CA 1
ATOM 6644 C C . VAL B 1 192 ? 20.501 66.005 38.010 1.00 17.06 192 VAL B C 1
ATOM 6645 O O . VAL B 1 192 ? 19.457 66.489 37.543 1.00 16.94 192 VAL B O 1
ATOM 6658 N N . ASN B 1 193 ? 20.598 65.583 39.277 1.00 18.47 193 ASN B N 1
ATOM 6659 C CA . ASN B 1 193 ? 19.469 65.705 40.191 1.00 18.51 193 ASN B CA 1
ATOM 6660 C C . ASN B 1 193 ? 19.082 67.157 40.399 1.00 19.73 193 ASN B C 1
ATOM 6661 O O . ASN B 1 193 ? 17.907 67.500 40.442 1.00 20.01 193 ASN B O 1
ATOM 6672 N N . ARG B 1 194 ? 20.088 68.009 40.524 1.00 19.21 194 ARG B N 1
ATOM 6673 C CA . ARG B 1 194 ? 19.868 69.438 40.703 1.00 19.59 194 ARG B CA 1
ATOM 6674 C C . ARG B 1 194 ? 19.084 69.999 39.531 1.00 19.56 194 ARG B C 1
ATOM 6675 O O . ARG B 1 194 ? 18.071 70.661 39.687 1.00 20.67 194 ARG B O 1
ATOM 6696 N N . TRP B 1 195 ? 19.607 69.720 38.344 1.00 18.14 195 TRP B N 1
ATOM 6697 C CA . TRP B 1 195 ? 19.019 70.147 37.090 1.00 17.38 195 TRP B CA 1
ATOM 6698 C C . TRP B 1 195 ? 17.624 69.581 36.945 1.00 18.01 195 TRP B C 1
ATOM 6699 O O . TRP B 1 195 ? 16.682 70.312 36.627 1.00 18.19 195 TRP B O 1
ATOM 6720 N N . TRP B 1 196 ? 17.482 68.285 37.208 1.00 17.60 196 TRP B N 1
ATOM 6721 C CA . TRP B 1 196 ? 16.175 67.647 37.071 1.00 17.86 196 TRP B CA 1
ATOM 6722 C C . TRP B 1 196 ? 15.149 68.312 38.001 1.00 18.47 196 TRP B C 1
ATOM 6723 O O . TRP B 1 196 ? 13.993 68.559 37.621 1.00 19.14 196 TRP B O 1
ATOM 6744 N N . THR B 1 197 ? 15.556 68.625 39.223 1.00 19.33 197 THR B N 1
ATOM 6745 C CA . THR B 1 197 ? 14.633 69.259 40.157 1.00 20.68 197 THR B CA 1
ATOM 6746 C C . THR B 1 197 ? 14.220 70.628 39.650 1.00 20.68 197 THR B C 1
ATOM 6747 O O . THR B 1 197 ? 13.030 70.966 39.684 1.00 21.67 197 THR B O 1
ATOM 6758 N N . GLU B 1 198 ? 15.179 71.405 39.151 1.00 21.05 198 GLU B N 1
ATOM 6759 C CA . GLU B 1 198 ? 14.874 72.764 38.703 1.00 20.95 198 GLU B CA 1
ATOM 6760 C C . GLU B 1 198 ? 13.938 72.741 37.511 1.00 19.45 198 GLU B C 1
ATOM 6761 O O . GLU B 1 198 ? 12.966 73.487 37.473 1.00 20.25 198 GLU B O 1
ATOM 6773 N N . ILE B 1 199 ? 14.221 71.887 36.532 1.00 18.13 199 ILE B N 1
ATOM 6774 C CA . ILE B 1 199 ? 13.448 71.959 35.305 1.00 17.08 199 ILE B CA 1
ATOM 6775 C C . ILE B 1 199 ? 12.076 71.329 35.477 1.00 16.66 199 ILE B C 1
ATOM 6776 O O . ILE B 1 199 ? 11.110 71.838 34.917 1.00 16.92 199 ILE B O 1
ATOM 6792 N N . SER B 1 200 ? 11.962 70.270 36.281 1.00 17.30 200 SER B N 1
ATOM 6793 C CA . SER B 1 200 ? 10.657 69.623 36.421 1.00 17.18 200 SER B CA 1
ATOM 6794 C C . SER B 1 200 ? 9.710 70.402 37.323 1.00 17.61 200 SER B C 1
ATOM 6795 O O . SER B 1 200 ? 8.508 70.126 37.339 1.00 18.57 200 SER B O 1
ATOM 6803 N N . ASN B 1 201 ? 10.236 71.390 38.045 1.00 18.64 201 ASN B N 1
ATOM 6804 C CA . ASN B 1 201 ? 9.391 72.242 38.885 1.00 19.88 201 ASN B CA 1
ATOM 6805 C C . ASN B 1 201 ? 9.082 73.604 38.296 1.00 20.54 201 ASN B C 1
ATOM 6806 O O . ASN B 1 201 ? 8.476 74.468 38.957 1.00 22.46 201 ASN B O 1
ATOM 6817 N N . ARG B 1 202 ? 9.446 73.790 37.037 1.00 19.68 202 ARG B N 1
ATOM 6818 C CA . ARG B 1 202 ? 8.967 74.968 36.337 1.00 20.40 202 ARG B CA 1
ATOM 6819 C C . ARG B 1 202 ? 7.454 74.964 36.220 1.00 21.02 202 ARG B C 1
ATOM 6820 O O . ARG B 1 202 ? 6.823 73.916 36.080 1.00 20.66 202 ARG B O 1
ATOM 6841 N N . GLU B 1 203 ? 6.883 76.156 36.246 1.00 22.52 203 GLU B N 1
ATOM 6842 C CA . GLU B 1 203 ? 5.448 76.314 36.133 1.00 24.18 203 GLU B CA 1
ATOM 6843 C C . GLU B 1 203 ? 4.885 75.626 34.895 1.00 22.24 203 GLU B C 1
ATOM 6844 O O . GLU B 1 203 ? 3.851 74.968 34.954 1.00 22.43 203 GLU B O 1
ATOM 6856 N N . SER B 1 204 ? 5.570 75.757 33.769 1.00 20.42 204 SER B N 1
ATOM 6857 C CA . SER B 1 204 ? 5.044 75.158 32.555 1.00 19.39 204 SER B CA 1
ATOM 6858 C C . SER B 1 204 ? 4.893 73.647 32.687 1.00 18.20 204 SER B C 1
ATOM 6859 O O . SER B 1 204 ? 3.876 73.074 32.285 1.00 18.05 204 SER B O 1
ATOM 6867 N N . TRP B 1 205 ? 5.916 72.996 33.218 1.00 17.82 205 TRP B N 1
ATOM 6868 C CA . TRP B 1 205 ? 5.893 71.555 33.308 1.00 16.91 205 TRP B CA 1
ATOM 6869 C C . TRP B 1 205 ? 4.866 71.108 34.341 1.00 17.68 205 TRP B C 1
ATOM 6870 O O . TRP B 1 205 ? 4.146 70.127 34.129 1.00 17.86 205 TRP B O 1
ATOM 6891 N N . LYS B 1 206 ? 4.783 71.817 35.459 1.00 18.53 206 LYS B N 1
ATOM 6892 C CA . LYS B 1 206 ? 3.761 71.490 36.448 1.00 20.15 206 LYS B CA 1
ATOM 6893 C C . LYS B 1 206 ? 2.379 71.585 35.811 1.00 20.60 206 LYS B C 1
ATOM 6894 O O . LYS B 1 206 ? 1.527 70.762 36.084 1.00 21.15 206 LYS B O 1
ATOM 6913 N N A LYS B 1 207 ? 2.168 72.575 34.951 0.41 20.71 207 LYS B N 1
ATOM 6914 N N B LYS B 1 207 ? 2.163 72.579 34.957 0.59 20.70 207 LYS B N 1
ATOM 6915 C CA A LYS B 1 207 ? 0.878 72.722 34.288 0.41 21.53 207 LYS B CA 1
ATOM 6916 C CA B LYS B 1 207 ? 0.876 72.719 34.287 0.59 21.53 207 LYS B CA 1
ATOM 6917 C C A LYS B 1 207 ? 0.596 71.563 33.327 0.41 21.10 207 LYS B C 1
ATOM 6918 C C B LYS B 1 207 ? 0.598 71.553 33.336 0.59 21.09 207 LYS B C 1
ATOM 6919 O O A LYS B 1 207 ? -0.544 71.115 33.221 0.41 22.16 207 LYS B O 1
ATOM 6920 O O B LYS B 1 207 ? -0.536 71.090 33.242 0.59 22.15 207 LYS B O 1
ATOM 6957 N N . VAL B 1 208 ? 1.619 71.072 32.633 1.00 19.93 208 VAL B N 1
ATOM 6958 C CA . VAL B 1 208 ? 1.448 69.905 31.776 1.00 18.93 208 VAL B CA 1
ATOM 6959 C C . VAL B 1 208 ? 1.059 68.673 32.606 1.00 19.96 208 VAL B C 1
ATOM 6960 O O . VAL B 1 208 ? 0.159 67.921 32.252 1.00 20.34 208 VAL B O 1
ATOM 6973 N N . LEU B 1 209 ? 1.744 68.451 33.715 1.00 20.11 209 LEU B N 1
ATOM 6974 C CA . LEU B 1 209 ? 1.411 67.301 34.531 1.00 21.78 209 LEU B CA 1
ATOM 6975 C C . LEU B 1 209 ? -0.021 67.403 35.061 1.00 22.83 209 LEU B C 1
ATOM 6976 O O . LEU B 1 209 ? -0.736 66.401 35.150 1.00 23.39 209 LEU B O 1
ATOM 6992 N N . GLU B 1 210 ? -0.449 68.610 35.411 1.00 24.16 210 GLU B N 1
ATOM 6993 C CA . GLU B 1 210 ? -1.804 68.782 35.910 1.00 26.40 210 GLU B CA 1
ATOM 6994 C C . GLU B 1 210 ? -2.821 68.500 34.788 1.00 26.14 210 GLU B C 1
ATOM 6995 O O . GLU B 1 210 ? -3.864 67.911 35.036 1.00 26.67 210 GLU B O 1
ATOM 7007 N N . MET B 1 211 ? -2.497 68.887 33.554 1.00 25.85 211 MET B N 1
ATOM 7008 C CA . MET B 1 211 ? -3.367 68.611 32.411 1.00 26.52 211 MET B CA 1
ATOM 7009 C C . MET B 1 211 ? -3.570 67.127 32.181 1.00 27.65 211 MET B C 1
ATOM 7010 O O . MET B 1 211 ? -4.634 66.709 31.757 1.00 28.30 211 MET B O 1
ATOM 7024 N N . ARG B 1 212 ? -2.527 66.333 32.400 1.00 28.50 212 ARG B N 1
ATOM 7025 C CA . ARG B 1 212 ? -2.671 64.885 32.348 1.00 31.21 212 ARG B CA 1
ATOM 7026 C C . ARG B 1 212 ? -3.690 64.329 33.337 1.00 36.08 212 ARG B C 1
ATOM 7027 O O . ARG B 1 212 ? -4.313 63.308 33.058 1.00 35.54 212 ARG B O 1
ATOM 7048 N N . LYS B 1 213 ? -3.810 64.969 34.499 1.00 41.06 213 LYS B N 1
ATOM 7049 C CA . LYS B 1 213 ? -4.748 64.536 35.536 1.00 45.33 213 LYS B CA 1
ATOM 7050 C C . LYS B 1 213 ? -6.165 64.843 35.114 1.00 48.31 213 LYS B C 1
ATOM 7051 O O . LYS B 1 213 ? -7.085 64.062 35.363 1.00 48.92 213 LYS B O 1
ATOM 7070 N N . ASN B 1 214 ? -6.330 65.998 34.476 1.00 50.39 214 ASN B N 1
ATOM 7071 C CA . ASN B 1 214 ? -7.614 66.427 33.935 1.00 52.34 214 ASN B CA 1
ATOM 7072 C C . ASN B 1 214 ? -8.016 65.620 32.706 1.00 53.79 214 ASN B C 1
ATOM 7073 O O . ASN B 1 214 ? -8.900 66.033 31.960 1.00 55.02 214 ASN B O 1
ATOM 7084 N N . ALA B 1 215 ? -7.338 64.490 32.494 1.00 54.17 215 ALA B N 1
ATOM 7085 C CA . ALA B 1 215 ? -7.626 63.538 31.416 1.00 55.36 215 ALA B CA 1
ATOM 7086 C C . ALA B 1 215 ? -7.186 64.087 30.070 1.00 55.97 215 ALA B C 1
ATOM 7087 O O . ALA B 1 215 ? -6.247 63.566 29.469 1.00 56.56 215 ALA B O 1
#

Sequence (428 aa):
ATPVTIYGPPLSTAVSRVLATLIEKDVPFHLIPIDLSKGEQKKKPEYLKIQPFGQVPAFKDESITLFESRAICRYICDDKYADKGNKSLYGTDILSKANIDQWVETDGQTFGPPSGDLVHDLLFSSVPVDEALIKKNVDKLAKVLDIYEQQKLGQTRFLAGDEFSFADLSHLPNGDYLVNSTDKGYLFTSRKKNVNRWWTEISNRESWKKKVLEMRKNAATPVTIYGPPLSTAVSRVLATLIEKDVPFHHLIPIDLSKGEQKKPEEYLKKIQPFGQVPAFKKDESITLFESRAICRYICDDKYADKGNKSLYGTDILSKANIDQWVETDGQTFGPPSGDLVHDLLFSSVPVDEEALIKKNVDKLAKKVLDIYEQQKLGQTRFLAGDEEFSFADLSHLPNGDYLVNSTDKGYLFTSRKNVNRWWTEISNRESWKKKVLEMRKNA

Secondary structure (DSSP, 8-state):
-PPEEEES-TTSHHHHHHHHHHHHTT--EEEE---GGGTGGGSHHHHTT-TTS-S-EEE-SS-EEESHHHHHHHHHHHTTTSSSTTBTBSSHHHHHHHHHHHHHIIIIIHHHHHHHHHHHHS-SS---HHHHHHHHHHHHHHHHHHHHHTTTSSBTTBSS--HHHHHHHHHHHHHHHHSS-THHHHTSHHHHHHHHHHHTSHHHHHHHHHHHH-/-PPEEEES-TTSHHHHHHHHHHHHTT--EEEE---GGGTGGGSHHHHTTSTTS-S-EEE-SS-EEESHHHHHHHHHHHTTTSSSTTBTBSSHHHHHHHHHHHHHIIIIIHHHHHHHHHHHHS-SS---HHHHHHHHHHHHHHHHHHHHHTTTSSSSSSSS--HHHHHTHHHHHHHHHHSTTTHHHHTSHHHHHHHHHHHTSHHHHHHHHHHHT-

InterPro domains:
  IPR004045 Glutathione S-transferase, N-terminal [PF02798] (4-76)
  IPR004045 Glutathione S-transferase, N-terminal [PS50404] (3-84)
  IPR004046 Glutathione S-transferase, C-terminal [PF00043] (127-203)
  IPR010987 Glutathione S-transferase, C-terminal-like [PS50405] (92-215)
  IPR034347 Glutathione S-transferases Phi, C-terminal [cd03187] (94-209)
  IPR036249 Thioredoxin-like superfamily [SSF52833] (4-84)
  IPR036282 Glutathione S-transferase, C-terminal domain superfamily [SSF47616] (75-212)
  IPR040079 Glutathione transferase family [SFLDS00019] (4-213)

Nearest PDB structures (foldseek):
  4ri7-assembly1_B  TM=1.001E+00  e=1.877E-33  Populus tremula x Populus tremuloides
  4ri6-assembly1_B  TM=1.001E+00  e=1.973E-33  Populus tremula x Populus tremuloides
  5f06-assembly1_B  TM=9.666E-01  e=1.115E-19  Populus trichocarpa
  7odm-assembly1_AAA-2  TM=9.441E-01  e=2.113E-17  Alopecurus myosuroides
  1axd-assembly1_B  TM=9.085E-01  e=1.801E-15  Zea mays

Organism: Populus trichocarpa (NCBI:txid3694)

Solvent-accessible surface area: 18923 Å² total; per-residue (Å²): 157,68,68,0,28,0,27,0,17,11,75,12,33,24,0,0,8,0,0,0,0,0,32,19,3,86,6,85,53,108,41,50,107,15,51,60,106,149,28,46,27,107,119,109,143,14,64,173,28,5,43,25,1,94,16,3,0,0,68,24,154,69,25,58,0,11,23,4,19,0,0,0,15,5,0,13,40,82,33,55,112,74,39,38,118,20,1,11,15,104,89,69,70,38,51,6,45,12,4,8,5,0,8,0,1,5,60,26,0,10,60,9,0,22,72,0,6,93,33,52,61,87,43,124,106,125,57,82,114,77,74,4,132,113,6,14,63,101,0,18,145,11,0,69,39,0,40,118,40,1,54,123,40,124,8,0,14,16,120,96,8,2,0,0,0,0,1,0,0,0,15,0,9,19,0,29,102,58,28,113,30,9,109,2,0,73,78,40,176,39,0,50,84,0,13,69,58,0,17,79,69,123,7,0,89,113,0,55,92,53,41,175,106,104,119,92,48,0,17,0,18,0,20,9,85,14,36,24,0,0,10,0,0,0,0,0,36,16,3,86,6,71,57,97,55,70,104,11,50,67,107,149,21,60,28,113,114,103,142,7,62,166,48,6,40,23,1,91,18,4,0,0,90,16,105,62,26,58,0,12,22,4,20,0,0,0,26,5,0,12,42,58,26,52,117,73,34,34,127,34,0,12,16,105,86,69,72,39,65,5,47,14,4,9,6,0,8,0,1,6,59,24,0,11,61,10,0,23,73,0,6,91,29,47,62,94,42,116,104,124,77,78,143,76,78,10,130,119,8,12,61,102,0,20,152,10,0,70,36,0,39,135,52,2,48,153,32,130,12,0,14,18,109,114,10,3,0,0,0,0,1,0,0,0,14,0,8,22,0,28,98,57,28,113,41,9,109,3,0,66,82,42,168,26,0,51,82,0,11,68,58,0,15,84,75,109,4,0,103,104,0,55,92,46,50,168,118,108

Foldseek 3Di:
DDAKEKEEALLDLLSVLQQLLCVQQVGHHDYHYADVVVLSLVPVVNCVLVVVSDDIWIDDPPDIDDDSVVSSVVSCVVSCVGHNNQQCHPDDVSNVLLVVLLVCCVPQQVVLLVVLLCQVPPDPDHHDVVSVVVSLVSNLVVVVVVLVCLVVAVENRHPDNYSSLSSPPRSLVCCLPPHPSVCSQCVRVSSVNSNVVVCPPVSNVVSVVSNVVD/DDAKEKEEALLDLLSVLQQLLCVQQVGHYDYHYQDVVVLRLVDDVVCVQVVVSDDIWIDDPPDIDDDSVVSSVVSCVVSCVGHNNCQQHDDDVSNVLLVVLLVCCVPQQVPLLVVLLCLVPPDDDDRDVVSNVVSLVSNLVVVVVVLVCLVVAVENRHPDHYSSLSSPPSSLVCQLPPHPSVCSQCVRPSSVSSNVVNCPDPSNVVSVVVNVVD